Protein 8F60 (pdb70)

Structure (mmCIF, N/CA/C/O backbone):
data_8F60
#
_entry.id   8F60
#
_cell.length_a   156.464
_cell.length_b   79.661
_cell.length_c   74.692
_cell.angle_alpha   90.00
_cell.angle_beta   102.85
_cell.angle_gamma   90.00
#
_symmetry.space_group_name_H-M   'C 1 2 1'
#
loop_
_entity.id
_entity.type
_entity.pdbx_description
1 polymer 'r23C8 Fab heavy chain'
2 polymer 'r23C8 Fab light chain'
3 polymer 'B- and T-lymphocyte attenuator'
4 branched alpha-D-mannopyranose-(1-6)-beta-D-mannopyranose-(1-4)-2-acetamido-2-deoxy-beta-D-glucopyranose-(1-4)-2-acetamido-2-deoxy-beta-D-glucopyranose
5 non-polymer 'ACETATE ION'
6 water water
#
loop_
_atom_site.group_PDB
_atom_site.id
_atom_site.type_symbol
_atom_site.label_atom_id
_atom_site.label_alt_id
_atom_site.label_comp_id
_atom_site.label_asym_id
_atom_site.label_entity_id
_atom_site.label_seq_id
_atom_site.pdbx_PDB_ins_code
_atom_site.Cartn_x
_atom_site.Cartn_y
_atom_site.Cartn_z
_atom_site.occupancy
_atom_site.B_iso_or_equiv
_atom_site.auth_seq_id
_atom_site.auth_comp_id
_atom_site.auth_asym_id
_atom_site.auth_atom_id
_atom_site.pdbx_PDB_model_num
ATOM 9 N N . SER A 1 2 ? -37.435 33.164 -6.575 1.00 23.46 2 SER A N 1
ATOM 10 C CA . SER A 1 2 ? -37.104 31.760 -6.381 1.00 23.81 2 SER A CA 1
ATOM 11 C C . SER A 1 2 ? -38.364 30.909 -6.368 1.00 20.56 2 SER A C 1
ATOM 12 O O . SER A 1 2 ? -39.479 31.424 -6.210 1.00 21.01 2 SER A O 1
ATOM 15 N N . VAL A 1 3 ? -38.172 29.606 -6.549 1.00 18.56 3 VAL A N 1
ATOM 16 C CA . VAL A 1 3 ? -39.248 28.623 -6.492 1.00 19.42 3 VAL A CA 1
ATOM 17 C C . VAL A 1 3 ? -38.993 27.637 -5.349 1.00 20.46 3 VAL A C 1
ATOM 18 O O . VAL A 1 3 ? -37.866 27.151 -5.173 1.00 19.73 3 VAL A O 1
ATOM 22 N N . GLU A 1 4 ? -40.043 27.369 -4.577 1.00 20.13 4 GLU A N 1
ATOM 23 C CA . GLU A 1 4 ? -39.989 26.453 -3.423 1.00 25.50 4 GLU A CA 1
ATOM 24 C C . GLU A 1 4 ? -40.929 25.279 -3.651 1.00 22.01 4 GLU A C 1
ATOM 25 O O . GLU A 1 4 ? -41.917 25.397 -4.360 1.00 21.89 4 GLU A O 1
ATOM 31 N N . GLU A 1 5 ? -40.625 24.144 -3.037 1.00 27.56 5 GLU A N 1
ATOM 32 C CA . GLU A 1 5 ? -41.482 22.978 -3.163 1.00 25.62 5 GLU A CA 1
ATOM 33 C C . GLU A 1 5 ? -41.670 22.320 -1.832 1.00 28.50 5 GLU A C 1
ATOM 34 O O . GLU A 1 5 ? -40.827 22.434 -0.939 1.00 30.72 5 GLU A O 1
ATOM 40 N N . SER A 1 6 ? -42.783 21.616 -1.715 1.00 24.11 6 SER A N 1
ATOM 41 C CA . SER A 1 6 ? -43.041 20.849 -0.519 1.00 21.63 6 SER A CA 1
ATOM 42 C C . SER A 1 6 ? -43.906 19.646 -0.844 1.00 22.31 6 SER A C 1
ATOM 43 O O . SER A 1 6 ? -44.483 19.534 -1.945 1.00 21.51 6 SER A O 1
ATOM 46 N N . GLY A 1 7 ? -43.989 18.727 0.114 1.00 21.01 7 GLY A N 1
ATOM 47 C CA . GLY A 1 7 ? -44.928 17.626 0.000 1.00 22.74 7 GLY A CA 1
ATOM 48 C C . GLY A 1 7 ? -44.307 16.254 -0.130 1.00 20.80 7 GLY A C 1
ATOM 49 O O . GLY A 1 7 ? -45.000 15.249 0.028 1.00 22.19 7 GLY A O 1
ATOM 50 N N . GLY A 1 8 ? -43.010 16.200 -0.444 1.00 20.59 8 GLY A N 1
ATOM 51 C CA . GLY A 1 8 ? -42.305 14.929 -0.563 1.00 22.50 8 GLY A CA 1
ATOM 52 C C . GLY A 1 8 ? -42.293 14.212 0.774 1.00 20.26 8 GLY A C 1
ATOM 53 O O . GLY A 1 8 ? -41.996 14.813 1.803 1.00 22.18 8 GLY A O 1
ATOM 54 N N . ARG A 1 9 ? -42.633 12.933 0.747 1.00 20.56 9 ARG A N 1
ATOM 55 C CA . ARG A 1 9 ? -42.752 12.116 1.973 1.00 22.29 9 ARG A CA 1
ATOM 56 C C . ARG A 1 9 ? -42.861 10.644 1.608 1.00 24.20 9 ARG A C 1
ATOM 57 O O . ARG A 1 9 ? -42.979 10.291 0.433 1.00 22.89 9 ARG A O 1
ATOM 65 N N . LEU A 1 10 ? -42.808 9.781 2.623 1.00 22.95 10 LEU A N 1
ATOM 66 C CA . LEU A 1 10 ? -42.991 8.345 2.426 1.00 23.56 10 LEU A CA 1
ATOM 67 C C . LEU A 1 10 ? -44.485 8.022 2.370 1.00 21.40 10 LEU A C 1
ATOM 68 O O . LEU A 1 10 ? -45.235 8.405 3.275 1.00 24.00 10 LEU A O 1
ATOM 73 N N . VAL A 1 11 ? -44.918 7.338 1.311 1.00 22.92 11 VAL A N 1
ATOM 74 C CA . VAL A 1 11 ? -46.299 6.821 1.240 1.00 27.80 11 VAL A CA 1
ATOM 75 C C . VAL A 1 11 ? -46.312 5.370 0.772 1.00 23.69 11 VAL A C 1
ATOM 76 O O . VAL A 1 11 ? -45.414 4.941 0.040 1.00 24.50 11 VAL A O 1
ATOM 80 N N . THR A 1 12 ? -47.326 4.612 1.194 1.00 27.52 12 THR A N 1
ATOM 81 C CA . THR A 1 12 ? -47.523 3.260 0.655 1.00 25.44 12 THR A CA 1
ATOM 82 C C . THR A 1 12 ? -48.069 3.321 -0.775 1.00 27.18 12 THR A C 1
ATOM 83 O O . THR A 1 12 ? -48.785 4.271 -1.124 1.00 25.93 12 THR A O 1
ATOM 87 N N . PRO A 1 13 ? -47.739 2.314 -1.608 1.00 28.12 13 PRO A N 1
ATOM 88 C CA . PRO A 1 13 ? -48.304 2.275 -2.954 1.00 30.26 13 PRO A CA 1
ATOM 89 C C . PRO A 1 13 ? -49.819 2.478 -2.952 1.00 31.57 13 PRO A C 1
ATOM 90 O O . PRO A 1 13 ? -50.525 1.962 -2.070 1.00 28.98 13 PRO A O 1
ATOM 94 N N . GLY A 1 14 ? -50.309 3.250 -3.921 1.00 30.69 14 GLY A N 1
ATOM 95 C CA . GLY A 1 14 ? -51.740 3.507 -4.052 1.00 27.30 14 GLY A CA 1
ATOM 96 C C . GLY A 1 14 ? -52.304 4.641 -3.214 1.00 29.38 14 GLY A C 1
ATOM 97 O O . GLY A 1 14 ? -53.469 4.998 -3.376 1.00 33.77 14 GLY A O 1
ATOM 98 N N . THR A 1 15 ? -51.500 5.216 -2.319 1.00 25.29 15 THR A N 1
ATOM 99 C CA . THR A 1 15 ? -51.944 6.347 -1.489 1.00 25.74 15 THR A CA 1
ATOM 100 C C . THR A 1 15 ? -51.782 7.666 -2.254 1.00 27.36 15 THR A C 1
ATOM 101 O O . THR A 1 15 ? -50.662 8.013 -2.605 1.00 31.07 15 THR A O 1
ATOM 105 N N . PRO A 1 16 ? -52.878 8.424 -2.462 1.00 29.62 16 PRO A N 1
ATOM 106 C CA . PRO A 1 16 ? -52.742 9.671 -3.243 1.00 28.84 16 PRO A CA 1
ATOM 107 C C . PRO A 1 16 ? -51.804 10.674 -2.571 1.00 27.59 16 PRO A C 1
ATOM 108 O O . PRO A 1 16 ? -51.775 10.774 -1.342 1.00 28.51 16 PRO A O 1
ATOM 112 N N . LEU A 1 17 ? -51.047 11.418 -3.376 1.00 25.04 17 LEU A N 1
ATOM 113 C CA . LEU A 1 17 ? -50.048 12.329 -2.845 1.00 23.74 17 LEU A CA 1
ATOM 114 C C . LEU A 1 17 ? -50.078 13.620 -3.649 1.00 22.22 17 LEU A C 1
ATOM 115 O O . LEU A 1 17 ? -50.161 13.577 -4.873 1.00 27.43 17 LEU A O 1
ATOM 120 N N . THR A 1 18 ? -50.009 14.750 -2.956 1.00 22.67 18 THR A N 1
ATOM 121 C CA . THR A 1 18 ? -49.941 16.059 -3.612 1.00 22.37 18 THR A CA 1
ATOM 122 C C . THR A 1 18 ? -48.641 16.777 -3.282 1.00 21.93 18 THR A C 1
ATOM 123 O O . THR A 1 18 ? -48.271 16.902 -2.113 1.00 22.18 18 THR A O 1
ATOM 127 N N . LEU A 1 19 ? -47.951 17.256 -4.321 1.00 18.95 19 LEU A N 1
ATOM 128 C CA . LEU A 1 19 ? -46.768 18.095 -4.142 1.00 18.71 19 LEU A CA 1
ATOM 129 C C . LEU A 1 19 ? -47.128 19.524 -4.518 1.00 18.23 19 LEU A C 1
ATOM 130 O O . LEU A 1 19 ? -47.998 19.738 -5.361 1.00 20.69 19 LEU A O 1
ATOM 135 N N . THR A 1 20 ? -46.479 20.492 -3.884 1.00 20.33 20 THR A N 1
ATOM 136 C CA . THR A 1 20 ? -46.816 21.903 -4.084 1.00 20.91 20 THR A CA 1
ATOM 137 C C . THR A 1 20 ? -45.588 22.705 -4.493 1.00 22.57 20 THR A C 1
ATOM 138 O O . THR A 1 20 ? -44.503 22.490 -3.968 1.00 24.80 20 THR A O 1
ATOM 142 N N . CYS A 1 21 ? -45.782 23.620 -5.443 1.00 19.46 21 CYS A N 1
ATOM 143 C CA . CYS A 1 21 ? -44.746 24.510 -5.950 1.00 20.22 21 CYS A CA 1
ATOM 144 C C . CYS A 1 21 ? -45.221 25.921 -5.636 1.00 20.80 21 CYS A C 1
ATOM 145 O O . CYS A 1 21 ? -46.353 26.283 -5.973 1.00 20.86 21 CYS A O 1
ATOM 148 N N . THR A 1 22 ? -44.385 26.702 -4.953 1.00 20.43 22 THR A N 1
ATOM 149 C CA . THR A 1 22 ? -44.721 28.105 -4.653 1.00 20.48 22 THR A CA 1
ATOM 150 C C . THR A 1 22 ? -43.566 29.000 -5.053 1.00 23.34 22 THR A C 1
ATOM 151 O O . THR A 1 22 ? -42.468 28.521 -5.347 1.00 22.72 22 THR A O 1
ATOM 155 N N . ALA A 1 23 ? -43.805 30.304 -5.079 1.00 19.71 23 ALA A N 1
ATOM 156 C CA . ALA A 1 23 ? -42.784 31.230 -5.532 1.00 20.79 23 ALA A CA 1
ATOM 157 C C . ALA A 1 23 ? -42.593 32.367 -4.548 1.00 19.29 23 ALA A C 1
ATOM 158 O O . ALA A 1 23 ? -43.546 32.807 -3.887 1.00 21.42 23 ALA A O 1
ATOM 160 N N . SER A 1 24 ? -41.358 32.845 -4.491 1.00 19.67 24 SER A N 1
ATOM 161 C CA . SER A 1 24 ? -41.017 34.095 -3.828 1.00 19.31 24 SER A CA 1
ATOM 162 C C . SER A 1 24 ? -40.572 35.117 -4.877 1.00 18.44 24 SER A C 1
ATOM 163 O O . SER A 1 24 ? -39.683 34.838 -5.682 1.00 21.09 24 SER A O 1
ATOM 166 N N . GLY A 1 25 ? -41.201 36.288 -4.898 1.00 19.63 25 GLY A N 1
ATOM 167 C CA . GLY A 1 25 ? -40.719 37.375 -5.758 1.00 20.27 25 GLY A CA 1
ATOM 168 C C . GLY A 1 25 ? -41.262 37.408 -7.173 1.00 19.96 25 GLY A C 1
ATOM 169 O O . GLY A 1 25 ? -40.841 38.243 -7.994 1.00 19.56 25 GLY A O 1
ATOM 170 N N . PHE A 1 26 ? -42.176 36.489 -7.465 1.00 19.06 26 PHE A N 1
ATOM 171 C CA . PHE A 1 26 ? -42.951 36.516 -8.711 1.00 19.92 26 PHE A CA 1
ATOM 172 C C . PHE A 1 26 ? -44.280 35.813 -8.477 1.00 18.39 26 PHE A C 1
ATOM 173 O O . PHE A 1 26 ? -44.444 35.071 -7.483 1.00 19.90 26 PHE A O 1
ATOM 181 N N . ASP A 1 27 ? -45.221 36.050 -9.389 1.00 18.42 27 ASP A N 1
ATOM 182 C CA . ASP A 1 27 ? -46.551 35.465 -9.325 1.00 18.65 27 ASP A CA 1
ATOM 183 C C . ASP A 1 27 ? -46.545 34.150 -10.101 1.00 17.94 27 ASP A C 1
ATOM 184 O O . ASP A 1 27 ? -46.574 34.138 -11.341 1.00 20.47 27 ASP A O 1
ATOM 189 N N . ILE A 1 28 ? -46.527 33.046 -9.373 1.00 18.57 28 ILE A N 1
ATOM 190 C CA . ILE A 1 28 ? -46.396 31.728 -10.016 1.00 16.62 28 ILE A CA 1
ATOM 191 C C . ILE A 1 28 ? -47.578 31.399 -10.931 1.00 17.40 28 ILE A C 1
ATOM 192 O O . ILE A 1 28 ? -47.454 30.583 -11.855 1.00 20.41 28 ILE A O 1
ATOM 197 N N . SER A 1 29 ? -48.730 32.018 -10.682 1.00 19.35 29 SER A N 1
ATOM 198 C CA . SER A 1 29 ? -49.939 31.660 -11.417 1.00 21.53 29 SER A CA 1
ATOM 199 C C . SER A 1 29 ? -49.959 32.187 -12.855 1.00 22.53 29 SER A C 1
ATOM 200 O O . SER A 1 29 ? -50.762 31.727 -13.664 1.00 23.69 29 SER A O 1
ATOM 203 N N . LYS A 1 30 ? -49.073 33.119 -13.188 1.00 19.22 30 LYS A N 1
ATOM 204 C CA . LYS A 1 30 ? -49.176 33.735 -14.509 1.00 21.89 30 LYS A CA 1
ATOM 205 C C . LYS A 1 30 ? -48.051 33.376 -15.490 1.00 18.81 30 LYS A C 1
ATOM 206 O O . LYS A 1 30 ? -47.918 34.023 -16.528 1.00 18.13 30 LYS A O 1
ATOM 212 N N . TYR A 1 31 ? -47.260 32.356 -15.158 1.00 16.63 31 TYR A N 1
ATOM 213 C CA . TYR A 1 31 ? -46.227 31.820 -16.078 1.00 16.75 31 TYR A CA 1
ATOM 214 C C . TYR A 1 31 ? -46.518 30.375 -16.451 1.00 16.18 31 TYR A C 1
ATOM 215 O O . TYR A 1 31 ? -47.250 29.671 -15.750 1.00 16.08 31 TYR A O 1
ATOM 224 N N . ASN A 1 32 ? -45.918 29.903 -17.545 1.00 15.19 32 ASN A N 1
ATOM 225 C CA . ASN A 1 32 ? -45.851 28.462 -17.784 1.00 15.51 32 ASN A CA 1
ATOM 226 C C . ASN A 1 32 ? -44.983 27.857 -16.696 1.00 15.26 32 ASN A C 1
ATOM 227 O O . ASN A 1 32 ? -43.939 28.431 -16.359 1.00 16.63 32 ASN A O 1
ATOM 232 N N . ILE A 1 33 ? -45.430 26.722 -16.139 1.00 14.85 33 ILE A N 1
ATOM 233 C CA . ILE A 1 33 ? -44.701 26.010 -15.076 1.00 15.11 33 ILE A CA 1
ATOM 234 C C . ILE A 1 33 ? -44.597 24.525 -15.437 1.00 16.80 33 ILE A C 1
ATOM 235 O O . ILE A 1 33 ? -45.616 23.882 -15.710 1.00 16.23 33 ILE A O 1
ATOM 240 N N . GLN A 1 34 ? -43.382 23.975 -15.417 1.00 15.74 34 GLN A N 1
ATOM 241 C CA . GLN A 1 34 ? -43.200 22.542 -15.746 1.00 14.76 34 GLN A CA 1
ATOM 242 C C . GLN A 1 34 ? -42.791 21.697 -14.533 1.00 16.29 34 GLN A C 1
ATOM 243 O O . GLN A 1 34 ? -42.217 22.224 -13.575 1.00 17.00 34 GLN A O 1
ATOM 249 N N . TRP A 1 35 ? -43.118 20.401 -14.586 1.00 16.92 35 TRP A N 1
ATOM 250 C CA . TRP A 1 35 ? -42.721 19.422 -13.572 1.00 15.68 35 TRP A CA 1
ATOM 251 C C . TRP A 1 35 ? -41.850 18.345 -14.221 1.00 16.85 35 TRP A C 1
ATOM 252 O O . TRP A 1 35 ? -42.173 17.832 -15.305 1.00 17.89 35 TRP A O 1
ATOM 263 N N . VAL A 1 36 ? -40.756 18.006 -13.536 1.00 16.47 36 VAL A N 1
ATOM 264 C CA . VAL A 1 36 ? -39.735 17.083 -14.030 1.00 15.46 36 VAL A CA 1
ATOM 265 C C . VAL A 1 36 ? -39.339 16.234 -12.827 1.00 17.52 36 VAL A C 1
ATOM 266 O O . VAL A 1 36 ? -39.195 16.764 -11.716 1.00 20.63 36 VAL A O 1
ATOM 270 N N . ARG A 1 37 ? -39.160 14.931 -13.028 1.00 18.22 37 ARG A N 1
ATOM 271 C CA . ARG A 1 37 ? -38.712 14.102 -11.911 1.00 17.63 37 ARG A CA 1
ATOM 272 C C . ARG A 1 37 ? -37.414 13.363 -12.215 1.00 19.05 37 ARG A C 1
ATOM 273 O O . ARG A 1 37 ? -36.957 13.313 -13.362 1.00 18.84 37 ARG A O 1
ATOM 281 N N . GLN A 1 38 ? -36.815 12.792 -11.178 1.00 16.61 38 GLN A N 1
ATOM 282 C CA . GLN A 1 38 ? -35.536 12.111 -11.336 1.00 16.50 38 GLN A CA 1
ATOM 283 C C . GLN A 1 38 ? -35.465 10.984 -10.305 1.00 18.49 38 GLN A C 1
ATOM 284 O O . GLN A 1 38 ? -35.396 11.254 -9.106 1.00 20.36 38 GLN A O 1
ATOM 290 N N . SER A 1 39 ? -35.485 9.746 -10.789 1.00 18.89 39 SER A N 1
ATOM 291 C CA . SER A 1 39 ? -35.276 8.574 -9.918 1.00 21.90 39 SER A CA 1
ATOM 292 C C . SER A 1 39 ? -33.833 8.582 -9.425 1.00 22.16 39 SER A C 1
ATOM 293 O O . SER A 1 39 ? -32.943 9.051 -10.125 1.00 21.06 39 SER A O 1
ATOM 296 N N . PRO A 1 40 ? -33.583 8.054 -8.211 1.00 25.74 40 PRO A N 1
ATOM 297 C CA . PRO A 1 40 ? -32.210 8.123 -7.708 1.00 24.99 40 PRO A CA 1
ATOM 298 C C . PRO A 1 40 ? -31.194 7.508 -8.685 1.00 25.03 40 PRO A C 1
ATOM 299 O O . PRO A 1 40 ? -31.397 6.390 -9.165 1.00 25.31 40 PRO A O 1
ATOM 303 N N . GLY A 1 41 ? -30.148 8.268 -9.006 1.00 28.10 41 GLY A N 1
ATOM 304 C CA . GLY A 1 41 ? -29.090 7.834 -9.922 1.00 29.71 41 GLY A CA 1
ATOM 305 C C . GLY A 1 41 ? -29.447 7.771 -11.401 1.00 29.34 41 GLY A C 1
ATOM 306 O O . GLY A 1 41 ? -28.646 7.298 -12.211 1.00 30.92 41 GLY A O 1
ATOM 307 N N . LYS A 1 42 ? -30.639 8.245 -11.765 1.00 23.86 42 LYS A N 1
ATOM 308 C CA . LYS A 1 42 ? -31.106 8.178 -13.154 1.00 20.82 42 LYS A CA 1
ATOM 309 C C . LYS A 1 42 ? -31.240 9.586 -13.740 1.00 20.12 42 LYS A C 1
ATOM 310 O O . LYS A 1 42 ? -30.915 10.558 -13.076 1.00 21.31 42 LYS A O 1
ATOM 316 N N . GLY A 1 43 ? -31.716 9.673 -14.982 1.00 21.41 43 GLY A N 1
ATOM 317 C CA . GLY A 1 43 ? -31.810 10.967 -15.679 1.00 20.20 43 GLY A CA 1
ATOM 318 C C . GLY A 1 43 ? -33.074 11.755 -15.342 1.00 19.65 43 GLY A C 1
ATOM 319 O O . GLY A 1 43 ? -33.950 11.296 -14.615 1.00 20.36 43 GLY A O 1
ATOM 320 N N . LEU A 1 44 ? -33.163 12.965 -15.880 1.00 18.84 44 LEU A N 1
ATOM 321 C CA . LEU A 1 44 ? -34.385 13.775 -15.752 1.00 17.31 44 LEU A CA 1
ATOM 322 C C . LEU A 1 44 ? -35.493 13.253 -16.652 1.00 17.16 44 LEU A C 1
ATOM 323 O O . LEU A 1 44 ? -35.246 12.867 -17.792 1.00 20.65 44 LEU A O 1
ATOM 328 N N . GLU A 1 45 ? -36.718 13.239 -16.145 1.00 18.12 45 GLU A N 1
ATOM 329 C CA . GLU A 1 45 ? -37.863 12.801 -16.917 1.00 17.84 45 GLU A CA 1
ATOM 330 C C . GLU A 1 45 ? -38.958 13.864 -16.837 1.00 17.14 45 GLU A C 1
ATOM 331 O O . GLU A 1 45 ? -39.460 14.163 -15.758 1.00 18.48 45 GLU A O 1
ATOM 337 N N . TYR A 1 46 ? -39.307 14.440 -17.983 1.00 17.62 46 TYR A N 1
ATOM 338 C CA . TYR A 1 46 ? -40.402 15.401 -18.058 1.00 19.19 46 TYR A CA 1
ATOM 339 C C . TYR A 1 46 ? -41.749 14.751 -17.768 1.00 19.35 46 TYR A C 1
ATOM 340 O O . TYR A 1 46 ? -42.066 13.694 -18.325 1.00 19.59 46 TYR A O 1
ATOM 349 N N . ILE A 1 47 ? -42.553 15.392 -16.915 1.00 16.81 47 ILE A N 1
ATOM 350 C CA . ILE A 1 47 ? -43.892 14.895 -16.582 1.00 18.60 47 ILE A CA 1
ATOM 351 C C . ILE A 1 47 ? -44.981 15.661 -17.343 1.00 17.64 47 ILE A C 1
ATOM 352 O O . ILE A 1 47 ? -45.849 15.065 -17.999 1.00 17.78 47 ILE A O 1
ATOM 357 N N . GLY A 1 48 ? -44.947 16.987 -17.249 1.00 17.64 48 GLY A N 1
ATOM 358 C CA . GLY A 1 48 ? -45.982 17.796 -17.873 1.00 15.45 48 GLY A CA 1
ATOM 359 C C . GLY A 1 48 ? -45.784 19.264 -17.514 1.00 16.76 48 GLY A C 1
ATOM 360 O O . GLY A 1 48 ? -44.837 19.621 -16.808 1.00 15.96 48 GLY A O 1
ATOM 361 N N . PHE A 1 49 ? -46.671 20.118 -18.020 1.00 15.58 49 PHE A N 1
ATOM 362 C CA . PHE A 1 49 ? -46.631 21.538 -17.666 1.00 15.52 49 PHE A CA 1
ATOM 363 C C . PHE A 1 49 ? -48.027 22.100 -17.617 1.00 17.78 49 PHE A C 1
ATOM 364 O O . PHE A 1 49 ? -48.958 21.517 -18.179 1.00 17.43 49 PHE A O 1
ATOM 372 N N . ILE A 1 50 ? -48.171 23.214 -16.908 1.00 16.98 50 ILE A N 1
ATOM 373 C CA . ILE A 1 50 ? -49.411 23.962 -16.927 1.00 16.36 50 ILE A CA 1
ATOM 374 C C . ILE A 1 50 ? -49.108 25.334 -17.551 1.00 18.07 50 ILE A C 1
ATOM 375 O O . ILE A 1 50 ? -48.130 25.994 -17.172 1.00 17.25 50 ILE A O 1
ATOM 380 N N . ASN A 1 51 ? -49.907 25.731 -18.543 1.00 16.12 51 ASN A N 1
ATOM 381 C CA . ASN A 1 51 ? -49.645 26.981 -19.234 1.00 15.38 51 ASN A CA 1
ATOM 382 C C . ASN A 1 51 ? -50.059 28.201 -18.427 1.00 16.86 51 ASN A C 1
ATOM 383 O O . ASN A 1 51 ? -50.626 28.079 -17.321 1.00 18.31 51 ASN A O 1
ATOM 388 N N . TYR A 1 52 ? -49.741 29.374 -18.952 1.00 15.74 52 TYR A N 1
ATOM 389 C CA . TYR A 1 52 ? -49.938 30.613 -18.183 1.00 15.96 52 TYR A CA 1
ATOM 390 C C . TYR A 1 52 ? -51.406 30.943 -17.908 1.00 18.43 52 TYR A C 1
ATOM 391 O O . TYR A 1 52 ? -51.694 31.713 -17.001 1.00 22.40 52 TYR A O 1
ATOM 400 N N . GLY A 1 53 ? -52.310 30.337 -18.669 1.00 18.65 53 GLY A N 1
ATOM 401 C CA . GLY A 1 53 ? -53.744 30.504 -18.464 1.00 18.60 53 GLY A CA 1
ATOM 402 C C . GLY A 1 53 ? -54.390 29.422 -17.625 1.00 22.71 53 GLY A C 1
ATOM 403 O O . GLY A 1 53 ? -55.590 29.485 -17.348 1.00 21.20 53 GLY A O 1
ATOM 404 N N . GLY A 1 54 ? -53.613 28.412 -17.247 1.00 18.32 54 GLY A N 1
ATOM 405 C CA . GLY A 1 54 ? -54.116 27.341 -16.380 1.00 22.11 54 GLY A CA 1
ATOM 406 C C . GLY A 1 54 ? -54.586 26.043 -17.017 1.00 19.47 54 GLY A C 1
ATOM 407 O O . GLY A 1 54 ? -55.297 25.263 -16.354 1.00 22.24 54 GLY A O 1
ATOM 408 N N . SER A 1 55 ? -54.190 25.789 -18.268 1.00 19.05 55 SER A N 1
ATOM 409 C CA . SER A 1 55 ? -54.435 24.489 -18.917 1.00 18.29 55 SER A CA 1
ATOM 410 C C . SER A 1 55 ? -53.182 23.619 -18.900 1.00 18.20 55 SER A C 1
ATOM 411 O O . SER A 1 55 ? -52.110 24.094 -19.274 1.00 18.13 55 SER A O 1
ATOM 414 N N . ALA A 1 56 ? -53.340 22.358 -18.477 1.00 19.92 56 ALA A N 1
ATOM 415 C CA . ALA A 1 56 ? -52.228 21.402 -18.297 1.00 20.29 56 ALA A CA 1
ATOM 416 C C . ALA A 1 56 ? -52.102 20.377 -19.426 1.00 20.31 56 ALA A C 1
ATOM 417 O O . ALA A 1 56 ? -53.111 19.965 -20.023 1.00 20.42 56 ALA A O 1
ATOM 419 N N . TYR A 1 57 ? -50.856 19.982 -19.709 1.00 18.43 57 TYR A N 1
ATOM 420 C CA . TYR A 1 57 ? -50.510 19.034 -20.774 1.00 18.17 57 TYR A CA 1
ATOM 421 C C . TYR A 1 57 ? -49.449 18.077 -20.235 1.00 21.71 57 TYR A C 1
ATOM 422 O O . TYR A 1 57 ? -48.660 18.460 -19.380 1.00 20.99 57 TYR A O 1
ATOM 431 N N . TYR A 1 58 ? -49.426 16.847 -20.750 1.00 21.36 58 TYR A N 1
ATOM 432 C CA . TYR A 1 58 ? -48.653 15.765 -20.145 1.00 22.31 58 TYR A CA 1
ATOM 433 C C . TYR A 1 58 ? -47.927 14.930 -21.185 1.00 24.59 58 TYR A C 1
ATOM 434 O O . TYR A 1 58 ? -48.429 14.738 -22.296 1.00 25.88 58 TYR A O 1
ATOM 443 N N . ALA A 1 59 ? -46.763 14.410 -20.815 1.00 21.85 59 ALA A N 1
ATOM 444 C CA . ALA A 1 59 ? -46.158 13.296 -21.555 1.00 22.39 59 ALA A CA 1
ATOM 445 C C . ALA A 1 59 ? -47.154 12.116 -21.553 1.00 22.51 59 ALA A C 1
ATOM 446 O O . ALA A 1 59 ? -47.846 11.908 -20.567 1.00 24.60 59 ALA A O 1
ATOM 448 N N . SER A 1 60 ? -47.226 11.343 -22.640 1.00 27.39 60 SER A N 1
ATOM 449 C CA . SER A 1 60 ? -48.220 10.252 -22.714 1.00 30.31 60 SER A CA 1
ATOM 450 C C . SER A 1 60 ? -48.164 9.269 -21.526 1.00 32.96 60 SER A C 1
ATOM 451 O O . SER A 1 60 ? -49.206 8.856 -21.007 1.00 36.10 60 SER A O 1
ATOM 454 N N . ARG A 1 61 ? -46.956 8.932 -21.075 1.00 36.14 61 ARG A N 1
ATOM 455 C CA . ARG A 1 61 ? -46.784 8.023 -19.927 1.00 34.58 61 ARG A CA 1
ATOM 456 C C . ARG A 1 61 ? -47.299 8.607 -18.595 1.00 36.98 61 ARG A C 1
ATOM 457 O O . ARG A 1 61 ? -47.589 7.863 -17.647 1.00 35.94 61 ARG A O 1
ATOM 459 N N . ALA A 1 62 ? -47.404 9.934 -18.527 1.00 30.39 62 ALA A N 1
ATOM 460 C CA . ALA A 1 62 ? -47.876 10.628 -17.322 1.00 27.03 62 ALA A CA 1
ATOM 461 C C . ALA A 1 62 ? -49.385 10.875 -17.327 1.00 28.86 62 ALA A C 1
ATOM 462 O O . ALA A 1 62 ? -50.015 11.010 -16.265 1.00 27.93 62 ALA A O 1
ATOM 464 N N . LYS A 1 63 ? -49.975 10.938 -18.519 1.00 31.18 63 LYS A N 1
ATOM 465 C CA . LYS A 1 63 ? -51.396 11.255 -18.637 1.00 33.44 63 LYS A CA 1
ATOM 466 C C . LYS A 1 63 ? -52.254 10.197 -17.929 1.00 31.51 63 LYS A C 1
ATOM 467 O O . LYS A 1 63 ? -52.055 8.992 -18.107 1.00 40.56 63 LYS A O 1
ATOM 473 N N . GLY A 1 64 ? -53.179 10.665 -17.100 1.00 31.89 64 GLY A N 1
ATOM 474 C CA . GLY A 1 64 ? -53.988 9.781 -16.272 1.00 32.85 64 GLY A CA 1
ATOM 475 C C . GLY A 1 64 ? -53.378 9.445 -14.923 1.00 35.91 64 GLY A C 1
ATOM 476 O O . GLY A 1 64 ? -54.106 9.146 -13.976 1.00 48.55 64 GLY A O 1
ATOM 477 N N . ARG A 1 65 ? -52.047 9.478 -14.834 1.00 28.65 65 ARG A N 1
ATOM 478 C CA . ARG A 1 65 ? -51.340 9.162 -13.586 1.00 26.89 65 ARG A CA 1
ATOM 479 C C . ARG A 1 65 ? -51.048 10.391 -12.729 1.00 29.52 65 ARG A C 1
ATOM 480 O O . ARG A 1 65 ? -50.967 10.290 -11.498 1.00 28.90 65 ARG A O 1
ATOM 488 N N . PHE A 1 66 ? -50.878 11.543 -13.389 1.00 22.29 66 PHE A N 1
ATOM 489 C CA . PHE A 1 66 ? -50.557 12.807 -12.719 1.00 23.23 66 PHE A CA 1
ATOM 490 C C . PHE A 1 66 ? -51.548 13.885 -13.135 1.00 25.51 66 PHE A C 1
ATOM 491 O O . PHE A 1 66 ? -51.994 13.913 -14.283 1.00 27.05 66 PHE A O 1
ATOM 499 N N . THR A 1 67 ? -51.858 14.788 -12.210 1.00 22.74 67 THR A N 1
ATOM 500 C CA . THR A 1 67 ? -52.644 15.980 -12.519 1.00 24.45 67 THR A CA 1
ATOM 501 C C . THR A 1 67 ? -51.886 17.215 -12.051 1.00 22.15 67 THR A C 1
ATOM 502 O O . THR A 1 67 ? -51.420 17.257 -10.921 1.00 22.47 67 THR A O 1
ATOM 506 N N . ILE A 1 68 ? -51.725 18.193 -12.946 1.00 18.89 68 ILE A N 1
ATOM 507 C CA . ILE A 1 68 ? -51.142 19.481 -12.581 1.00 20.34 68 ILE A CA 1
ATOM 508 C C . ILE A 1 68 ? -52.246 20.526 -12.540 1.00 20.21 68 ILE A C 1
ATOM 509 O O . ILE A 1 68 ? -53.038 20.635 -13.482 1.00 22.22 68 ILE A O 1
ATOM 514 N N . SER A 1 69 ? -52.297 21.295 -11.461 1.00 19.43 69 SER A N 1
ATOM 515 C CA . SER A 1 69 ? -53.346 22.295 -11.297 1.00 21.74 69 SER A CA 1
ATOM 516 C C . SER A 1 69 ? -52.754 23.532 -10.659 1.00 23.47 69 SER A C 1
ATOM 517 O O . SER A 1 69 ? -51.648 23.483 -10.100 1.00 22.75 69 SER A O 1
ATOM 520 N N . LYS A 1 70 ? -53.447 24.665 -10.760 1.00 21.09 70 LYS A N 1
ATOM 521 C CA A LYS A 1 70 ? -52.979 25.837 -10.040 0.50 22.62 70 LYS A CA 1
ATOM 522 C CA B LYS A 1 70 ? -52.973 25.876 -10.093 0.50 22.23 70 LYS A CA 1
ATOM 523 C C . LYS A 1 70 ? -54.070 26.662 -9.372 1.00 22.86 70 LYS A C 1
ATOM 524 O O . LYS A 1 70 ? -55.253 26.542 -9.693 1.00 25.82 70 LYS A O 1
ATOM 535 N N . THR A 1 71 ? -53.642 27.432 -8.384 1.00 21.61 71 THR A N 1
ATOM 536 C CA . THR A 1 71 ? -54.480 28.416 -7.717 1.00 24.45 71 THR A CA 1
ATOM 537 C C . THR A 1 71 ? -53.799 29.761 -7.983 1.00 24.90 71 THR A C 1
ATOM 538 O O . THR A 1 71 ? -52.869 29.838 -8.804 1.00 25.76 71 THR A O 1
ATOM 542 N N . SER A 1 72 ? -54.207 30.809 -7.273 1.00 23.13 72 SER A N 1
ATOM 543 C CA . SER A 1 72 ? -53.553 32.109 -7.430 1.00 22.48 72 SER A CA 1
ATOM 544 C C . SER A 1 72 ? -52.149 32.132 -6.790 1.00 23.30 72 SER A C 1
ATOM 545 O O . SER A 1 72 ? -51.355 33.035 -7.064 1.00 25.38 72 SER A O 1
ATOM 548 N N . THR A 1 73 ? -51.833 31.145 -5.949 1.00 22.61 73 THR A N 1
ATOM 549 C CA . THR A 1 73 ? -50.534 31.143 -5.247 1.00 20.72 73 THR A CA 1
ATOM 550 C C . THR A 1 73 ? -49.706 29.854 -5.342 1.00 19.99 73 THR A C 1
ATOM 551 O O . THR A 1 73 ? -48.583 29.815 -4.844 1.00 23.19 73 THR A O 1
ATOM 555 N N . THR A 1 74 ? -50.253 28.798 -5.936 1.00 21.14 74 THR A N 1
ATOM 556 C CA . THR A 1 74 ? -49.560 27.500 -5.940 1.00 20.85 74 THR A CA 1
ATOM 557 C C . THR A 1 74 ? -49.744 26.800 -7.268 1.00 22.23 74 THR A C 1
ATOM 558 O O . THR A 1 74 ? -50.703 27.061 -7.994 1.00 24.41 74 THR A O 1
ATOM 562 N N . VAL A 1 75 ? -48.807 25.918 -7.590 1.00 17.48 75 VAL A N 1
ATOM 563 C CA . VAL A 1 75 ? -49.007 24.953 -8.654 1.00 18.52 75 VAL A CA 1
ATOM 564 C C . VAL A 1 75 ? -48.832 23.597 -7.987 1.00 21.11 75 VAL A C 1
ATOM 565 O O . VAL A 1 75 ? -47.843 23.385 -7.290 1.00 21.86 75 VAL A O 1
ATOM 569 N N . ASP A 1 76 ? -49.789 22.696 -8.199 1.00 21.09 76 ASP A N 1
ATOM 570 C CA . ASP A 1 76 ? -49.802 21.409 -7.506 1.00 23.91 76 ASP A CA 1
ATOM 571 C C . ASP A 1 76 ? -49.578 20.275 -8.488 1.00 22.96 76 ASP A C 1
ATOM 572 O O . ASP A 1 76 ? -50.034 20.338 -9.626 1.00 26.13 76 ASP A O 1
ATOM 577 N N . LEU A 1 77 ? -48.905 19.224 -8.033 1.00 19.37 77 LEU A N 1
ATOM 578 C CA . LEU A 1 77 ? -48.809 17.979 -8.789 1.00 16.39 77 LEU A CA 1
ATOM 579 C C . LEU A 1 77 ? -49.403 16.884 -7.940 1.00 20.84 77 LEU A C 1
ATOM 580 O O . LEU A 1 77 ? -48.916 16.620 -6.840 1.00 21.16 77 LEU A O 1
ATOM 585 N N . LYS A 1 78 ? -50.454 16.254 -8.454 1.00 22.20 78 LYS A N 1
ATOM 586 C CA A LYS A 1 78 ? -51.105 15.166 -7.726 0.50 21.34 78 LYS A CA 1
ATOM 587 C CA B LYS A 1 78 ? -51.113 15.172 -7.729 0.50 22.74 78 LYS A CA 1
ATOM 588 C C . LYS A 1 78 ? -50.824 13.826 -8.380 1.00 24.55 78 LYS A C 1
ATOM 589 O O . LYS A 1 78 ? -51.000 13.657 -9.595 1.00 23.73 78 LYS A O 1
ATOM 600 N N . ILE A 1 79 ? -50.370 12.875 -7.567 1.00 23.94 79 ILE A N 1
ATOM 601 C CA . ILE A 1 79 ? -50.102 11.520 -8.041 1.00 26.54 79 ILE A CA 1
ATOM 602 C C . ILE A 1 79 ? -51.249 10.670 -7.522 1.00 27.09 79 ILE A C 1
ATOM 603 O O . ILE A 1 79 ? -51.384 10.466 -6.314 1.00 25.22 79 ILE A O 1
ATOM 608 N N . ALA A 1 80 ? -52.083 10.214 -8.454 1.00 32.69 80 ALA A N 1
ATOM 609 C CA . ALA A 1 80 ? -53.350 9.552 -8.143 1.00 32.90 80 ALA A CA 1
ATOM 610 C C . ALA A 1 80 ? -53.174 8.226 -7.400 1.00 27.70 80 ALA A C 1
ATOM 611 O O . ALA A 1 80 ? -53.823 7.990 -6.381 1.00 30.93 80 ALA A O 1
ATOM 613 N N . SER A 1 81 ? -52.290 7.379 -7.916 1.00 29.27 81 SER A N 1
ATOM 614 C CA . SER A 1 81 ? -52.086 6.042 -7.366 1.00 28.98 81 SER A CA 1
ATOM 615 C C . SER A 1 81 ? -50.622 5.654 -7.510 1.00 24.69 81 SER A C 1
ATOM 616 O O . SER A 1 81 ? -50.247 4.932 -8.437 1.00 28.43 81 SER A O 1
ATOM 619 N N . PRO A 1 82 ? -49.772 6.151 -6.591 1.00 23.89 82 PRO A N 1
ATOM 620 C CA . PRO A 1 82 ? -48.328 5.971 -6.710 1.00 27.18 82 PRO A CA 1
ATOM 621 C C . PRO A 1 82 ? -47.906 4.509 -6.688 1.00 27.76 82 PRO A C 1
ATOM 622 O O . PRO A 1 82 ? -48.498 3.691 -5.974 1.00 28.44 82 PRO A O 1
ATOM 626 N N . THR A 1 83 ? -46.881 4.197 -7.466 1.00 29.08 83 THR A N 1
ATOM 627 C CA . THR A 1 83 ? -46.262 2.879 -7.440 1.00 32.19 83 THR A CA 1
ATOM 628 C C . THR A 1 83 ? -44.831 3.059 -6.947 1.00 33.04 83 THR A C 1
ATOM 629 O O . THR A 1 83 ? -44.336 4.189 -6.872 1.00 27.13 83 THR A O 1
ATOM 633 N N . THR A 1 84 ? -44.154 1.962 -6.617 1.00 26.17 84 THR A N 1
ATOM 634 C CA . THR A 1 84 ? -42.764 2.056 -6.155 1.00 27.86 84 THR A CA 1
ATOM 635 C C . THR A 1 84 ? -41.875 2.760 -7.191 1.00 28.10 84 THR A C 1
ATOM 636 O O . THR A 1 84 ? -40.942 3.468 -6.820 1.00 28.71 84 THR A O 1
ATOM 640 N N . GLY A 1 85 ? -42.195 2.592 -8.474 1.00 26.84 85 GLY A N 1
ATOM 641 C CA . GLY A 1 85 ? -41.480 3.275 -9.565 1.00 29.08 85 GLY A CA 1
ATOM 642 C C . GLY A 1 85 ? -41.557 4.800 -9.564 1.00 31.08 85 GLY A C 1
ATOM 643 O O . GLY A 1 85 ? -40.768 5.461 -10.247 1.00 30.75 85 GLY A O 1
ATOM 644 N N . ASP A 1 86 ? -42.502 5.360 -8.805 1.00 27.02 86 ASP A N 1
ATOM 645 C CA . ASP A 1 86 ? -42.660 6.815 -8.689 1.00 26.31 86 ASP A CA 1
ATOM 646 C C . ASP A 1 86 ? -41.748 7.422 -7.624 1.00 26.08 86 ASP A C 1
ATOM 647 O O . ASP A 1 86 ? -41.766 8.642 -7.403 1.00 24.87 86 ASP A O 1
ATOM 652 N N . THR A 1 87 ? -40.974 6.574 -6.944 1.00 22.02 87 THR A N 1
ATOM 653 C CA . THR A 1 87 ? -39.941 7.043 -6.018 1.00 22.02 87 THR A CA 1
ATOM 654 C C . THR A 1 87 ? -38.929 7.884 -6.788 1.00 20.28 87 THR A C 1
ATOM 655 O O . THR A 1 87 ? -38.262 7.394 -7.708 1.00 22.51 87 THR A O 1
ATOM 659 N N . ALA A 1 88 ? -38.835 9.155 -6.412 1.00 20.75 88 ALA A N 1
ATOM 660 C CA . ALA A 1 88 ? -38.035 10.125 -7.174 1.00 18.58 88 ALA A CA 1
ATOM 661 C C . ALA A 1 88 ? -38.004 11.476 -6.488 1.00 20.85 88 ALA A C 1
ATOM 662 O O . ALA A 1 88 ? -38.815 11.757 -5.606 1.00 19.81 88 ALA A O 1
ATOM 664 N N . THR A 1 89 ? -37.070 12.322 -6.921 1.00 18.74 89 THR A N 1
ATOM 665 C CA . THR A 1 89 ? -37.113 13.740 -6.560 1.00 16.95 89 THR A CA 1
ATOM 666 C C . THR A 1 89 ? -37.903 14.452 -7.659 1.00 17.14 89 THR A C 1
ATOM 667 O O . THR A 1 89 ? -37.674 14.210 -8.848 1.00 19.16 89 THR A O 1
ATOM 671 N N . TYR A 1 90 ? -38.841 15.287 -7.241 1.00 16.79 90 TYR A N 1
ATOM 672 C CA . TYR A 1 90 ? -39.717 16.018 -8.167 1.00 17.95 90 TYR A CA 1
ATOM 673 C C . TYR A 1 90 ? -39.353 17.485 -8.151 1.00 16.78 90 TYR A C 1
ATOM 674 O O . TYR A 1 90 ? -39.306 18.113 -7.082 1.00 17.30 90 TYR A O 1
ATOM 683 N N . PHE A 1 91 ? -39.109 18.037 -9.343 1.00 18.02 91 PHE A N 1
ATOM 684 C CA . PHE A 1 91 ? -38.744 19.438 -9.515 1.00 16.93 91 PHE A CA 1
ATOM 685 C C . PHE A 1 91 ? -39.856 20.195 -10.236 1.00 16.87 91 PHE A C 1
ATOM 686 O O . PHE A 1 91 ? -40.493 19.656 -11.144 1.00 18.85 91 PHE A O 1
ATOM 694 N N . CYS A 1 92 ? -40.054 21.447 -9.824 1.00 16.33 92 CYS A N 1
ATOM 695 C CA A CYS A 1 92 ? -40.882 22.368 -10.613 0.50 16.19 92 CYS A CA 1
ATOM 696 C CA B CYS A 1 92 ? -40.905 22.400 -10.508 0.50 18.97 92 CYS A CA 1
ATOM 697 C C . CYS A 1 92 ? -40.024 23.534 -11.064 1.00 17.96 92 CYS A C 1
ATOM 698 O O . CYS A 1 92 ? -38.995 23.860 -10.458 1.00 19.12 92 CYS A O 1
ATOM 703 N N . ALA A 1 93 ? -40.417 24.139 -12.184 1.00 15.07 93 ALA A N 1
ATOM 704 C CA . ALA A 1 93 ? -39.604 25.207 -12.781 1.00 15.64 93 ALA A CA 1
ATOM 705 C C . ALA A 1 93 ? -40.467 26.250 -13.461 1.00 16.08 93 ALA A C 1
ATOM 706 O O . ALA A 1 93 ? -41.503 25.911 -14.061 1.00 15.72 93 ALA A O 1
ATOM 708 N N . ARG A 1 94 ? -40.030 27.506 -13.378 1.00 15.61 94 ARG A N 1
ATOM 709 C CA . ARG A 1 94 ? -40.666 28.593 -14.109 1.00 13.95 94 ARG A CA 1
ATOM 710 C C . ARG A 1 94 ? -40.206 28.601 -15.562 1.00 15.98 94 ARG A C 1
ATOM 711 O O . ARG A 1 94 ? -39.007 28.625 -15.835 1.00 16.55 94 ARG A O 1
ATOM 719 N N . GLY A 1 95 ? -41.178 28.633 -16.471 1.00 14.86 95 GLY A N 1
ATOM 720 C CA . GLY A 1 95 ? -40.910 28.701 -17.910 1.00 16.10 95 GLY A CA 1
ATOM 721 C C . GLY A 1 95 ? -40.754 27.313 -18.515 1.00 17.34 95 GLY A C 1
ATOM 722 O O . GLY A 1 95 ? -40.396 26.337 -17.815 1.00 15.86 95 GLY A O 1
ATOM 723 N N . LEU A 1 96 ? -41.044 27.214 -19.814 1.00 16.34 96 LEU A N 1
ATOM 724 C CA . LEU A 1 96 ? -40.844 25.959 -20.556 1.00 14.84 96 LEU A CA 1
ATOM 725 C C . LEU A 1 96 ? -39.751 26.103 -21.642 1.00 17.45 96 LEU A C 1
ATOM 726 O O . LEU A 1 96 ? -38.753 25.391 -21.606 1.00 19.27 96 LEU A O 1
ATOM 731 N N . SER A 1 97 ? -39.951 27.008 -22.603 1.00 17.51 97 SER A N 1
ATOM 732 C CA . SER A 1 97 ? -38.917 27.259 -23.639 1.00 18.23 97 SER A CA 1
ATOM 733 C C . SER A 1 97 ? -37.710 28.029 -23.082 1.00 21.35 97 SER A C 1
ATOM 734 O O . SER A 1 97 ? -36.605 27.954 -23.636 1.00 19.15 97 SER A O 1
ATOM 737 N N . ASN A 1 98 ? -37.935 28.778 -22.004 1.00 17.78 98 ASN A N 1
ATOM 738 C CA . ASN A 1 98 ? -36.892 29.445 -21.245 1.00 16.55 98 ASN A CA 1
ATOM 739 C C . ASN A 1 98 ? -37.173 29.108 -19.777 1.00 17.18 98 ASN A C 1
ATOM 740 O O . ASN A 1 98 ? -37.814 29.894 -19.069 1.00 16.31 98 ASN A O 1
ATOM 745 N N . SER A 1 99 ? -36.731 27.922 -19.355 1.00 16.85 99 SER A N 1
ATOM 746 C CA . SER A 1 99 ? -37.051 27.400 -18.010 1.00 15.27 99 SER A CA 1
ATOM 747 C C . SER A 1 99 ? -35.940 27.784 -17.036 1.00 16.32 99 SER A C 1
ATOM 748 O O . SER A 1 99 ? -34.973 27.025 -16.831 1.00 17.15 99 SER A O 1
ATOM 751 N N . ASP A 1 100 ? -36.080 28.972 -16.444 1.00 16.39 100 ASP A N 1
ATOM 752 C CA . ASP A 1 100 ? -34.924 29.637 -15.811 1.00 17.00 100 ASP A CA 1
ATOM 753 C C . ASP A 1 100 ? -34.771 29.433 -14.299 1.00 18.82 100 ASP A C 1
ATOM 754 O O . ASP A 1 100 ? -33.646 29.427 -13.784 1.00 20.11 100 ASP A O 1
ATOM 759 N N . LEU A 1 101 ? -35.891 29.303 -13.596 1.00 17.82 101 LEU A N 1
ATOM 760 C CA . LEU A 1 101 ? -35.873 29.180 -12.133 1.00 16.66 101 LEU A CA 1
ATOM 761 C C . LEU A 1 101 ? -36.409 27.822 -11.725 1.00 17.93 101 LEU A C 1
ATOM 762 O O . LEU A 1 101 ? -37.530 27.469 -12.074 1.00 19.94 101 LEU A O 1
ATOM 767 N N . TRP A 1 102 ? -35.603 27.092 -10.962 1.00 15.69 102 TRP A N 1
ATOM 768 C CA . TRP A 1 102 ? -35.928 25.723 -10.563 1.00 17.16 102 TRP A CA 1
ATOM 769 C C . TRP A 1 102 ? -36.034 25.622 -9.051 1.00 19.41 102 TRP A C 1
ATOM 770 O O . TRP A 1 102 ? -35.237 26.229 -8.333 1.00 19.31 102 TRP A O 1
ATOM 781 N N . GLY A 1 103 ? -37.007 24.844 -8.586 1.00 18.97 103 GLY A N 1
ATOM 782 C CA . GLY A 1 103 ? -37.064 24.466 -7.168 1.00 20.61 103 GLY A CA 1
ATOM 783 C C . GLY A 1 103 ? -35.930 23.537 -6.778 1.00 21.31 103 GLY A C 1
ATOM 784 O O . GLY A 1 103 ? -35.261 22.952 -7.636 1.00 21.21 103 GLY A O 1
ATOM 785 N N . PRO A 1 104 ? -35.698 23.370 -5.464 1.00 20.58 104 PRO A N 1
ATOM 786 C CA . PRO A 1 104 ? -34.633 22.497 -4.967 1.00 21.71 104 PRO A CA 1
ATOM 787 C C . PRO A 1 104 ? -34.951 21.002 -5.094 1.00 21.12 104 PRO A C 1
ATOM 788 O O . PRO A 1 104 ? -34.056 20.163 -4.924 1.00 21.50 104 PRO A O 1
ATOM 792 N N . GLY A 1 105 ? -36.203 20.684 -5.413 1.00 20.37 105 GLY A N 1
ATOM 793 C CA . GLY A 1 105 ? -36.666 19.302 -5.503 1.00 19.60 105 GLY A CA 1
ATOM 794 C C . GLY A 1 105 ? -37.257 18.862 -4.174 1.00 19.94 105 GLY A C 1
ATOM 795 O O . GLY A 1 105 ? -36.820 19.313 -3.102 1.00 21.01 105 GLY A O 1
ATOM 796 N N . THR A 1 106 ? -38.281 18.028 -4.263 1.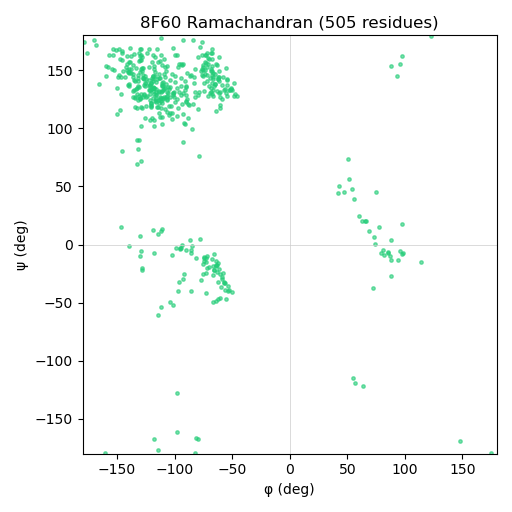00 17.93 106 THR A N 1
ATOM 797 C CA . THR A 1 106 ? -38.869 17.386 -3.075 1.00 19.06 106 THR A CA 1
ATOM 798 C C . THR A 1 106 ? -38.896 15.881 -3.298 1.00 19.32 106 THR A C 1
ATOM 799 O O . THR A 1 106 ? -39.226 15.401 -4.387 1.00 18.91 106 THR A O 1
ATOM 803 N N . LEU A 1 107 ? -38.527 15.132 -2.259 1.00 19.35 107 LEU A N 1
ATOM 804 C CA . LEU A 1 107 ? -38.233 13.709 -2.408 1.00 21.74 107 LEU A CA 1
ATOM 805 C C . LEU A 1 107 ? -39.440 12.858 -2.028 1.00 22.08 107 LEU A C 1
ATOM 806 O O . LEU A 1 107 ? -39.884 12.885 -0.878 1.00 21.94 107 LEU A O 1
ATOM 811 N N . VAL A 1 108 ? -39.948 12.109 -3.000 1.00 21.64 108 VAL A N 1
ATOM 812 C CA . VAL A 1 108 ? -41.063 11.194 -2.785 1.00 22.22 108 VAL A CA 1
ATOM 813 C C . VAL A 1 108 ? -40.536 9.756 -2.660 1.00 20.20 108 VAL A C 1
ATOM 814 O O . VAL A 1 108 ? -39.767 9.298 -3.508 1.00 20.03 108 VAL A O 1
ATOM 818 N N . THR A 1 109 ? -40.965 9.041 -1.616 1.00 19.64 109 THR A N 1
ATOM 819 C CA . THR A 1 109 ? -40.613 7.639 -1.452 1.00 20.85 109 THR A CA 1
ATOM 820 C C . THR A 1 109 ? -41.901 6.824 -1.409 1.00 23.21 109 THR A C 1
ATOM 821 O O . THR A 1 109 ? -42.778 7.091 -0.582 1.00 23.29 109 THR A O 1
ATOM 825 N N . VAL A 1 110 ? -42.031 5.874 -2.334 1.00 21.79 110 VAL A N 1
ATOM 826 C CA . VAL A 1 110 ? -43.205 5.012 -2.372 1.00 25.21 110 VAL A CA 1
ATOM 827 C C . VAL A 1 110 ? -42.745 3.598 -2.029 1.00 24.27 110 VAL A C 1
ATOM 828 O O . VAL A 1 110 ? -42.027 2.946 -2.797 1.00 27.92 110 VAL A O 1
ATOM 832 N N . SER A 1 111 ? -43.144 3.144 -0.850 1.00 24.75 111 SER A N 1
ATOM 833 C CA . SER A 1 111 ? -42.644 1.884 -0.317 1.00 27.46 111 SER A CA 1
ATOM 834 C C . SER A 1 111 ? -43.617 1.350 0.715 1.00 24.97 111 SER A C 1
ATOM 835 O O . SER A 1 111 ? -44.335 2.107 1.353 1.00 23.25 111 SER A O 1
ATOM 838 N N . LEU A 1 112 ? -43.631 0.033 0.886 1.00 27.90 112 LEU A N 1
ATOM 839 C CA . LEU A 1 112 ? -44.320 -0.533 2.036 1.00 27.39 112 LEU A CA 1
ATOM 840 C C . LEU A 1 112 ? -43.410 -0.294 3.239 1.00 26.22 112 LEU A C 1
ATOM 841 O O . LEU A 1 112 ? -42.223 0.014 3.082 1.00 30.35 112 LEU A O 1
ATOM 846 N N . GLY A 1 113 ? -43.968 -0.403 4.431 1.00 26.81 113 GLY A N 1
ATOM 847 C CA . GLY A 1 113 ? -43.154 -0.373 5.636 1.00 26.39 113 GLY A CA 1
ATOM 848 C C . GLY A 1 113 ? -43.093 0.986 6.298 1.00 27.84 113 GLY A C 1
ATOM 849 O O . GLY A 1 113 ? -43.405 2.014 5.686 1.00 29.23 113 GLY A O 1
ATOM 850 N N . GLN A 1 114 ? -42.682 0.984 7.560 1.00 26.42 114 GLN A N 1
ATOM 851 C CA . GLN A 1 114 ? -42.653 2.193 8.352 1.00 25.06 114 GLN A CA 1
ATOM 852 C C . GLN A 1 114 ? -41.260 2.803 8.329 1.00 24.97 114 GLN A C 1
ATOM 853 O O . GLN A 1 114 ? -40.271 2.089 8.120 1.00 26.34 114 GLN A O 1
ATOM 859 N N . PRO A 1 115 ? -41.171 4.125 8.559 1.00 22.69 115 PRO A N 1
ATOM 860 C CA . PRO A 1 115 ? -39.850 4.765 8.626 1.00 22.92 115 PRO A CA 1
ATOM 861 C C . PRO A 1 115 ? -38.972 4.212 9.756 1.00 24.84 115 PRO A C 1
ATOM 862 O O . PRO A 1 115 ? -39.481 3.558 10.676 1.00 21.65 115 PRO A O 1
ATOM 866 N N . LYS A 1 116 ? -37.657 4.440 9.648 1.00 22.22 116 LYS A N 1
ATOM 867 C CA . LYS A 1 116 ? -36.666 4.013 10.648 1.00 21.87 116 LYS A CA 1
ATOM 868 C C . LYS A 1 116 ? -35.715 5.182 10.916 1.00 21.54 116 LYS A C 1
ATOM 869 O O . LYS A 1 116 ? -35.157 5.770 9.981 1.00 19.65 116 LYS A O 1
ATOM 875 N N . ALA A 1 117 ? -35.547 5.540 12.190 1.00 20.71 117 ALA A N 1
ATOM 876 C CA . ALA A 1 117 ? -34.663 6.642 12.556 1.00 20.18 117 ALA A CA 1
ATOM 877 C C . ALA A 1 117 ? -33.203 6.207 12.449 1.00 17.63 117 ALA A C 1
ATOM 878 O O . ALA A 1 117 ? -32.887 5.029 12.633 1.00 19.27 117 ALA A O 1
ATOM 880 N N . PRO A 1 118 ? -32.299 7.160 12.148 1.00 19.97 118 PRO A N 1
ATOM 881 C CA . PRO A 1 118 ? -30.890 6.785 12.070 1.00 19.47 118 PRO A CA 1
ATOM 882 C C . PRO A 1 118 ? -30.257 6.539 13.430 1.00 19.76 118 PRO A C 1
ATOM 883 O O . PRO A 1 118 ? -30.750 7.038 14.452 1.00 21.74 118 PRO A O 1
ATOM 887 N N . SER A 1 119 ? -29.181 5.760 13.428 1.00 19.42 119 SER A N 1
ATOM 888 C CA . SER A 1 119 ? -28.292 5.653 14.577 1.00 18.79 119 SER A CA 1
ATOM 889 C C . SER A 1 119 ? -27.040 6.430 14.209 1.00 21.90 119 SER A C 1
ATOM 890 O O . SER A 1 119 ? -26.466 6.210 13.149 1.00 21.81 119 SER A O 1
ATOM 893 N N . VAL A 1 120 ? -26.605 7.305 15.104 1.00 18.50 120 VAL A N 1
ATOM 894 C CA . VAL A 1 120 ? -25.481 8.206 14.818 1.00 20.14 120 VAL A CA 1
ATOM 895 C C . VAL A 1 120 ? -24.295 7.863 15.715 1.00 22.52 120 VAL A C 1
ATOM 896 O O . VAL A 1 120 ? -24.448 7.706 16.932 1.00 23.66 120 VAL A O 1
ATOM 900 N N . PHE A 1 121 ? -23.111 7.743 15.113 1.00 20.62 121 PHE A N 1
ATOM 901 C CA . PHE A 1 121 ? -21.903 7.341 15.840 1.00 23.95 121 PHE A CA 1
ATOM 902 C C . PHE A 1 121 ? -20.740 8.280 15.509 1.00 25.48 121 PHE A C 1
ATOM 903 O O . PHE A 1 121 ? -20.590 8.699 14.364 1.00 23.92 121 PHE A O 1
ATOM 911 N N . PRO A 1 122 ? -19.919 8.633 16.516 1.00 24.53 122 PRO A N 1
ATOM 912 C CA . PRO A 1 122 ? -18.747 9.471 16.242 1.00 25.09 122 PRO A CA 1
ATOM 913 C C . PRO A 1 122 ? -17.640 8.692 15.528 1.00 21.80 122 PRO A C 1
ATOM 914 O O . PRO A 1 122 ? -17.453 7.487 15.768 1.00 26.74 122 PRO A O 1
ATOM 918 N N . LEU A 1 123 ? -16.923 9.396 14.665 1.00 24.03 123 LEU A N 1
ATOM 919 C CA . LEU A 1 123 ? -15.779 8.839 13.962 1.00 22.40 123 LEU A CA 1
ATOM 920 C C . LEU A 1 123 ? -14.520 9.568 14.424 1.00 22.67 123 LEU A C 1
ATOM 921 O O . LEU A 1 123 ? -14.392 10.777 14.237 1.00 25.49 123 LEU A O 1
ATOM 926 N N . ALA A 1 124 ? -13.596 8.817 15.016 1.00 28.08 124 ALA A N 1
ATOM 927 C CA . ALA A 1 124 ? -12.309 9.375 15.434 1.00 30.37 124 ALA A CA 1
ATOM 928 C C . ALA A 1 124 ? -11.173 8.407 15.136 1.00 26.84 124 ALA A C 1
ATOM 929 O O . ALA A 1 124 ? -11.359 7.190 15.208 1.00 27.52 124 ALA A O 1
ATOM 931 N N . PRO A 1 125 ? -9.976 8.944 14.830 1.00 29.98 125 PRO A N 1
ATOM 932 C CA . PRO A 1 125 ? -8.850 8.051 14.551 1.00 31.84 125 PRO A CA 1
ATOM 933 C C . PRO A 1 125 ? -8.474 7.209 15.765 1.00 32.77 125 PRO A C 1
ATOM 934 O O . PRO A 1 125 ? -8.743 7.607 16.903 1.00 30.80 125 PRO A O 1
ATOM 938 N N . CYS A 1 126 ? -7.872 6.052 15.512 1.00 31.91 126 CYS A N 1
ATOM 939 C CA . CYS A 1 126 ? -7.440 5.144 16.571 1.00 41.17 126 CYS A CA 1
ATOM 940 C C . CYS A 1 126 ? -6.680 5.893 17.669 1.00 48.58 126 CYS A C 1
ATOM 941 O O . CYS A 1 126 ? -5.756 6.668 17.380 1.00 36.77 126 CYS A O 1
ATOM 944 N N . CYS A 1 127 ? -7.086 5.665 18.920 1.00 48.18 127 CYS A N 1
ATOM 945 C CA . CYS A 1 127 ? -6.505 6.356 20.079 1.00 63.01 127 CYS A CA 1
ATOM 946 C C . CYS A 1 127 ? -4.995 6.135 20.227 1.00 63.81 127 CYS A C 1
ATOM 947 O O . CYS A 1 127 ? -4.287 7.005 20.732 1.00 67.00 127 CYS A O 1
ATOM 950 N N . GLY A 1 128 ? -4.513 4.979 19.768 1.00 72.49 128 GLY A N 1
ATOM 951 C CA . GLY A 1 128 ? -3.090 4.641 19.817 1.00 63.03 128 GLY A CA 1
ATOM 952 C C . GLY A 1 128 ? -2.225 5.301 18.752 1.00 68.49 128 GLY A C 1
ATOM 953 O O . GLY A 1 128 ? -1.032 5.005 18.654 1.00 73.06 128 GLY A O 1
ATOM 954 N N . ASP A 1 129 ? -2.819 6.191 17.956 1.00 57.31 129 ASP A N 1
ATOM 955 C CA . ASP A 1 129 ? -2.095 6.914 16.905 1.00 62.44 129 ASP A CA 1
ATOM 956 C C . ASP A 1 129 ? -1.430 8.180 17.429 1.00 67.98 129 ASP A C 1
ATOM 957 O O . ASP A 1 129 ? -1.981 8.857 18.300 1.00 61.60 129 ASP A O 1
ATOM 962 N N . THR A 1 130 ? -0.253 8.491 16.881 1.00 60.52 130 THR A N 1
ATOM 963 C CA . THR A 1 130 ? 0.467 9.731 17.185 1.00 71.94 130 THR A CA 1
ATOM 964 C C . THR A 1 130 ? -0.391 10.951 16.826 1.00 78.16 130 THR A C 1
ATOM 965 O O . THR A 1 130 ? -0.869 11.059 15.691 1.00 72.19 130 THR A O 1
ATOM 969 N N . PRO A 1 131 ? -0.601 11.862 17.798 1.00 87.65 131 PRO A N 1
ATOM 970 C CA . PRO A 1 131 ? -1.337 13.096 17.524 1.00 86.29 131 PRO A CA 1
ATOM 971 C C . PRO A 1 131 ? -0.597 14.030 16.563 1.00 81.44 131 PRO A C 1
ATOM 972 O O . PRO A 1 131 ? 0.637 14.112 16.581 1.00 70.24 131 PRO A O 1
ATOM 976 N N . SER A 1 132 ? -1.373 14.707 15.723 1.00 62.50 132 SER A N 1
ATOM 977 C CA . SER A 1 132 ? -0.877 15.708 14.793 1.00 47.59 132 SER A CA 1
ATOM 978 C C . SER A 1 132 ? -1.394 17.079 15.250 1.00 46.87 132 SER A C 1
ATOM 979 O O . SER A 1 132 ? -2.142 17.165 16.228 1.00 45.07 132 SER A O 1
ATOM 982 N N . SER A 1 133 ? -1.009 18.143 14.549 1.00 37.02 133 SER A N 1
ATOM 983 C CA . SER A 1 133 ? -1.564 19.476 14.812 1.00 41.74 133 SER A CA 1
ATOM 984 C C . SER A 1 133 ? -2.993 19.609 14.267 1.00 44.83 133 SER A C 1
ATOM 985 O O . SER A 1 133 ? -3.722 20.535 14.629 1.00 39.66 133 SER A O 1
ATOM 988 N N . THR A 1 134 ? -3.371 18.692 13.381 1.00 38.85 134 THR A N 1
ATOM 989 C CA . THR A 1 134 ? -4.704 18.679 12.787 1.00 43.05 134 THR A CA 1
ATOM 990 C C . THR A 1 134 ? -5.311 17.277 12.923 1.00 38.50 134 THR A C 1
ATOM 991 O O . THR A 1 134 ? -4.585 16.298 13.110 1.00 36.18 134 THR A O 1
ATOM 995 N N . VAL A 1 135 ? -6.639 17.183 12.846 1.00 32.20 135 VAL A N 1
ATOM 996 C CA . VAL A 1 135 ? -7.308 15.894 12.993 1.00 32.47 135 VAL A CA 1
ATOM 997 C C . VAL A 1 135 ? -8.584 15.880 12.144 1.00 31.82 135 VAL A C 1
ATOM 998 O O . VAL A 1 135 ? -9.219 16.920 11.956 1.00 28.99 135 VAL A O 1
ATOM 1002 N N . THR A 1 136 ? -8.926 14.713 11.600 1.00 27.11 136 THR A N 1
ATOM 1003 C CA . THR A 1 136 ? -10.193 14.548 10.885 1.00 25.64 136 THR A CA 1
ATOM 1004 C C . THR A 1 136 ? -11.143 13.731 11.754 1.00 24.01 136 THR A C 1
ATOM 1005 O O . THR A 1 136 ? -10.808 12.631 12.213 1.00 26.13 136 THR A O 1
ATOM 1009 N N . LEU A 1 137 ? -12.324 14.298 11.989 1.00 25.45 137 LEU A N 1
ATOM 1010 C CA . LEU A 1 137 ? -13.341 13.661 12.818 1.00 25.09 137 LEU A CA 1
ATOM 1011 C C . LEU A 1 137 ? -14.619 13.549 11.991 1.00 23.95 137 LEU A C 1
ATOM 1012 O O . LEU A 1 137 ? -14.760 14.211 10.973 1.00 26.28 137 LEU A O 1
ATOM 1017 N N . GLY A 1 138 ? -15.559 12.728 12.436 1.00 24.94 138 GLY A N 1
ATOM 1018 C CA . GLY A 1 138 ? -16.767 12.554 11.643 1.00 26.60 138 GLY A CA 1
ATOM 1019 C C . GLY A 1 138 ? -17.941 11.992 12.403 1.00 21.85 138 GLY A C 1
ATOM 1020 O O . GLY A 1 138 ? -17.847 11.714 13.599 1.00 24.75 138 GLY A O 1
ATOM 1021 N N . CYS A 1 139 ? -19.044 11.816 11.677 1.00 24.52 139 CYS A N 1
ATOM 1022 C CA . CYS A 1 139 ? -20.222 11.149 12.205 1.00 23.50 139 CYS A CA 1
ATOM 1023 C C . CYS A 1 139 ? -20.743 10.174 11.157 1.00 20.75 139 CYS A C 1
ATOM 1024 O O . CYS A 1 139 ? -20.851 10.523 9.984 1.00 22.00 139 CYS A O 1
ATOM 1027 N N . LEU A 1 140 ? -21.034 8.956 11.602 1.00 20.04 140 LEU A N 1
ATOM 1028 C CA . LEU A 1 140 ? -21.686 7.944 10.774 1.00 18.46 140 LEU A CA 1
ATOM 1029 C C . LEU A 1 140 ? -23.187 7.985 11.070 1.00 19.59 140 LEU A C 1
ATOM 1030 O O . LEU A 1 140 ? -23.580 7.975 12.232 1.00 21.26 140 LEU A O 1
ATOM 1035 N N . VAL A 1 141 ? -24.004 8.035 10.022 1.00 18.11 141 VAL A N 1
ATOM 1036 C CA . VAL A 1 141 ? -25.465 8.151 10.160 1.00 18.65 141 VAL A CA 1
ATOM 1037 C C . VAL A 1 141 ? -26.033 6.885 9.521 1.00 20.73 141 VAL A C 1
ATOM 1038 O O . VAL A 1 141 ? -26.095 6.778 8.296 1.00 20.72 141 VAL A O 1
ATOM 1042 N N . LYS A 1 142 ? -26.429 5.919 10.359 1.00 17.23 142 LYS A N 1
ATOM 1043 C CA . LYS A 1 142 ? -26.620 4.542 9.885 1.00 20.35 142 LYS A CA 1
ATOM 1044 C C . LYS A 1 142 ? -28.069 4.046 9.989 1.00 20.65 142 LYS A C 1
ATOM 1045 O O . LYS A 1 142 ? -28.730 4.245 11.011 1.00 20.62 142 LYS A O 1
ATOM 1051 N N . GLY A 1 143 ? -28.560 3.425 8.917 1.00 20.22 143 GLY A N 1
ATOM 1052 C CA . GLY A 1 143 ? -29.768 2.596 8.989 1.00 22.93 143 GLY A CA 1
ATOM 1053 C C . GLY A 1 143 ? -31.099 3.315 9.095 1.00 24.39 143 GLY A C 1
ATOM 1054 O O . GLY A 1 143 ? -31.958 2.919 9.891 1.00 26.31 143 GLY A O 1
ATOM 1055 N N . TYR A 1 144 ? -31.290 4.347 8.273 1.00 20.58 144 TYR A N 1
ATOM 1056 C CA . TYR A 1 144 ? -32.525 5.134 8.284 1.00 19.62 144 TYR A CA 1
ATOM 1057 C C . TYR A 1 144 ? -33.331 4.944 7.000 1.00 21.63 144 TYR A C 1
ATOM 1058 O O . TYR A 1 144 ? -32.799 4.529 5.971 1.00 23.22 144 TYR A O 1
ATOM 1067 N N . LEU A 1 145 ? -34.627 5.226 7.084 1.00 21.40 145 LEU A N 1
ATOM 1068 C CA . LEU A 1 145 ? -35.477 5.329 5.899 1.00 24.55 145 LEU A CA 1
ATOM 1069 C C . LEU A 1 145 ? -36.712 6.136 6.244 1.00 25.54 145 LEU A C 1
ATOM 1070 O O . LEU A 1 145 ? -37.172 6.091 7.383 1.00 22.87 145 LEU A O 1
ATOM 1075 N N . PRO A 1 146 ? -37.223 6.935 5.290 1.00 24.98 146 PRO A N 1
ATOM 1076 C CA . PRO A 1 146 ? -36.692 7.184 3.947 1.00 24.71 146 PRO A CA 1
ATOM 1077 C C . PRO A 1 146 ? -35.591 8.245 3.987 1.00 23.12 146 PRO A C 1
ATOM 1078 O O . PRO A 1 146 ? -35.256 8.762 5.059 1.00 25.18 146 PRO A O 1
ATOM 1082 N N . GLU A 1 147 ? -35.036 8.577 2.823 1.00 23.35 147 GLU A N 1
ATOM 1083 C CA . GLU A 1 147 ? -34.274 9.809 2.679 1.00 23.60 147 GLU A CA 1
ATOM 1084 C C . GLU A 1 147 ? -35.224 11.001 2.814 1.00 23.43 147 GLU A C 1
ATOM 1085 O O . GLU A 1 147 ? -36.424 10.834 2.606 1.00 27.76 147 GLU A O 1
ATOM 1091 N N . PRO A 1 148 ? -34.703 12.206 3.132 1.00 26.62 148 PRO A N 1
ATOM 1092 C CA . PRO A 1 148 ? -33.317 12.578 3.430 1.00 29.54 148 PRO A CA 1
ATOM 1093 C C . PRO A 1 148 ? -33.041 12.742 4.923 1.00 28.56 148 PRO A C 1
ATOM 1094 O O . PRO A 1 148 ? -33.967 12.753 5.743 1.00 27.06 148 PRO A O 1
ATOM 1098 N N . VAL A 1 149 ? -31.763 12.854 5.261 1.00 26.15 149 VAL A N 1
ATOM 1099 C CA . VAL A 1 149 ? -31.349 13.398 6.550 1.00 22.06 149 VAL A CA 1
ATOM 1100 C C . VAL A 1 149 ? -30.673 14.735 6.279 1.00 24.50 149 VAL A C 1
ATOM 1101 O O . VAL A 1 149 ? -30.294 15.021 5.137 1.00 28.78 149 VAL A O 1
ATOM 1105 N N . THR A 1 150 ? -30.531 15.550 7.315 1.00 24.46 150 THR A N 1
ATOM 1106 C CA . THR A 1 150 ? -29.667 16.724 7.233 1.00 29.61 150 THR A CA 1
ATOM 1107 C C . THR A 1 150 ? -28.516 16.566 8.214 1.00 28.08 150 THR A C 1
ATOM 1108 O O . THR A 1 150 ? -28.693 16.061 9.326 1.00 27.20 150 THR A O 1
ATOM 1112 N N . VAL A 1 151 ? -27.326 16.971 7.783 1.00 28.22 151 VAL A N 1
ATOM 1113 C CA . VAL A 1 151 ? -26.154 16.955 8.638 1.00 27.53 151 VAL A CA 1
ATOM 1114 C C . VAL A 1 151 ? -25.480 18.325 8.563 1.00 27.45 151 VAL A C 1
ATOM 1115 O O . VAL A 1 151 ? -25.175 18.818 7.475 1.00 30.30 151 VAL A O 1
ATOM 1119 N N . THR A 1 152 ? -25.281 18.941 9.720 1.00 30.05 152 THR A N 1
ATOM 1120 C CA . THR A 1 152 ? -24.484 20.161 9.817 1.00 33.15 152 THR A CA 1
ATOM 1121 C C . THR A 1 152 ? -23.442 19.973 10.916 1.00 32.86 152 THR A C 1
ATOM 1122 O O . THR A 1 152 ? -23.496 19.000 11.682 1.00 31.82 152 THR A O 1
ATOM 1126 N N . TRP A 1 153 ? -22.477 20.893 10.974 1.00 32.91 153 TRP A N 1
ATOM 1127 C CA . TRP A 1 153 ? -21.483 20.901 12.037 1.00 27.45 153 TRP A CA 1
ATOM 1128 C C . TRP A 1 153 ? -21.546 22.237 12.768 1.00 31.49 153 TRP A C 1
ATOM 1129 O O . TRP A 1 153 ? -21.681 23.292 12.135 1.00 35.76 153 TRP A O 1
ATOM 1140 N N . ASN A 1 154 ? -21.464 22.172 14.092 1.00 32.15 154 ASN A N 1
ATOM 1141 C CA . ASN A 1 154 ? -21.581 23.356 14.951 1.00 45.51 154 ASN A CA 1
ATOM 1142 C C . ASN A 1 154 ? -22.715 24.302 14.520 1.00 49.86 154 ASN A C 1
ATOM 1143 O O . ASN A 1 154 ? -22.505 25.507 14.335 1.00 48.10 154 ASN A O 1
ATOM 1148 N N . SER A 1 155 ? -23.905 23.723 14.330 1.00 42.36 155 SER A N 1
ATOM 1149 C CA . SER A 1 155 ? -25.132 24.455 13.977 1.00 42.69 155 SER A CA 1
ATOM 1150 C C . SER A 1 155 ? -25.051 25.226 12.660 1.00 46.35 155 SER A C 1
ATOM 1151 O O . SER A 1 155 ? -25.783 26.198 12.455 1.00 54.96 155 SER A O 1
ATOM 1154 N N . GLY A 1 156 ? -24.166 24.789 11.770 1.00 41.66 156 GLY A N 1
ATOM 1155 C CA . GLY A 1 156 ? -23.988 25.442 10.479 1.00 39.70 156 GLY A CA 1
ATOM 1156 C C . GLY A 1 156 ? -22.853 26.449 10.425 1.00 41.28 156 GLY A C 1
ATOM 1157 O O . GLY A 1 156 ? -22.553 26.977 9.350 1.00 44.94 156 GLY A O 1
ATOM 1158 N N . THR A 1 157 ? -22.218 26.710 11.570 1.00 42.19 157 THR A N 1
ATOM 1159 C CA . THR A 1 157 ? -21.095 27.664 11.637 1.00 51.09 157 THR A CA 1
ATOM 1160 C C . THR A 1 157 ? -19.781 27.084 11.095 1.00 57.65 157 THR A C 1
ATOM 1161 O O . THR A 1 157 ? -18.941 27.820 10.568 1.00 59.46 157 THR A O 1
ATOM 1165 N N . LEU A 1 158 ? -19.605 25.773 11.239 1.00 55.42 158 LEU A N 1
ATOM 1166 C CA . LEU A 1 158 ? -18.424 25.087 10.718 1.00 44.07 158 LEU A CA 1
ATOM 1167 C C . LEU A 1 158 ? -18.742 24.442 9.376 1.00 46.73 158 LEU A C 1
ATOM 1168 O O . LEU A 1 158 ? -19.508 23.476 9.308 1.00 47.34 158 LEU A O 1
ATOM 1173 N N . THR A 1 159 ? -18.157 24.988 8.312 1.00 41.13 159 THR A N 1
ATOM 1174 C CA . THR A 1 159 ? -18.436 24.536 6.947 1.00 41.07 159 THR A CA 1
ATOM 1175 C C . THR A 1 159 ? -17.174 24.208 6.142 1.00 42.66 159 THR A C 1
ATOM 1176 O O . THR A 1 159 ? -17.245 23.486 5.142 1.00 42.43 159 THR A O 1
ATOM 1180 N N . ASN A 1 160 ? -16.031 24.746 6.572 1.00 44.64 160 ASN A N 1
ATOM 1181 C CA . ASN A 1 160 ? -14.771 24.610 5.830 1.00 46.06 160 ASN A CA 1
ATOM 1182 C C . ASN A 1 160 ? -14.254 23.174 5.706 1.00 36.63 160 ASN A C 1
ATOM 1183 O O . ASN A 1 160 ? -13.907 22.536 6.698 1.00 39.66 160 ASN A O 1
ATOM 1188 N N . GLY A 1 161 ? -14.216 22.685 4.471 1.00 40.13 161 GLY A N 1
ATOM 1189 C CA . GLY A 1 161 ? -13.670 21.364 4.172 1.00 48.58 161 GLY A CA 1
ATOM 1190 C C . GLY A 1 161 ? -14.588 20.185 4.451 1.00 48.85 161 GLY A C 1
ATOM 1191 O O . GLY A 1 161 ? -14.244 19.051 4.105 1.00 43.13 161 GLY A O 1
ATOM 1192 N N . VAL A 1 162 ? -15.745 20.445 5.071 1.00 42.66 162 VAL A N 1
ATOM 1193 C CA . VAL A 1 162 ? -16.743 19.398 5.367 1.00 34.37 162 VAL A CA 1
ATOM 1194 C C . VAL A 1 162 ? -17.021 18.547 4.126 1.00 34.31 162 VAL A C 1
ATOM 1195 O O . VAL A 1 162 ? -17.306 19.075 3.048 1.00 37.83 162 VAL A O 1
ATOM 1199 N N . ARG A 1 163 ? -16.905 17.230 4.281 1.00 28.49 163 ARG A N 1
ATOM 1200 C CA . ARG A 1 163 ? -17.271 16.291 3.230 1.00 27.57 163 ARG A CA 1
ATOM 1201 C C . ARG A 1 163 ? -18.401 15.422 3.763 1.00 24.61 163 ARG A C 1
ATOM 1202 O O . ARG A 1 163 ? -18.186 14.586 4.648 1.00 27.14 163 ARG A O 1
ATOM 1210 N N . THR A 1 164 ? -19.605 15.655 3.255 1.00 24.14 164 THR A N 1
ATOM 1211 C CA . THR A 1 164 ? -20.748 14.804 3.594 1.00 22.55 164 THR A CA 1
ATOM 1212 C C . THR A 1 164 ? -21.013 13.970 2.359 1.00 22.97 164 THR A C 1
ATOM 1213 O O . THR A 1 164 ? -21.369 14.501 1.308 1.00 25.32 164 THR A O 1
ATOM 1217 N N . PHE A 1 165 ? -20.799 12.663 2.479 1.00 19.18 165 PHE A N 1
ATOM 1218 C CA . PHE A 1 165 ? -20.878 11.758 1.341 1.00 18.39 165 PHE A CA 1
ATOM 1219 C C . PHE A 1 165 ? -22.318 11.482 0.933 1.00 21.25 165 PHE A C 1
ATOM 1220 O O . PHE A 1 165 ? -23.215 11.578 1.778 1.00 21.60 165 PHE A O 1
ATOM 1228 N N . PRO A 1 166 ? -22.544 11.121 -0.350 1.00 20.18 166 PRO A N 1
ATOM 1229 C CA . PRO A 1 166 ? -23.886 10.718 -0.777 1.00 21.49 166 PRO A CA 1
ATOM 1230 C C . PRO A 1 166 ? -24.332 9.482 0.004 1.00 18.66 166 PRO A C 1
ATOM 1231 O O . PRO A 1 166 ? -23.499 8.668 0.403 1.00 20.85 166 PRO A O 1
ATOM 1235 N N . SER A 1 167 ? -25.633 9.353 0.236 1.00 19.42 167 SER A N 1
ATOM 1236 C CA . SER A 1 167 ? -26.139 8.158 0.908 1.00 17.88 167 SER A CA 1
ATOM 1237 C C . SER A 1 167 ? -25.901 6.899 0.082 1.00 19.77 167 SER A C 1
ATOM 1238 O O . SER A 1 167 ? -25.762 6.950 -1.144 1.00 23.19 167 SER A O 1
ATOM 1241 N N . VAL A 1 168 ? -25.842 5.764 0.767 1.00 19.84 168 VAL A N 1
ATOM 1242 C CA . VAL A 1 168 ? -25.824 4.464 0.105 1.00 21.08 168 VAL A CA 1
ATOM 1243 C C . VAL A 1 168 ? -27.071 3.716 0.569 1.00 24.68 168 VAL A C 1
ATOM 1244 O O . VAL A 1 168 ? -27.487 3.880 1.707 1.00 22.41 168 VAL A O 1
ATOM 1248 N N . ARG A 1 169 ? -27.660 2.928 -0.324 1.00 26.55 169 ARG A N 1
ATOM 1249 C CA . ARG A 1 169 ? -28.877 2.174 -0.021 1.00 25.70 169 ARG A CA 1
ATOM 1250 C C . ARG A 1 169 ? -28.598 0.682 0.024 1.00 26.91 169 ARG A C 1
ATOM 1251 O O . ARG A 1 169 ? -28.109 0.092 -0.952 1.00 25.47 169 ARG A O 1
ATOM 1259 N N . GLN A 1 170 ? -28.928 0.056 1.151 1.00 24.49 170 GLN A N 1
ATOM 1260 C CA . GLN A 1 170 ? -28.849 -1.398 1.253 1.00 24.30 170 GLN A CA 1
ATOM 1261 C C . GLN A 1 170 ? -30.078 -2.044 0.594 1.00 20.46 170 GLN A C 1
ATOM 1262 O O . GLN A 1 170 ? -31.100 -1.379 0.391 1.00 22.95 170 GLN A O 1
ATOM 1268 N N . SER A 1 171 ? -29.967 -3.336 0.263 1.00 26.94 171 SER A N 1
ATOM 1269 C CA . SER A 1 171 ? -31.065 -4.087 -0.362 1.00 29.32 171 SER A CA 1
ATOM 1270 C C . SER A 1 171 ? -32.342 -4.114 0.486 1.00 29.46 171 SER A C 1
ATOM 1271 O O . SER A 1 171 ? -33.450 -4.195 -0.042 1.00 26.69 171 SER A O 1
ATOM 1274 N N . SER A 1 172 ? -32.172 -4.011 1.799 1.00 28.27 172 SER A N 1
ATOM 1275 C CA . SER A 1 172 ? -33.290 -3.848 2.735 1.00 24.11 172 SER A CA 1
ATOM 1276 C C . SER A 1 172 ? -34.086 -2.559 2.538 1.00 24.50 172 SER A C 1
ATOM 1277 O O . SER A 1 172 ? -35.207 -2.426 3.044 1.00 25.28 172 SER A O 1
ATOM 1280 N N . GLY A 1 173 ? -33.507 -1.586 1.831 1.00 20.80 173 GLY A N 1
ATOM 1281 C CA . GLY A 1 173 ? -34.117 -0.285 1.709 1.00 20.66 173 GLY A CA 1
ATOM 1282 C C . GLY A 1 173 ? -33.553 0.753 2.675 1.00 20.58 173 GLY A C 1
ATOM 1283 O O . GLY A 1 173 ? -33.900 1.931 2.581 1.00 24.57 173 GLY A O 1
ATOM 1284 N N . LEU A 1 174 ? -32.697 0.331 3.608 1.00 22.29 174 LEU A N 1
ATOM 1285 C CA . LEU A 1 174 ? -32.154 1.278 4.598 1.00 20.98 174 LEU A CA 1
ATOM 1286 C C . LEU A 1 174 ? -30.950 2.053 4.041 1.00 21.47 174 LEU A C 1
ATOM 1287 O O . LEU A 1 174 ? -30.134 1.502 3.290 1.00 25.21 174 LEU A O 1
ATOM 1292 N N . TYR A 1 175 ? -30.846 3.317 4.441 1.00 20.56 175 TYR A N 1
ATOM 1293 C CA . TYR A 1 175 ? -29.772 4.208 3.968 1.00 20.95 175 TYR A CA 1
ATOM 1294 C C . TYR A 1 175 ? -28.737 4.450 5.042 1.00 18.43 175 TYR A C 1
ATOM 1295 O O . TYR A 1 175 ? -29.033 4.371 6.237 1.00 18.43 175 TYR A O 1
ATOM 1304 N N . SER A 1 176 ? -27.513 4.758 4.608 1.00 19.38 176 SER A N 1
ATOM 1305 C CA . SER A 1 176 ? -26.469 5.229 5.509 1.00 18.37 176 SER A CA 1
ATOM 1306 C C . SER A 1 176 ? -25.638 6.304 4.819 1.00 18.88 176 SER A C 1
ATOM 1307 O O . SER A 1 176 ? -25.521 6.304 3.595 1.00 20.07 176 SER A O 1
ATOM 1310 N N . LEU A 1 177 ? -25.054 7.203 5.604 1.00 19.04 177 LEU A N 1
ATOM 1311 C CA . LEU A 1 177 ? -24.027 8.106 5.065 1.00 20.35 177 LEU A CA 1
ATOM 1312 C C . LEU A 1 177 ? -23.083 8.544 6.168 1.00 21.18 177 LEU A C 1
ATOM 1313 O O . LEU A 1 177 ? -23.348 8.301 7.343 1.00 21.41 177 LEU A O 1
ATOM 1318 N N . SER A 1 178 ? -21.967 9.160 5.779 1.00 21.16 178 SER A N 1
ATOM 1319 C CA A SER A 1 178 ? -21.019 9.726 6.744 0.50 22.46 178 SER A CA 1
ATOM 1320 C CA B SER A 1 178 ? -21.025 9.728 6.744 0.50 22.19 178 SER A CA 1
ATOM 1321 C C . SER A 1 178 ? -20.683 11.167 6.385 1.00 20.70 178 SER A C 1
ATOM 1322 O O . SER A 1 178 ? -20.806 11.572 5.234 1.00 20.34 178 SER A O 1
ATOM 1327 N N . SER A 1 179 ? -20.264 11.926 7.388 1.00 22.37 179 SER A N 1
ATOM 1328 C CA . SER A 1 179 ? -19.775 13.288 7.188 1.00 24.38 179 SER A CA 1
ATOM 1329 C C . SER A 1 179 ? -18.478 13.414 7.975 1.00 23.65 179 SER A C 1
ATOM 1330 O O . SER A 1 179 ? -18.408 12.959 9.110 1.00 22.28 179 SER A O 1
ATOM 1333 N N . VAL A 1 180 ? -17.448 14.003 7.360 1.00 22.98 180 VAL A N 1
ATOM 1334 C CA . VAL A 1 180 ? -16.174 14.226 8.049 1.00 22.80 180 VAL A CA 1
ATOM 1335 C C . VAL A 1 180 ? -15.744 15.687 7.926 1.00 22.68 180 VAL A C 1
ATOM 1336 O O . VAL A 1 180 ? -16.097 16.373 6.959 1.00 26.55 180 VAL A O 1
ATOM 1340 N N . VAL A 1 181 ? -14.987 16.146 8.921 1.00 25.65 181 VAL A N 1
ATOM 1341 C CA . VAL A 1 181 ? -14.484 17.523 8.950 1.00 29.46 181 VAL A CA 1
ATOM 1342 C C . VAL A 1 181 ? -13.073 17.533 9.534 1.00 27.95 181 VAL A C 1
ATOM 1343 O O . VAL A 1 181 ? -12.761 16.745 10.428 1.00 27.33 181 VAL A O 1
ATOM 1347 N N . SER A 1 182 ? -12.225 18.412 9.001 1.00 29.80 182 SER A N 1
ATOM 1348 C CA . SER A 1 182 ? -10.849 18.530 9.467 1.00 32.89 182 SER A CA 1
ATOM 1349 C C . SER A 1 182 ? -10.681 19.813 10.274 1.00 31.24 182 SER A C 1
ATOM 1350 O O . SER A 1 182 ? -10.993 20.898 9.790 1.00 35.83 182 SER A O 1
ATOM 1353 N N . VAL A 1 183 ? -10.208 19.669 11.505 1.00 32.29 183 VAL A N 1
ATOM 1354 C CA . VAL A 1 183 ? -9.979 20.814 12.397 1.00 39.46 183 VAL A CA 1
ATOM 1355 C C . VAL A 1 183 ? -8.591 20.760 13.025 1.00 44.02 183 VAL A C 1
ATOM 1356 O O . VAL A 1 183 ? -7.936 19.713 13.015 1.00 37.53 183 VAL A O 1
ATOM 1360 N N . THR A 1 184 ? -8.152 21.885 13.587 1.00 39.71 184 THR A N 1
ATOM 1361 C CA . THR A 1 184 ? -6.923 21.897 14.375 1.00 42.52 184 THR A CA 1
ATOM 1362 C C . THR A 1 184 ? -7.133 21.086 15.656 1.00 46.74 184 THR A C 1
ATOM 1363 O O . THR A 1 184 ? -8.236 21.065 16.213 1.00 49.35 184 THR A O 1
ATOM 1367 N N . SER A 1 185 ? -6.075 20.419 16.109 1.00 41.30 185 SER A N 1
ATOM 1368 C CA . SER A 1 185 ? -6.122 19.562 17.297 1.00 46.23 185 SER A CA 1
ATOM 1369 C C . SER A 1 185 ? -6.345 20.312 18.616 1.00 56.04 185 SER A C 1
ATOM 1370 O O . SER A 1 185 ? -6.621 19.688 19.645 1.00 53.71 185 SER A O 1
ATOM 1373 N N . SER A 1 186 ? -6.220 21.639 18.584 1.00 59.25 186 SER A N 1
ATOM 1374 C CA . SER A 1 186 ? -6.397 22.461 19.787 1.00 70.34 186 SER A CA 1
ATOM 1375 C C . SER A 1 186 ? -7.859 22.846 20.048 1.00 75.51 186 SER A C 1
ATOM 1376 O O . SER A 1 186 ? -8.305 22.836 21.198 1.00 82.10 186 SER A O 1
ATOM 1379 N N . SER A 1 187 ? -8.595 23.177 18.987 1.00 71.43 187 SER A N 1
ATOM 1380 C CA . SER A 1 187 ? -9.997 23.585 19.110 1.00 74.99 187 SER A CA 1
ATOM 1381 C C . SER A 1 187 ? -10.916 22.386 19.327 1.00 74.44 187 SER A C 1
ATOM 1382 O O . SER A 1 187 ? -11.095 21.928 20.454 1.00 75.06 187 SER A O 1
ATOM 1385 N N . PRO A 1 189 ? -14.076 21.276 20.899 1.00 66.96 189 PRO A N 1
ATOM 1386 C CA . PRO A 1 189 ? -14.691 20.092 20.300 1.00 75.50 189 PRO A CA 1
ATOM 1387 C C . PRO A 1 189 ? -15.730 20.451 19.237 1.00 67.15 189 PRO A C 1
ATOM 1388 O O . PRO A 1 189 ? -16.314 21.538 19.277 1.00 58.75 189 PRO A O 1
ATOM 1392 N N . VAL A 1 190 ? -15.947 19.535 18.295 1.00 59.28 190 VAL A N 1
ATOM 1393 C CA . VAL A 1 190 ? -16.906 19.742 17.209 1.00 48.37 190 VAL A CA 1
ATOM 1394 C C . VAL A 1 190 ? -18.146 18.865 17.382 1.00 38.25 190 VAL A C 1
ATOM 1395 O O . VAL A 1 190 ? -18.083 17.790 17.992 1.00 38.96 190 VAL A O 1
ATOM 1399 N N . THR A 1 191 ? -19.269 19.337 16.847 1.00 39.94 191 THR A N 1
ATOM 1400 C CA . THR A 1 191 ? -20.556 18.669 17.033 1.00 36.66 191 THR A CA 1
ATOM 1401 C C . THR A 1 191 ? -21.279 18.507 15.709 1.00 28.80 191 THR A C 1
ATOM 1402 O O . THR A 1 191 ? -21.495 19.481 14.985 1.00 35.00 191 THR A O 1
ATOM 1406 N N . CYS A 1 192 ? -21.645 17.270 15.382 1.00 31.59 192 CYS A N 1
ATOM 1407 C CA . CYS A 1 192 ? -22.485 17.048 14.217 1.00 26.58 192 CYS A CA 1
ATOM 1408 C C . CYS A 1 192 ? -23.955 17.110 14.643 1.00 25.12 192 CYS A C 1
ATOM 1409 O O . CYS A 1 192 ? -24.335 16.565 15.677 1.00 31.23 192 CYS A O 1
ATOM 1412 N N . ASN A 1 193 ? -24.746 17.801 13.835 1.00 31.56 193 ASN A N 1
ATOM 1413 C CA . ASN A 1 193 ? -26.178 17.933 14.049 1.00 29.47 193 ASN A CA 1
ATOM 1414 C C . ASN A 1 193 ? -26.886 17.151 12.952 1.00 23.90 193 ASN A C 1
ATOM 1415 O O . ASN A 1 193 ? -26.857 17.544 11.783 1.00 28.77 193 ASN A O 1
ATOM 1420 N N . VAL A 1 194 ? -27.509 16.041 13.340 1.00 24.53 194 VAL A N 1
ATOM 1421 C CA . VAL A 1 194 ? -28.217 15.171 12.405 1.00 21.66 194 VAL A CA 1
ATOM 1422 C C . VAL A 1 194 ? -29.715 15.280 12.670 1.00 21.43 194 VAL A C 1
ATOM 1423 O O . VAL A 1 194 ? -30.143 15.276 13.819 1.00 29.60 194 VAL A O 1
ATOM 1427 N N . ALA A 1 195 ? -30.494 15.385 11.607 1.00 22.84 195 ALA A N 1
ATOM 1428 C CA . ALA A 1 195 ? -31.950 15.390 11.745 1.00 24.02 195 ALA A CA 1
ATOM 1429 C C . ALA A 1 195 ? -32.581 14.505 10.693 1.00 23.74 195 ALA A C 1
ATOM 1430 O O . ALA A 1 195 ? -32.104 14.434 9.556 1.00 25.22 195 ALA A O 1
ATOM 1432 N N . HIS A 1 196 ? -33.660 13.826 11.080 1.00 22.08 196 HIS A N 1
ATOM 1433 C CA . HIS A 1 196 ? -34.392 12.970 10.175 1.00 20.96 196 HIS A CA 1
ATOM 1434 C C . HIS A 1 196 ? -35.858 13.341 10.310 1.00 27.29 196 HIS A C 1
ATOM 1435 O O . HIS A 1 196 ? -36.554 12.782 11.155 1.00 25.08 196 HIS A O 1
ATOM 1442 N N . PRO A 1 197 ? -36.324 14.312 9.497 1.00 27.12 197 PRO A N 1
ATOM 1443 C CA . PRO A 1 197 ? -37.715 14.783 9.606 1.00 29.28 197 PRO A CA 1
ATOM 1444 C C . PRO A 1 197 ? -38.781 13.683 9.537 1.00 32.59 197 PRO A C 1
ATOM 1445 O O . PRO A 1 197 ? -39.793 13.773 10.242 1.00 30.81 197 PRO A O 1
ATOM 1449 N N . ALA A 1 198 ? -38.549 12.649 8.732 1.00 27.68 198 ALA A N 1
ATOM 1450 C CA . ALA A 1 198 ? -39.511 11.558 8.570 1.00 29.97 198 ALA A CA 1
ATOM 1451 C C . ALA A 1 198 ? -39.835 10.797 9.867 1.00 32.38 198 ALA A C 1
ATOM 1452 O O . ALA A 1 198 ? -40.905 10.211 9.984 1.00 33.28 198 ALA A O 1
ATOM 1454 N N . THR A 1 199 ? -38.919 10.801 10.833 1.00 25.68 199 THR A N 1
ATOM 1455 C CA . THR A 1 199 ? -39.163 10.131 12.126 1.00 26.42 199 THR A CA 1
ATOM 1456 C C . THR A 1 199 ? -39.215 11.136 13.277 1.00 27.40 199 THR A C 1
ATOM 1457 O O . THR A 1 199 ? -39.233 10.740 14.455 1.00 28.83 199 THR A O 1
ATOM 1461 N N . ASN A 1 200 ? -39.234 12.421 12.918 1.00 28.00 200 ASN A N 1
ATOM 1462 C CA A ASN A 1 200 ? -39.217 13.519 13.883 0.50 32.67 200 ASN A CA 1
ATOM 1463 C CA B ASN A 1 200 ? -39.212 13.518 13.882 0.50 32.64 200 ASN A CA 1
ATOM 1464 C C . ASN A 1 200 ? -38.079 13.368 14.902 1.00 31.33 200 ASN A C 1
ATOM 1465 O O . ASN A 1 200 ? -38.266 13.569 16.104 1.00 28.18 200 ASN A O 1
ATOM 1474 N N . THR A 1 201 ? -36.890 13.012 14.412 1.00 26.11 201 THR A N 1
ATOM 1475 C CA . THR A 1 201 ? -35.732 12.824 15.285 1.00 24.74 201 THR A CA 1
ATOM 1476 C C . THR A 1 201 ? -34.592 13.785 14.966 1.00 23.39 201 THR A C 1
ATOM 1477 O O . THR A 1 201 ? -34.435 14.246 13.828 1.00 23.29 201 THR A O 1
ATOM 1481 N N . LYS A 1 202 ? -33.817 14.100 15.995 1.00 23.25 202 LYS A N 1
ATOM 1482 C CA . LYS A 1 202 ? -32.558 14.809 15.803 1.00 26.43 202 LYS A CA 1
ATOM 1483 C C . LYS A 1 202 ? -31.540 14.317 16.815 1.00 29.47 202 LYS A C 1
ATOM 1484 O O . LYS A 1 202 ? -31.898 13.883 17.909 1.00 29.70 202 LYS A O 1
ATOM 1488 N N . VAL A 1 203 ? -30.270 14.353 16.420 1.00 26.29 203 VAL A N 1
ATOM 1489 C CA . VAL A 1 203 ? -29.164 13.914 17.267 1.00 31.78 203 VAL A CA 1
ATOM 1490 C C . VAL A 1 203 ? -28.064 14.952 17.138 1.00 33.06 203 VAL A C 1
ATOM 1491 O O . VAL A 1 203 ? -27.725 15.367 16.024 1.00 29.77 203 VAL A O 1
ATOM 1495 N N . ASP A 1 204 ? -27.527 15.378 18.279 1.00 35.91 204 ASP A N 1
ATOM 1496 C CA . ASP A 1 204 ? -26.309 16.179 18.318 1.00 39.83 204 ASP A CA 1
ATOM 1497 C C . ASP A 1 204 ? -25.215 15.312 18.925 1.00 45.07 204 ASP A C 1
ATOM 1498 O O . ASP A 1 204 ? -25.364 14.800 20.035 1.00 44.24 204 ASP A O 1
ATOM 1503 N N . LYS A 1 205 ? -24.131 15.112 18.181 1.00 39.33 205 LYS A N 1
ATOM 1504 C CA . LYS A 1 205 ? -23.047 14.274 18.662 1.00 36.26 205 LYS A CA 1
ATOM 1505 C C . LYS A 1 205 ? -21.753 15.075 18.728 1.00 35.49 205 LYS A C 1
ATOM 1506 O O . LYS A 1 205 ? -21.297 15.617 17.721 1.00 34.37 205 LYS A O 1
ATOM 1512 N N . THR A 1 206 ? -21.194 15.174 19.930 1.00 40.67 206 THR A N 1
ATOM 1513 C CA . THR A 1 206 ? -19.925 15.860 20.129 1.00 42.76 206 THR A CA 1
ATOM 1514 C C . THR A 1 206 ? -18.802 14.854 19.954 1.00 39.22 206 THR A C 1
ATOM 1515 O O . THR A 1 206 ? -18.786 13.805 20.595 1.00 42.09 206 THR A O 1
ATOM 1519 N N . VAL A 1 207 ? -17.881 15.178 19.053 1.00 41.99 207 VAL A N 1
ATOM 1520 C CA . VAL A 1 207 ? -16.821 14.255 18.663 1.00 44.39 207 VAL A CA 1
ATOM 1521 C C . VAL A 1 207 ? -15.482 14.808 19.134 1.00 40.69 207 VAL A C 1
ATOM 1522 O O . VAL A 1 207 ? -15.121 15.938 18.806 1.00 45.16 207 VAL A O 1
ATOM 1526 N N . ALA A 1 208 ? -14.764 14.008 19.913 1.00 53.23 208 ALA A N 1
ATOM 1527 C CA . ALA A 1 208 ? -13.448 14.389 20.416 1.00 70.17 208 ALA A CA 1
ATOM 1528 C C . ALA A 1 208 ? -12.393 13.394 19.934 1.00 62.52 208 ALA A C 1
ATOM 1529 O O . ALA A 1 208 ? -12.678 12.196 19.844 1.00 58.55 208 ALA A O 1
ATOM 1531 N N . PRO A 1 209 ? -11.176 13.885 19.612 1.00 64.26 209 PRO A N 1
ATOM 1532 C CA . PRO A 1 209 ? -10.085 12.983 19.223 1.00 67.67 209 PRO A CA 1
ATOM 1533 C C . PRO A 1 209 ? -9.822 11.914 20.289 1.00 77.66 209 PRO A C 1
ATOM 1534 O O . PRO A 1 209 ? -9.718 12.234 21.478 1.00 73.70 209 PRO A O 1
ATOM 1538 N N . SER A 1 210 ? -9.747 10.656 19.859 1.00 75.32 210 SER A N 1
ATOM 1539 C CA . SER A 1 210 ? -9.527 9.539 20.772 1.00 80.66 210 SER A CA 1
ATOM 1540 C C . SER A 1 210 ? -8.042 9.381 21.081 1.00 76.07 210 SER A C 1
ATOM 1541 O O . SER A 1 210 ? -7.602 9.632 22.203 1.00 78.84 210 SER A O 1
ATOM 1543 N N . ILE B 2 2 ? -41.799 12.703 -30.092 1.00 32.99 2 ILE B N 1
ATOM 1544 C CA . ILE B 2 2 ? -40.388 12.976 -30.509 1.00 31.16 2 ILE B CA 1
ATOM 1545 C C . ILE B 2 2 ? -39.467 12.281 -29.523 1.00 31.80 2 ILE B C 1
ATOM 1546 O O . ILE B 2 2 ? -39.687 12.347 -28.313 1.00 33.78 2 ILE B O 1
ATOM 1551 N N . ASP B 2 3 ? -38.452 11.583 -30.028 1.00 27.02 3 ASP B N 1
ATOM 1552 C CA . ASP B 2 3 ? -37.428 11.064 -29.120 1.00 26.85 3 ASP B CA 1
ATOM 1553 C C . ASP B 2 3 ? -36.119 11.809 -29.287 1.00 24.12 3 ASP B C 1
ATOM 1554 O O . ASP B 2 3 ? -35.800 12.276 -30.383 1.00 22.95 3 ASP B O 1
ATOM 1559 N N . MET B 2 4 ? -35.393 11.951 -28.180 1.00 23.12 4 MET B N 1
ATOM 1560 C CA . MET B 2 4 ? -34.142 12.686 -28.159 1.00 21.07 4 MET B CA 1
ATOM 1561 C C . MET B 2 4 ? -32.997 11.710 -27.917 1.00 26.54 4 MET B C 1
ATOM 1562 O O . MET B 2 4 ? -33.018 10.953 -26.940 1.00 29.22 4 MET B O 1
ATOM 1567 N N . THR B 2 5 ? -32.001 11.738 -28.799 1.00 21.21 5 THR B N 1
ATOM 1568 C CA . THR B 2 5 ? -30.845 10.859 -28.693 1.00 23.21 5 THR B CA 1
ATOM 1569 C C . THR B 2 5 ? -29.600 11.658 -28.335 1.00 21.41 5 THR B C 1
ATOM 1570 O O . THR B 2 5 ? -29.028 12.359 -29.175 1.00 23.56 5 THR B O 1
ATOM 1574 N N . GLN B 2 6 ? -29.200 11.567 -27.068 1.00 19.35 6 GLN B N 1
ATOM 1575 C CA . GLN B 2 6 ? -28.073 12.328 -26.553 1.00 19.16 6 GLN B CA 1
ATOM 1576 C C . GLN B 2 6 ? -26.818 11.471 -26.475 1.00 22.51 6 GLN B C 1
ATOM 1577 O O . GLN B 2 6 ? -26.828 10.389 -25.872 1.00 23.57 6 GLN B O 1
ATOM 1583 N N . THR B 2 7 ? -25.746 11.973 -27.076 1.00 21.49 7 THR B N 1
ATOM 1584 C CA . THR B 2 7 ? -24.459 11.274 -27.102 1.00 21.94 7 THR B CA 1
ATOM 1585 C C . THR B 2 7 ? -23.304 12.267 -26.891 1.00 24.27 7 THR B C 1
ATOM 1586 O O . THR B 2 7 ? -23.428 13.448 -27.233 1.00 25.12 7 THR B O 1
ATOM 1590 N N . PRO B 2 8 ? -22.176 11.805 -26.311 1.00 23.37 8 PRO B N 1
ATOM 1591 C CA . PRO B 2 8 ? -22.002 10.478 -25.723 1.00 22.62 8 PRO B CA 1
ATOM 1592 C C . PRO B 2 8 ? -22.656 10.436 -24.349 1.00 25.25 8 PRO B C 1
ATOM 1593 O O . PRO B 2 8 ? -23.033 11.490 -23.814 1.00 24.95 8 PRO B O 1
ATOM 1597 N N . SER B 2 9 ? -22.774 9.248 -23.764 1.00 22.07 9 SER B N 1
ATOM 1598 C CA . SER B 2 9 ? -23.332 9.156 -22.404 1.00 22.28 9 SER B CA 1
ATOM 1599 C C . SER B 2 9 ? -22.321 9.617 -21.338 1.00 21.78 9 SER B C 1
ATOM 1600 O O . SER B 2 9 ? -22.704 10.080 -20.255 1.00 20.72 9 SER B O 1
ATOM 1603 N N . SER B 2 10 ? -21.030 9.515 -21.650 1.00 24.25 10 SER B N 1
ATOM 1604 C CA A SER B 2 10 ? -19.993 10.055 -20.776 0.70 23.46 10 SER B CA 1
ATOM 1605 C CA B SER B 2 10 ? -19.971 10.000 -20.766 0.30 24.03 10 SER B CA 1
ATOM 1606 C C . SER B 2 10 ? -18.767 10.478 -21.570 1.00 25.19 10 SER B C 1
ATOM 1607 O O . SER B 2 10 ? -18.482 9.940 -22.636 1.00 25.18 10 SER B O 1
ATOM 1612 N N . VAL B 2 11 ? -18.069 11.480 -21.050 1.00 24.86 11 VAL B N 1
ATOM 1613 C CA . VAL B 2 11 ? -16.869 12.005 -21.701 1.00 25.65 11 VAL B CA 1
ATOM 1614 C C . VAL B 2 11 ? -15.908 12.520 -20.638 1.00 30.15 11 VAL B C 1
ATOM 1615 O O . VAL B 2 11 ? -16.338 13.042 -19.602 1.00 28.29 11 VAL B O 1
ATOM 1619 N N . SER B 2 12 ? -14.612 12.334 -20.883 1.00 24.86 12 SER B N 1
ATOM 1620 C CA . SER B 2 12 ? -13.570 12.899 -20.041 1.00 24.38 12 SER B CA 1
ATOM 1621 C C . SER B 2 12 ? -12.690 13.788 -20.905 1.00 26.17 12 SER B C 1
ATOM 1622 O O . SER B 2 12 ? -12.304 13.395 -22.015 1.00 29.82 12 SER B O 1
ATOM 1625 N N . GLU B 2 13 ? -12.405 14.985 -20.409 1.00 25.45 13 GLU B N 1
ATOM 1626 C CA . GLU B 2 13 ? -11.540 15.945 -21.106 1.00 29.02 13 GLU B CA 1
ATOM 1627 C C . GLU B 2 13 ? -10.638 16.663 -20.107 1.00 28.93 13 GLU B C 1
ATOM 1628 O O . GLU B 2 13 ? -11.038 16.885 -18.961 1.00 24.44 13 GLU B O 1
ATOM 1634 N N . PRO B 2 14 ? -9.415 17.051 -20.533 1.00 26.26 14 PRO B N 1
ATOM 1635 C CA . PRO B 2 14 ? -8.536 17.783 -19.624 1.00 24.65 14 PRO B CA 1
ATOM 1636 C C . PRO B 2 14 ? -9.005 19.208 -19.340 1.00 26.59 14 PRO B C 1
ATOM 1637 O O . PRO B 2 14 ? -9.703 19.807 -20.165 1.00 26.66 14 PRO B O 1
ATOM 1641 N N . VAL B 2 15 ? -8.601 19.743 -18.189 1.00 25.08 15 VAL B N 1
ATOM 1642 C CA . VAL B 2 15 ? -8.760 21.157 -17.872 1.00 25.40 15 VAL B CA 1
ATOM 1643 C C . VAL B 2 15 ? -8.207 21.985 -19.037 1.00 32.22 15 VAL B C 1
ATOM 1644 O O . VAL B 2 15 ? -7.121 21.687 -19.562 1.00 29.07 15 VAL B O 1
ATOM 1648 N N . GLY B 2 16 ? -8.969 22.993 -19.450 1.00 29.14 16 GLY B N 1
ATOM 1649 C CA . GLY B 2 16 ? -8.592 23.857 -20.573 1.00 30.14 16 GLY B CA 1
ATOM 1650 C C . GLY B 2 16 ? -9.034 23.320 -21.918 1.00 28.33 16 GLY B C 1
ATOM 1651 O O . GLY B 2 16 ? -8.937 24.023 -22.937 1.00 31.03 16 GLY B O 1
ATOM 1652 N N . GLY B 2 17 ? -9.515 22.078 -21.930 1.00 23.75 17 GLY B N 1
ATOM 1653 C CA . GLY B 2 17 ? -9.947 21.409 -23.152 1.00 24.13 17 GLY B CA 1
ATOM 1654 C C . GLY B 2 17 ? -11.358 21.786 -23.583 1.00 25.02 17 GLY B C 1
ATOM 1655 O O . GLY B 2 17 ? -11.930 22.760 -23.087 1.00 27.20 17 GLY B O 1
ATOM 1656 N N . THR B 2 18 ? -11.903 21.004 -24.510 1.00 24.76 18 THR B N 1
ATOM 1657 C CA . THR B 2 18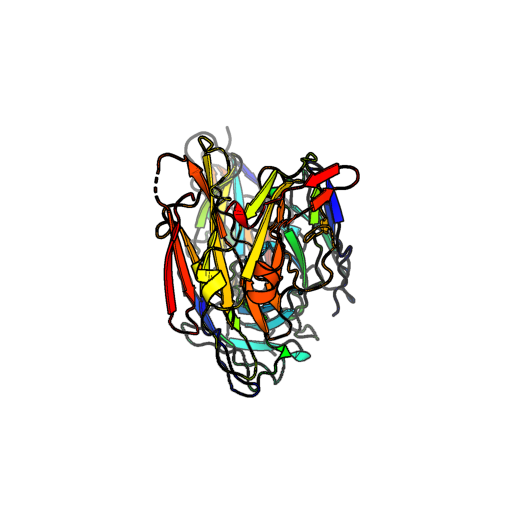 ? -13.221 21.256 -25.101 1.00 27.01 18 THR B CA 1
ATOM 1658 C C . THR B 2 18 ? -14.100 20.010 -25.055 1.00 28.55 18 THR B C 1
ATOM 1659 O O . THR B 2 18 ? -13.695 18.922 -25.475 1.00 27.10 18 THR B O 1
ATOM 1663 N N . VAL B 2 19 ? -15.319 20.186 -24.550 1.00 25.86 19 VAL B N 1
ATOM 1664 C CA . VAL B 2 19 ? -16.314 19.120 -24.537 1.00 26.78 19 VAL B CA 1
ATOM 1665 C C . VAL B 2 19 ? -17.355 19.401 -25.613 1.00 24.36 19 VAL B C 1
ATOM 1666 O O . VAL B 2 19 ? -17.834 20.534 -25.729 1.00 25.04 19 VAL B O 1
ATOM 1670 N N . THR B 2 20 ? -17.684 18.367 -26.390 1.00 22.55 20 THR B N 1
ATOM 1671 C CA . THR B 2 20 ? -18.737 18.424 -27.400 1.00 23.15 20 THR B CA 1
ATOM 1672 C C . THR B 2 20 ? -19.815 17.381 -27.106 1.00 25.52 20 THR B C 1
ATOM 1673 O O . THR B 2 20 ? -19.531 16.185 -27.026 1.00 24.46 20 THR B O 1
ATOM 1677 N N . ILE B 2 21 ? -21.052 17.852 -26.942 1.00 21.35 21 ILE B N 1
ATOM 1678 C CA . ILE B 2 21 ? -22.198 17.002 -26.652 1.00 21.00 21 ILE B CA 1
ATOM 1679 C C . ILE B 2 21 ? -23.242 17.193 -27.751 1.00 21.74 21 ILE B C 1
ATOM 1680 O O . ILE B 2 21 ? -23.490 18.323 -28.199 1.00 21.30 21 ILE B O 1
ATOM 1685 N N . LYS B 2 22 ? -23.832 16.087 -28.192 1.00 20.98 22 LYS B N 1
ATOM 1686 C CA . LYS B 2 22 ? -24.803 16.089 -29.285 1.00 21.31 22 LYS B CA 1
ATOM 1687 C C . LYS B 2 22 ? -26.161 15.590 -28.834 1.00 21.14 22 LYS B C 1
ATOM 1688 O O . LYS B 2 22 ? -26.269 14.694 -27.987 1.00 21.32 22 LYS B O 1
ATOM 1694 N N . CYS B 2 23 ? -27.200 16.185 -29.413 1.00 20.88 23 CYS B N 1
ATOM 1695 C CA A CYS B 2 23 ? -28.576 15.730 -29.202 0.50 21.77 23 CYS B CA 1
ATOM 1696 C CA B CYS B 2 23 ? -28.573 15.778 -29.170 0.50 21.96 23 CYS B CA 1
ATOM 1697 C C . CYS B 2 23 ? -29.271 15.709 -30.541 1.00 22.89 23 CYS B C 1
ATOM 1698 O O . CYS B 2 23 ? -29.255 16.693 -31.280 1.00 24.19 23 CYS B O 1
ATOM 1703 N N . GLN B 2 24 ? -29.824 14.549 -30.891 1.00 19.84 24 GLN B N 1
ATOM 1704 C CA . GLN B 2 24 ? -30.558 14.408 -32.147 1.00 21.13 24 GLN B CA 1
ATOM 1705 C C . GLN B 2 24 ? -32.036 14.183 -31.856 1.00 22.41 24 GLN B C 1
ATOM 1706 O O . GLN B 2 24 ? -32.401 13.291 -31.092 1.00 21.72 24 GLN B O 1
ATOM 1712 N N . ALA B 2 25 ? -32.879 15.009 -32.470 1.00 20.02 25 ALA B N 1
ATOM 1713 C CA . ALA B 2 25 ? -34.321 14.831 -32.405 1.00 20.11 25 ALA B CA 1
ATOM 1714 C C . ALA B 2 25 ? -34.783 13.927 -33.548 1.00 24.29 25 ALA B C 1
ATOM 1715 O O . ALA B 2 25 ? -34.197 13.954 -34.630 1.00 24.91 25 ALA B O 1
ATOM 1717 N N . SER B 2 26 ? -35.832 13.146 -33.306 1.00 21.85 26 SER B N 1
ATOM 1718 C CA . SER B 2 26 ? -36.339 12.192 -34.313 1.00 21.37 26 SER B CA 1
ATOM 1719 C C . SER B 2 26 ? -37.056 12.874 -35.486 1.00 28.49 26 SER B C 1
ATOM 1720 O O . SER B 2 26 ? -37.185 12.295 -36.566 1.00 27.54 26 SER B O 1
ATOM 1723 N N . GLN B 2 27 ? -37.502 14.111 -35.277 1.00 22.68 27 GLN B N 1
ATOM 1724 C CA . GLN B 2 27 ? -38.029 14.949 -36.359 1.00 25.78 27 GLN B CA 1
ATOM 1725 C C . GLN B 2 27 ? -37.647 16.402 -36.052 1.00 24.84 27 GLN B C 1
ATOM 1726 O O . GLN B 2 27 ? -37.236 16.695 -34.935 1.00 23.66 27 GLN B O 1
ATOM 1732 N N . SER B 2 28 ? -37.741 17.295 -37.040 1.00 22.71 28 SER B N 1
ATOM 1733 C CA . SER B 2 28 ? -37.324 18.682 -36.833 1.00 23.21 28 SER B CA 1
ATOM 1734 C C . SER B 2 28 ? -38.081 19.295 -35.658 1.00 19.82 28 SER B C 1
ATOM 1735 O O . SER B 2 28 ? -39.292 19.129 -35.547 1.00 21.66 28 SER B O 1
ATOM 1738 N N . ILE B 2 29 ? -37.356 19.976 -34.782 1.00 20.63 29 ILE B N 1
ATOM 1739 C CA . ILE B 2 29 ? -38.004 20.678 -33.663 1.00 19.60 29 ILE B CA 1
ATOM 1740 C C . ILE B 2 29 ? -37.742 22.179 -33.739 1.00 24.15 29 ILE B C 1
ATOM 1741 O O . ILE B 2 29 ? -38.002 22.922 -32.787 1.00 19.63 29 ILE B O 1
ATOM 1746 N N . SER B 2 30 ? -37.226 22.625 -34.887 1.00 22.43 30 SER B N 1
ATOM 1747 C CA . SER B 2 30 ? -37.113 24.058 -35.198 1.00 20.76 30 SER B CA 1
ATOM 1748 C C . SER B 2 30 ? -36.519 24.901 -34.065 1.00 19.30 30 SER B C 1
ATOM 1749 O O . SER B 2 30 ? -37.061 25.971 -33.746 1.00 19.65 30 SER B O 1
ATOM 1752 N N . SER B 2 31 ? -35.429 24.399 -33.470 1.00 18.13 31 SER B N 1
ATOM 1753 C CA . SER B 2 31 ? -34.634 25.090 -32.433 1.00 18.56 31 SER B CA 1
ATOM 1754 C C . SER B 2 31 ? -35.313 25.269 -31.075 1.00 16.84 31 SER B C 1
ATOM 1755 O O . SER B 2 31 ? -34.796 26.018 -30.235 1.00 17.76 31 SER B O 1
ATOM 1758 N N . TRP B 2 32 ? -36.443 24.597 -30.874 1.00 18.41 32 TRP B N 1
ATOM 1759 C CA . TRP B 2 32 ? -37.093 24.514 -29.553 1.00 16.72 32 TRP B CA 1
ATOM 1760 C C . TRP B 2 32 ? -36.356 23.465 -28.707 1.00 15.48 32 TRP B C 1
ATOM 1761 O O . TRP B 2 32 ? -36.804 22.341 -28.537 1.00 17.72 32 TRP B O 1
ATOM 1772 N N . LEU B 2 33 ? -35.194 23.868 -28.207 1.00 17.51 33 LEU B N 1
ATOM 1773 C CA . LEU B 2 33 ? -34.314 22.971 -27.466 1.00 16.13 33 LEU B CA 1
ATOM 1774 C C . LEU B 2 33 ? -33.511 23.761 -26.446 1.00 16.01 33 LEU B C 1
ATOM 1775 O O . LEU B 2 33 ? -32.930 24.802 -26.770 1.00 18.11 33 LEU B O 1
ATOM 1780 N N . SER B 2 34 ? -33.442 23.221 -25.220 1.00 15.69 34 SER B N 1
ATOM 1781 C CA . SER B 2 34 ? -32.644 23.810 -24.164 1.00 16.93 34 SER B CA 1
ATOM 1782 C C . SER B 2 34 ? -31.560 22.848 -23.672 1.00 15.60 34 SER B C 1
ATOM 1783 O O . SER B 2 34 ? -31.686 21.629 -23.839 1.00 17.22 34 SER B O 1
ATOM 1786 N N . TRP B 2 35 ? -30.507 23.407 -23.081 1.00 17.54 35 TRP B N 1
ATOM 1787 C CA . TRP B 2 35 ? -29.442 22.621 -22.445 1.00 16.37 35 TRP B CA 1
ATOM 1788 C C . TRP B 2 35 ? -29.348 22.986 -20.976 1.00 15.98 35 TRP B C 1
ATOM 1789 O O . TRP B 2 35 ? -29.418 24.189 -20.620 1.00 16.14 35 TRP B O 1
ATOM 1800 N N . TYR B 2 36 ? -29.150 21.967 -20.137 1.00 16.02 36 TYR B N 1
ATOM 1801 C CA . TYR B 2 36 ? -28.997 22.156 -18.693 1.00 17.02 36 TYR B CA 1
ATOM 1802 C C . TYR B 2 36 ? -27.737 21.501 -18.142 1.00 16.88 36 TYR B C 1
ATOM 1803 O O . TYR B 2 36 ? -27.281 20.477 -18.656 1.00 17.28 36 TYR B O 1
ATOM 1812 N N . GLN B 2 37 ? -27.233 22.087 -17.061 1.00 16.51 37 GLN B N 1
ATOM 1813 C CA . GLN B 2 37 ? -26.144 21.523 -16.266 1.00 17.86 37 GLN B CA 1
ATOM 1814 C C . GLN B 2 37 ? -26.746 21.047 -14.949 1.00 19.61 37 GLN B C 1
ATOM 1815 O O . GLN B 2 37 ? -27.516 21.786 -14.341 1.00 20.93 37 GLN B O 1
ATOM 1821 N N . GLN B 2 38 ? -26.393 19.843 -14.496 1.00 16.55 38 GLN B N 1
ATOM 1822 C CA . GLN B 2 38 ? -26.866 19.377 -13.182 1.00 16.36 38 GLN B CA 1
ATOM 1823 C C . GLN B 2 38 ? -25.724 18.760 -12.376 1.00 17.49 38 GLN B C 1
ATOM 1824 O O . GLN B 2 38 ? -25.136 17.761 -12.779 1.00 20.18 38 GLN B O 1
ATOM 1830 N N . LYS B 2 39 ? -25.437 19.369 -11.231 1.00 18.95 39 LYS B N 1
ATOM 1831 C CA . LYS B 2 39 ? -24.449 18.819 -10.290 1.00 23.07 39 LYS B CA 1
ATOM 1832 C C . LYS B 2 39 ? -25.175 17.972 -9.244 1.00 24.60 39 LYS B C 1
ATOM 1833 O O . LYS B 2 39 ? -26.366 18.180 -9.002 1.00 23.87 39 LYS B O 1
ATOM 1839 N N . PRO B 2 40 ? -24.470 16.998 -8.632 1.00 25.63 40 PRO B N 1
ATOM 1840 C CA . PRO B 2 40 ? -25.147 16.104 -7.697 1.00 27.84 40 PRO B CA 1
ATOM 1841 C C . PRO B 2 40 ? -25.827 16.854 -6.561 1.00 28.11 40 PRO B C 1
ATOM 1842 O O . PRO B 2 40 ? -25.236 17.769 -5.972 1.00 29.64 40 PRO B O 1
ATOM 1846 N N . GLY B 2 41 ? -27.080 16.495 -6.283 1.00 32.26 41 GLY B N 1
ATOM 1847 C CA . GLY B 2 41 ? -27.841 17.104 -5.200 1.00 33.80 41 GLY B CA 1
ATOM 1848 C C . GLY B 2 41 ? -28.472 18.453 -5.509 1.00 33.90 41 GLY B C 1
ATOM 1849 O O . GLY B 2 41 ? -29.215 18.997 -4.693 1.00 31.70 41 GLY B O 1
ATOM 1850 N N . GLN B 2 42 ? -28.191 18.989 -6.693 1.00 27.13 42 GLN B N 1
ATOM 1851 C CA . GLN B 2 42 ? -28.681 20.309 -7.075 1.00 28.00 42 GLN B CA 1
ATOM 1852 C C . GLN B 2 42 ? -29.763 20.214 -8.156 1.00 24.17 42 GLN B C 1
ATOM 1853 O O . GLN B 2 42 ? -29.852 19.201 -8.848 1.00 22.14 42 GLN B O 1
ATOM 1859 N N . PRO B 2 43 ? -30.590 21.270 -8.311 1.00 23.30 43 PRO B N 1
ATOM 1860 C CA . PRO B 2 43 ? -31.522 21.236 -9.430 1.00 21.33 43 PRO B CA 1
ATOM 1861 C C . PRO B 2 43 ? -30.786 21.469 -10.761 1.00 18.75 43 PRO B C 1
ATOM 1862 O O . PRO B 2 43 ? -29.663 21.959 -10.755 1.00 20.97 43 PRO B O 1
ATOM 1866 N N . PRO B 2 44 ? -31.433 21.122 -11.880 1.00 20.90 44 PRO B N 1
ATOM 1867 C CA . PRO B 2 44 ? -30.941 21.508 -13.200 1.00 21.33 44 PRO B CA 1
ATOM 1868 C C . PRO B 2 44 ? -30.736 23.018 -13.265 1.00 19.57 44 PRO B C 1
ATOM 1869 O O . PRO B 2 44 ? -31.518 23.785 -12.662 1.00 20.67 44 PRO B O 1
ATOM 1873 N N . L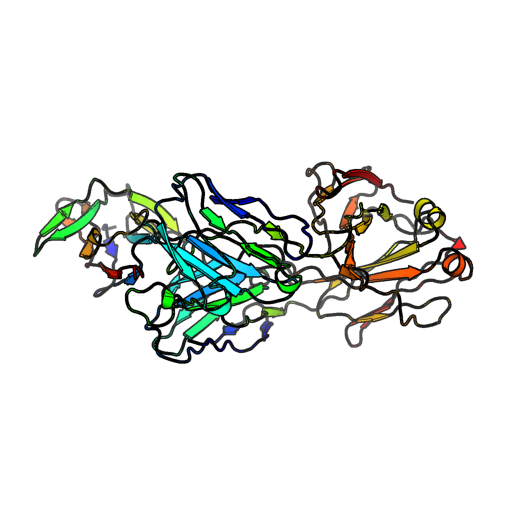YS B 2 45 ? -29.674 23.441 -13.956 1.00 17.09 45 LYS B N 1
ATOM 1874 C CA . LYS B 2 45 ? -29.393 24.853 -14.197 1.00 16.95 45 LYS B CA 1
ATOM 1875 C C . LYS B 2 45 ? -29.446 25.101 -15.697 1.00 17.33 45 LYS B C 1
ATOM 1876 O O . LYS B 2 45 ? -28.718 24.452 -16.460 1.00 17.73 45 LYS B O 1
ATOM 1882 N N . LEU B 2 46 ? -30.296 26.044 -16.115 1.00 17.03 46 LEU B N 1
ATOM 1883 C CA . LEU B 2 46 ? -30.393 26.393 -17.544 1.00 15.89 46 LEU B CA 1
ATOM 1884 C C . LEU B 2 46 ? -29.111 27.055 -18.056 1.00 15.81 46 LEU B C 1
ATOM 1885 O O . LEU B 2 46 ? -28.625 28.017 -17.465 1.00 17.55 46 LEU B O 1
ATOM 1890 N N . LEU B 2 47 ? -28.577 26.523 -19.156 1.00 16.01 47 LEU B N 1
ATOM 1891 C CA . LEU B 2 47 ? -27.388 27.076 -19.813 1.00 15.08 47 LEU B CA 1
ATOM 1892 C C . LEU B 2 47 ? -27.771 27.830 -21.080 1.00 17.42 47 LEU B C 1
ATOM 1893 O O . LEU B 2 47 ? -27.328 28.964 -21.308 1.00 17.50 47 LEU B O 1
ATOM 1898 N N . ILE B 2 48 ? -28.571 27.162 -21.904 1.00 16.53 48 ILE B N 1
ATOM 1899 C CA . ILE B 2 48 ? -28.912 27.613 -23.254 1.00 17.01 48 ILE B CA 1
ATOM 1900 C C . ILE B 2 48 ? -30.387 27.310 -23.494 1.00 17.24 48 ILE B C 1
ATOM 1901 O O . ILE B 2 48 ? -30.877 26.228 -23.143 1.00 16.63 48 ILE B O 1
ATOM 1906 N N . TYR B 2 49 ? -31.106 28.252 -24.098 1.00 16.73 49 TYR B N 1
ATOM 1907 C CA . TYR B 2 49 ? -32.473 27.963 -24.553 1.00 16.98 49 TYR B CA 1
ATOM 1908 C C . TYR B 2 49 ? -32.622 28.357 -26.019 1.00 18.39 49 TYR B C 1
ATOM 1909 O O . TYR B 2 49 ? -31.812 29.139 -26.525 1.00 16.86 49 TYR B O 1
ATOM 1918 N N . ARG B 2 50 ? -33.642 27.822 -26.690 1.00 17.64 50 ARG B N 1
ATOM 1919 C CA . ARG B 2 50 ? -33.882 28.143 -28.113 1.00 17.55 50 ARG B CA 1
ATOM 1920 C C . ARG B 2 50 ? -32.624 27.837 -28.936 1.00 18.70 50 ARG B C 1
ATOM 1921 O O . ARG B 2 50 ? -32.230 28.597 -29.837 1.00 19.13 50 ARG B O 1
ATOM 1929 N N . ALA B 2 51 ? -31.982 26.726 -28.573 1.00 18.99 51 ALA B N 1
ATOM 1930 C CA . ALA B 2 51 ? -30.789 26.169 -29.250 1.00 18.82 51 ALA B CA 1
ATOM 1931 C C . ALA B 2 51 ? -29.472 26.909 -29.074 1.00 18.12 51 ALA B C 1
ATOM 1932 O O . ALA B 2 51 ? -28.417 26.258 -28.962 1.00 17.98 51 ALA B O 1
ATOM 1934 N N . SER B 2 52 ? -29.505 28.246 -29.040 1.00 17.84 52 SER B N 1
ATOM 1935 C CA . SER B 2 52 ? -28.268 29.025 -29.028 1.00 17.98 52 SER B CA 1
ATOM 1936 C C . SER B 2 52 ? -28.256 30.238 -28.101 1.00 18.22 52 SER B C 1
ATOM 1937 O O . SER B 2 52 ? -27.238 30.920 -27.998 1.00 20.99 52 SER B O 1
ATOM 1940 N N . THR B 2 53 ? -29.362 30.501 -27.405 1.00 17.44 53 THR B N 1
ATOM 1941 C CA . THR B 2 53 ? -29.439 31.694 -26.573 1.00 20.05 53 THR B CA 1
ATOM 1942 C C . THR B 2 53 ? -28.909 31.417 -25.181 1.00 20.88 53 THR B C 1
ATOM 1943 O O . THR B 2 53 ? -29.429 30.555 -24.480 1.00 20.15 53 THR B O 1
ATOM 1947 N N . LEU B 2 54 ? -27.881 32.162 -24.786 1.00 21.65 54 LEU B N 1
ATOM 1948 C CA . LEU B 2 54 ? -27.225 31.962 -23.499 1.00 22.25 54 LEU B CA 1
ATOM 1949 C C . LEU B 2 54 ? -28.100 32.502 -22.362 1.00 26.68 54 LEU B C 1
ATOM 1950 O O . LEU B 2 54 ? -28.620 33.612 -22.454 1.00 24.03 54 LEU B O 1
ATOM 1955 N N . ALA B 2 55 ? -28.275 31.708 -21.306 1.00 19.43 55 ALA B N 1
ATOM 1956 C CA . ALA B 2 55 ? -29.032 32.157 -20.142 1.00 20.39 55 ALA B CA 1
ATOM 1957 C C . ALA B 2 55 ? -28.214 33.200 -19.372 1.00 21.71 55 ALA B C 1
ATOM 1958 O O . ALA B 2 55 ? -26.988 33.200 -19.436 1.00 24.37 55 ALA B O 1
ATOM 1960 N N . SER B 2 56 ? -28.885 34.095 -18.653 1.00 28.97 56 SER B N 1
ATOM 1961 C CA . SER B 2 56 ? -28.161 35.147 -17.937 1.00 32.00 56 SER B CA 1
ATOM 1962 C C . SER B 2 56 ? -27.282 34.563 -16.831 1.00 25.01 56 SER B C 1
ATOM 1963 O O . SER B 2 56 ? -27.671 33.619 -16.139 1.00 29.07 56 SER B O 1
ATOM 1966 N N . GLY B 2 57 ? -26.075 35.101 -16.709 1.00 29.74 57 GLY B N 1
ATOM 1967 C CA . GLY B 2 57 ? -25.115 34.625 -15.717 1.00 34.44 57 GLY B CA 1
ATOM 1968 C C . GLY B 2 57 ? -24.276 33.436 -16.158 1.00 35.11 57 GLY B C 1
ATOM 1969 O O . GLY B 2 57 ? -23.367 33.022 -15.437 1.00 36.05 57 GLY B O 1
ATOM 1970 N N . ILE B 2 58 ? -24.582 32.878 -17.331 1.00 24.86 58 ILE B N 1
ATOM 1971 C CA . ILE B 2 58 ? -23.837 31.730 -17.864 1.00 24.16 58 ILE B CA 1
ATOM 1972 C C . ILE B 2 58 ? -22.666 32.209 -18.719 1.00 24.76 58 ILE B C 1
ATOM 1973 O O . ILE B 2 58 ? -22.862 33.022 -19.620 1.00 26.01 58 ILE B O 1
ATOM 1978 N N . PRO B 2 59 ? -21.444 31.704 -18.451 1.00 25.91 59 PRO B N 1
ATOM 1979 C CA . PRO B 2 59 ? -20.295 32.190 -19.237 1.00 30.33 59 PRO B CA 1
ATOM 1980 C C . PRO B 2 59 ? -20.351 31.792 -20.713 1.00 32.92 59 PRO B C 1
ATOM 1981 O O . PRO B 2 59 ? -20.872 30.718 -21.059 1.00 27.33 59 PRO B O 1
ATOM 1985 N N . SER B 2 60 ? -19.817 32.662 -21.570 1.00 33.67 60 SER B N 1
ATOM 1986 C CA . SER B 2 60 ? -19.845 32.464 -23.020 1.00 32.01 60 SER B CA 1
ATOM 1987 C C . SER B 2 60 ? -19.016 31.264 -23.510 1.00 29.45 60 SER B C 1
ATOM 1988 O O . SER B 2 60 ? -19.098 30.900 -24.683 1.00 30.90 60 SER B O 1
ATOM 1991 N N . ARG B 2 61 ? -18.246 30.653 -22.605 1.00 28.99 61 ARG B N 1
ATOM 1992 C CA . ARG B 2 61 ? -17.573 29.359 -22.847 1.00 29.35 61 ARG B CA 1
ATOM 1993 C C . ARG B 2 61 ? -18.553 28.245 -23.208 1.00 24.76 61 ARG B C 1
ATOM 1994 O O . ARG B 2 61 ? -18.172 27.231 -23.803 1.00 23.55 61 ARG B O 1
ATOM 2002 N N . PHE B 2 62 ? -19.804 28.407 -22.782 1.00 24.35 62 PHE B N 1
ATOM 2003 C CA . PHE B 2 62 ? -20.876 27.494 -23.144 1.00 23.68 62 PHE B CA 1
ATOM 2004 C C . PHE B 2 62 ? -21.528 28.006 -24.420 1.00 23.24 62 PHE B C 1
ATOM 2005 O O . PHE B 2 62 ? -21.996 29.142 -24.457 1.00 25.83 62 PHE B O 1
ATOM 2013 N N . LYS B 2 63 ? -21.540 27.174 -25.456 1.00 20.84 63 LYS B N 1
ATOM 2014 C CA . LYS B 2 63 ? -22.122 27.555 -26.744 1.00 23.79 63 LYS B CA 1
ATOM 2015 C C . LYS B 2 63 ? -23.085 26.490 -27.243 1.00 21.90 63 LYS B C 1
ATOM 2016 O O . LYS B 2 63 ? -22.727 25.319 -27.361 1.00 23.40 63 LYS B O 1
ATOM 2022 N N . GLY B 2 64 ? -24.308 26.906 -27.557 1.00 20.63 64 GLY B N 1
ATOM 2023 C CA . GLY B 2 64 ? -25.267 26.019 -28.192 1.00 19.47 64 GLY B CA 1
ATOM 2024 C C . GLY B 2 64 ? -25.399 26.339 -29.670 1.00 21.71 64 GLY B C 1
ATOM 2025 O O . GLY B 2 64 ? -25.369 27.507 -30.075 1.00 21.66 64 GLY B O 1
ATOM 2026 N N . SER B 2 65 ? -25.530 25.297 -30.477 1.00 19.86 65 SER B N 1
ATOM 2027 C CA . SER B 2 65 ? -25.725 25.474 -31.909 1.00 21.36 65 SER B CA 1
ATOM 2028 C C . SER B 2 65 ? -26.626 24.396 -32.497 1.00 23.17 65 SER B C 1
ATOM 2029 O O . SER B 2 65 ? -26.920 23.373 -31.855 1.00 21.32 65 SER B O 1
ATOM 2032 N N . GLY B 2 66 ? -27.076 24.631 -33.724 1.00 24.70 66 GLY B N 1
ATOM 2033 C CA . GLY B 2 66 ? -27.912 23.667 -34.421 1.00 23.74 66 GLY B CA 1
ATOM 2034 C C . GLY B 2 66 ? -29.259 24.197 -34.863 1.00 24.02 66 GLY B C 1
ATOM 2035 O O . GLY B 2 66 ? -29.596 25.367 -34.631 1.00 24.59 66 GLY B O 1
ATOM 2036 N N . SER B 2 67 ? -30.024 23.314 -35.505 1.00 21.60 67 SER B N 1
ATOM 2037 C CA . SER B 2 67 ? -31.335 23.596 -36.060 1.00 21.07 67 SER B CA 1
ATOM 2038 C C . SER B 2 67 ? -31.943 22.253 -36.463 1.00 21.34 67 SER B C 1
ATOM 2039 O O . SER B 2 67 ? -31.279 21.218 -36.338 1.00 23.55 67 SER B O 1
ATOM 2042 N N . GLY B 2 68 ? -33.191 22.256 -36.928 1.00 19.25 68 GLY B N 1
ATOM 2043 C CA . GLY B 2 68 ? -33.824 21.028 -37.437 1.00 21.23 68 GLY B CA 1
ATOM 2044 C C . GLY B 2 68 ? -33.786 19.904 -36.427 1.00 22.57 68 GLY B C 1
ATOM 2045 O O . GLY B 2 68 ? -34.403 20.000 -35.367 1.00 21.41 68 GLY B O 1
ATOM 2046 N N . THR B 2 69 ? -33.049 18.845 -36.754 1.00 20.08 69 THR B N 1
ATOM 2047 C CA . THR B 2 69 ? -32.948 17.675 -35.874 1.00 18.69 69 THR B CA 1
ATOM 2048 C C . THR B 2 69 ? -31.633 17.653 -35.095 1.00 19.09 69 THR B C 1
ATOM 2049 O O . THR B 2 69 ? -31.470 16.808 -34.208 1.00 23.04 69 THR B O 1
ATOM 2053 N N . GLU B 2 70 ? -30.689 18.541 -35.417 1.00 18.53 70 GLU B N 1
ATOM 2054 C CA . GLU B 2 70 ? -29.307 18.413 -34.911 1.00 22.18 70 GLU B CA 1
ATOM 2055 C C . GLU B 2 70 ? -28.840 19.529 -33.986 1.00 20.61 70 GLU B C 1
ATOM 2056 O O . GLU B 2 70 ? -28.734 20.681 -34.413 1.00 20.74 70 GLU B O 1
ATOM 2062 N N . TYR B 2 71 ? -28.512 19.175 -32.736 1.00 19.35 71 TYR B N 1
ATOM 2063 C CA . TYR B 2 71 ? -28.117 20.172 -31.732 1.00 19.87 71 TYR B CA 1
ATOM 2064 C C . TYR B 2 71 ? -26.791 19.838 -31.067 1.00 19.21 71 TYR B C 1
ATOM 2065 O O . TYR B 2 71 ? -26.479 18.666 -30.829 1.00 20.43 71 TYR B O 1
ATOM 2074 N N . THR B 2 72 ? -26.010 20.873 -30.784 1.00 18.73 72 THR B N 1
ATOM 2075 C CA . THR B 2 72 ? -24.680 20.698 -30.196 1.00 21.37 72 THR B CA 1
ATOM 2076 C C . THR B 2 72 ? -24.479 21.661 -29.045 1.00 22.13 72 THR B C 1
ATOM 2077 O O . THR B 2 72 ? -24.802 22.839 -29.152 1.00 20.57 72 THR B O 1
ATOM 2081 N N . LEU B 2 73 ? -23.961 21.139 -27.940 1.00 20.86 73 LEU B N 1
ATOM 2082 C CA . LEU B 2 73 ? -23.461 21.966 -26.851 1.00 19.23 73 LEU B CA 1
ATOM 2083 C C . LEU B 2 73 ? -21.948 21.806 -26.842 1.00 22.40 73 LEU B C 1
ATOM 2084 O O . LEU B 2 73 ? -21.438 20.681 -26.782 1.00 22.74 73 LEU B O 1
ATOM 2089 N N . THR B 2 74 ? -21.242 22.929 -26.912 1.00 21.30 74 THR B N 1
ATOM 2090 C CA . THR B 2 74 ? -19.780 22.942 -26.818 1.00 22.01 74 THR B CA 1
ATOM 2091 C C . THR B 2 74 ? -19.368 23.709 -25.570 1.00 24.48 74 THR B C 1
ATOM 2092 O O . THR B 2 74 ? -19.832 24.832 -25.349 1.00 26.82 74 THR B O 1
ATOM 2096 N N . ILE B 2 75 ? -18.515 23.100 -24.743 1.00 21.74 75 ILE B N 1
ATOM 2097 C CA . ILE B 2 75 ? -17.959 23.783 -23.580 1.00 21.30 75 ILE B CA 1
ATOM 2098 C C . ILE B 2 75 ? -16.460 23.967 -23.789 1.00 22.85 75 ILE B C 1
ATOM 2099 O O . ILE B 2 75 ? -15.711 22.991 -23.799 1.00 24.91 75 ILE B O 1
ATOM 2104 N N . SER B 2 76 ? -16.037 25.219 -23.933 1.00 26.10 76 SER B N 1
ATOM 2105 C CA . SER B 2 76 ? -14.633 25.538 -24.214 1.00 28.53 76 SER B CA 1
ATOM 2106 C C . SER B 2 76 ? -13.914 25.953 -22.933 1.00 27.63 76 SER B C 1
ATOM 2107 O O . SER B 2 76 ? -14.564 26.287 -21.942 1.00 27.76 76 SER B O 1
ATOM 2110 N N . ASP B 2 77 ? -12.572 25.929 -22.963 1.00 26.31 77 ASP B N 1
ATOM 2111 C CA A ASP B 2 77 ? -11.743 26.291 -21.808 0.70 27.88 77 ASP B CA 1
ATOM 2112 C CA B ASP B 2 77 ? -11.753 26.303 -21.808 0.30 25.73 77 ASP B CA 1
ATOM 2113 C C . ASP B 2 77 ? -12.267 25.610 -20.536 1.00 23.01 77 ASP B C 1
ATOM 2114 O O . ASP B 2 77 ? -12.527 26.258 -19.517 1.00 26.81 77 ASP B O 1
ATOM 2123 N N . LEU B 2 78 ? -12.409 24.295 -20.619 1.00 23.12 78 LEU B N 1
ATOM 2124 C CA . LEU B 2 78 ? -13.018 23.480 -19.556 1.00 22.14 78 LEU B CA 1
ATOM 2125 C C . LEU B 2 78 ? -12.402 23.708 -18.173 1.00 27.49 78 LEU B C 1
ATOM 2126 O O . LEU B 2 78 ? -11.174 23.752 -18.019 1.00 25.82 78 LEU B O 1
ATOM 2131 N N . GLU B 2 79 ? -13.266 23.881 -17.172 1.00 24.32 79 GLU B N 1
ATOM 2132 C CA . GLU B 2 79 ? -12.832 24.113 -15.798 1.00 23.92 79 GLU B CA 1
ATOM 2133 C C . GLU B 2 79 ? -13.253 22.924 -14.938 1.00 25.01 79 GLU B C 1
ATOM 2134 O O . GLU B 2 79 ? -14.194 22.216 -15.291 1.00 23.81 79 GLU B O 1
ATOM 2140 N N . CYS B 2 80 ? -12.570 22.722 -13.813 1.00 22.37 80 CYS B N 1
ATOM 2141 C CA . CYS B 2 80 ? -13.006 21.721 -12.832 1.00 21.40 80 CYS B CA 1
ATOM 2142 C C . CYS B 2 80 ? -14.446 21.989 -12.376 1.00 24.49 80 CYS B C 1
ATOM 2143 O O . CYS B 2 80 ? -15.204 21.044 -12.102 1.00 24.13 80 CYS B O 1
ATOM 2146 N N . ALA B 2 81 ? -14.814 23.272 -12.323 1.00 23.08 81 ALA B N 1
ATOM 2147 C CA . ALA B 2 81 ? -16.179 23.680 -11.963 1.00 23.51 81 ALA B CA 1
ATOM 2148 C C . ALA B 2 81 ? -17.249 23.219 -12.970 1.00 22.40 81 ALA B C 1
ATOM 2149 O O . ALA B 2 81 ? -18.445 23.253 -12.656 1.00 24.00 81 ALA B O 1
ATOM 2151 N N . ASP B 2 82 ? -16.828 22.782 -14.159 1.00 22.51 82 ASP B N 1
ATOM 2152 C CA . ASP B 2 82 ? -17.758 22.278 -15.181 1.00 20.88 82 ASP B CA 1
ATOM 2153 C C . ASP B 2 82 ? -18.107 20.786 -15.030 1.00 20.94 82 ASP B C 1
ATOM 2154 O O . ASP B 2 82 ? -18.926 20.269 -15.789 1.00 20.25 82 ASP B O 1
ATOM 2159 N N . ALA B 2 83 ? -17.475 20.087 -14.082 1.00 21.02 83 ALA B N 1
ATOM 2160 C CA . ALA B 2 83 ? -17.813 18.683 -13.816 1.00 20.76 83 ALA B CA 1
ATOM 2161 C C . ALA B 2 83 ? -19.288 18.583 -13.379 1.00 19.01 83 ALA B C 1
ATOM 2162 O O . ALA B 2 83 ? -19.680 19.195 -12.389 1.00 21.88 83 ALA B O 1
ATOM 2164 N N . ALA B 2 84 ? -20.080 17.830 -14.137 1.00 18.63 84 ALA B N 1
ATOM 2165 C CA . ALA B 2 84 ? -21.538 17.784 -13.969 1.00 19.22 84 ALA B CA 1
ATOM 2166 C C . ALA B 2 84 ? -22.126 16.811 -14.964 1.00 18.44 84 ALA B C 1
ATOM 2167 O O . ALA B 2 84 ? -21.407 16.302 -15.826 1.00 20.15 84 ALA B O 1
ATOM 2169 N N . THR B 2 85 ? -23.436 16.567 -14.871 1.00 17.14 85 THR B N 1
ATOM 2170 C CA . THR B 2 85 ? -24.172 15.873 -15.932 1.00 16.46 85 THR B CA 1
ATOM 2171 C C . THR B 2 85 ? -24.986 16.912 -16.723 1.00 19.33 85 THR B C 1
ATOM 2172 O O . THR B 2 85 ? -25.606 17.798 -16.138 1.00 20.73 85 THR B O 1
ATOM 2176 N N . TYR B 2 86 ? -24.951 16.808 -18.051 1.00 18.40 86 TYR B N 1
ATOM 2177 C CA . TYR B 2 86 ? -25.601 17.779 -18.936 1.00 17.38 86 TYR B CA 1
ATOM 2178 C C . TYR B 2 86 ? -26.742 17.086 -19.668 1.00 16.80 86 TYR B C 1
ATOM 2179 O O . TYR B 2 86 ? -26.617 15.910 -20.033 1.00 17.77 86 TYR B O 1
ATOM 2188 N N . TYR B 2 87 ? -27.847 17.806 -19.882 1.00 15.98 87 TYR B N 1
ATOM 2189 C CA . TYR B 2 87 ? -29.050 17.267 -20.536 1.00 16.37 87 TYR B CA 1
ATOM 2190 C C . TYR B 2 87 ? -29.584 18.251 -21.569 1.00 18.81 87 TYR B C 1
ATOM 2191 O O . TYR B 2 87 ? -29.583 19.469 -21.312 1.00 19.07 87 TYR B O 1
ATOM 2200 N N . CYS B 2 88 ? -30.069 17.735 -22.705 1.00 17.73 88 CYS B N 1
ATOM 2201 C CA . CYS B 2 88 ? -30.914 18.541 -23.601 1.00 18.17 88 CYS B CA 1
ATOM 2202 C C . CYS B 2 88 ? -32.370 18.312 -23.229 1.00 19.93 88 CYS B C 1
ATOM 2203 O O . CYS B 2 88 ? -32.709 17.273 -22.656 1.00 18.48 88 CYS B O 1
ATOM 2206 N N . GLN B 2 89 ? -33.225 19.279 -23.548 1.00 16.14 89 GLN B N 1
ATOM 2207 C CA . GLN B 2 89 ? -34.672 19.094 -23.452 1.00 15.24 89 GLN B CA 1
ATOM 2208 C C . GLN B 2 89 ? -35.331 19.676 -24.693 1.00 16.58 89 GLN B C 1
ATOM 2209 O O . GLN B 2 89 ? -35.133 20.848 -25.029 1.00 17.26 89 GLN B O 1
ATOM 2215 N N . CYS B 2 90 ? -36.143 18.855 -25.350 1.00 16.05 90 CYS B N 1
ATOM 2216 C CA . CYS B 2 90 ? -37.020 19.337 -26.402 1.00 16.38 90 CYS B CA 1
ATOM 2217 C C . CYS B 2 90 ? -38.126 20.161 -25.751 1.00 17.16 90 CYS B C 1
ATOM 2218 O O . CYS B 2 90 ? -38.784 19.700 -24.806 1.00 18.53 90 CYS B O 1
ATOM 2221 N N . THR B 2 91 ? -38.326 21.377 -26.241 1.00 15.91 91 THR B N 1
ATOM 2222 C CA . THR B 2 91 ? -39.407 22.247 -25.720 1.00 16.33 91 THR B CA 1
ATOM 2223 C C . THR B 2 91 ? -40.528 22.476 -26.752 1.00 18.32 91 THR B C 1
ATOM 2224 O O . THR B 2 91 ? -41.407 23.309 -26.566 1.00 19.07 91 THR B O 1
ATOM 2228 N N . TYR B 2 92 ? -40.503 21.690 -27.832 1.00 17.46 92 TYR B N 1
ATOM 2229 C CA . TYR B 2 92 ? -41.480 21.813 -28.912 1.00 19.74 92 TYR B CA 1
ATOM 2230 C C . TYR B 2 92 ? -42.914 21.441 -28.514 1.00 19.56 92 TYR B C 1
ATOM 2231 O O . TYR B 2 92 ? -43.868 21.918 -29.124 1.00 20.76 92 TYR B O 1
ATOM 2240 N N . GLY B 2 93 ? -43.068 20.579 -27.503 1.00 18.84 93 GLY B N 1
ATOM 2241 C CA . GLY B 2 93 ? -44.391 20.168 -27.031 1.00 20.91 93 GLY B CA 1
ATOM 2242 C C . GLY B 2 93 ? -45.245 21.310 -26.497 1.00 21.65 93 GLY B C 1
ATOM 2243 O O . GLY B 2 93 ? -46.473 21.200 -26.426 1.00 23.41 93 GLY B O 1
ATOM 2244 N N . GLY B 2 94 ? -44.593 22.404 -26.118 1.00 21.20 94 GLY B N 1
ATOM 2245 C CA . GLY B 2 94 ? -45.301 23.593 -25.631 1.00 20.85 94 GLY B CA 1
ATOM 2246 C C . GLY B 2 94 ? -45.766 24.551 -26.725 1.00 21.16 94 GLY B C 1
ATOM 2247 O O . GLY B 2 94 ? -46.484 25.510 -26.443 1.00 22.40 94 GLY B O 1
ATOM 2248 N N . VAL B 2 95 ? -45.350 24.290 -27.963 1.00 19.08 95 VAL B N 1
ATOM 2249 C CA . VAL B 2 95 ? -45.659 25.151 -29.116 1.00 20.42 95 VAL B CA 1
ATOM 2250 C C . VAL B 2 95 ? -47.064 24.797 -29.619 1.00 23.56 95 VAL B C 1
ATOM 2251 O O . VAL B 2 95 ? -47.383 23.613 -29.797 1.00 24.24 95 VAL B O 1
ATOM 2255 N N . VAL B 2 96 ? -47.898 25.818 -29.831 1.00 20.69 96 VAL B N 1
ATOM 2256 C CA . VAL B 2 96 ? -49.274 25.621 -30.294 1.00 23.12 96 VAL B CA 1
ATOM 2257 C C . VAL B 2 96 ? -49.285 24.710 -31.523 1.00 25.79 96 VAL B C 1
ATOM 2258 O O . VAL B 2 96 ? -48.477 24.875 -32.443 1.00 26.11 96 VAL B O 1
ATOM 2262 N N . GLY B 2 97 ? -50.173 23.721 -31.495 1.00 35.08 97 GLY B N 1
ATOM 2263 C CA . GLY B 2 97 ? -50.354 22.829 -32.632 1.00 35.57 97 GLY B CA 1
ATOM 2264 C C . GLY B 2 97 ? -49.385 21.670 -32.803 1.00 41.83 97 GLY B C 1
ATOM 2265 O O . GLY B 2 97 ? -49.618 20.814 -33.657 1.00 37.61 97 GLY B O 1
ATOM 2266 N N . SER B 2 98 ? -48.299 21.618 -32.025 1.00 32.16 98 SER B N 1
ATOM 2267 C CA . SER B 2 98 ? -47.391 20.462 -32.110 1.00 28.27 98 SER B CA 1
ATOM 2268 C C . SER B 2 98 ? -48.161 19.207 -31.701 1.00 25.76 98 SER B C 1
ATOM 2269 O O . SER B 2 98 ? -49.023 19.262 -30.826 1.00 27.98 98 SER B O 1
ATOM 2272 N N . THR B 2 99 ? -47.882 18.084 -32.368 1.00 30.13 99 THR B N 1
ATOM 2273 C CA . THR B 2 99 ? -48.711 16.883 -32.211 1.00 29.26 99 THR B CA 1
ATOM 2274 C C . THR B 2 99 ? -48.506 16.208 -30.858 1.00 27.42 99 THR B C 1
ATOM 2275 O O . THR B 2 99 ? -49.470 15.790 -30.224 1.00 32.22 99 THR B O 1
ATOM 2279 N N . SER B 2 100 ? -47.252 16.133 -30.412 1.00 25.30 100 SER B N 1
ATOM 2280 C CA . SER B 2 100 ? -46.922 15.532 -29.122 1.00 24.40 100 SER B CA 1
ATOM 2281 C C . SER B 2 100 ? -46.930 16.597 -28.018 1.00 23.25 100 SER B C 1
ATOM 2282 O O . SER B 2 100 ? -46.468 17.714 -28.230 1.00 25.81 100 SER B O 1
ATOM 2285 N N . ASP B 2 101 ? -47.440 16.218 -26.849 1.00 23.35 101 ASP B N 1
ATOM 2286 C CA . ASP B 2 101 ? -47.441 17.096 -25.669 1.00 24.01 101 ASP B CA 1
ATOM 2287 C C . ASP B 2 101 ? -46.213 16.868 -24.775 1.00 29.23 101 ASP B C 1
ATOM 2288 O O . ASP B 2 101 ? -46.049 17.528 -23.743 1.00 29.59 101 ASP B O 1
ATOM 2293 N N . ASP B 2 102 ? -45.350 15.938 -25.171 1.00 25.14 102 ASP B N 1
ATOM 2294 C CA . ASP B 2 102 ? -44.136 15.650 -24.393 1.00 25.57 102 ASP B CA 1
ATOM 2295 C C . ASP B 2 102 ? -43.116 16.766 -24.654 1.00 22.80 102 ASP B C 1
ATOM 2296 O O . ASP B 2 102 ? -43.120 17.401 -25.715 1.00 21.58 102 ASP B O 1
ATOM 2301 N N . ASN B 2 103 ? -42.263 17.012 -23.666 1.00 19.92 103 ASN B N 1
ATOM 2302 C CA . ASN B 2 103 ? -41.119 17.892 -23.819 1.00 17.28 103 ASN B CA 1
ATOM 2303 C C . ASN B 2 103 ? -39.896 17.118 -23.318 1.00 17.67 103 ASN B C 1
ATOM 2304 O O . ASN B 2 103 ? -39.350 17.384 -22.248 1.00 17.21 103 ASN B O 1
ATOM 2309 N N . PRO B 2 104 ? -39.467 16.118 -24.101 1.00 18.27 104 PRO B N 1
ATOM 2310 C CA . PRO B 2 104 ? -38.577 15.097 -23.543 1.00 17.43 104 PRO B CA 1
ATOM 2311 C C . PRO B 2 104 ? -37.131 15.515 -23.346 1.00 18.62 104 PRO B C 1
ATOM 2312 O O . PRO B 2 104 ? -36.595 16.296 -24.130 1.00 18.28 104 PRO B O 1
ATOM 2316 N N . PHE B 2 105 ? -36.522 14.982 -22.287 1.00 18.03 105 PHE B N 1
ATOM 2317 C CA . PHE B 2 105 ? -35.094 15.115 -22.055 1.00 18.19 105 PHE B CA 1
ATOM 2318 C C . PHE B 2 105 ? -34.291 14.043 -22.784 1.00 19.14 105 PHE B C 1
ATOM 2319 O O . PHE B 2 105 ? -34.729 12.885 -22.900 1.00 19.45 105 PHE B O 1
ATOM 2327 N N . GLY B 2 106 ? -33.097 14.417 -23.225 1.00 18.66 106 GLY B N 1
ATOM 2328 C CA . GLY B 2 106 ? -32.085 13.418 -23.645 1.00 18.14 106 GLY B CA 1
ATOM 2329 C C . GLY B 2 106 ? -31.613 12.630 -22.434 1.00 18.50 106 GLY B C 1
ATOM 2330 O O . GLY B 2 106 ? -31.888 13.012 -21.290 1.00 18.67 106 GLY B O 1
ATOM 2331 N N . GLY B 2 107 ? -30.890 11.536 -22.676 1.00 20.22 107 GLY B N 1
ATOM 2332 C CA . GLY B 2 107 ? -30.455 10.641 -21.590 1.00 19.39 107 GLY B CA 1
ATOM 2333 C C . GLY B 2 107 ? -29.362 11.170 -20.680 1.00 20.92 107 GLY B C 1
ATOM 2334 O O . GLY B 2 107 ? -29.071 10.553 -19.659 1.00 22.01 107 GLY B O 1
ATOM 2335 N N . GLY B 2 108 ? -28.741 12.287 -21.046 1.00 18.66 108 GLY B N 1
ATOM 2336 C CA . GLY B 2 108 ? -27.679 12.889 -20.241 1.00 19.22 108 GLY B CA 1
ATOM 2337 C C . GLY B 2 108 ? -26.264 12.512 -20.652 1.00 20.62 108 GLY B C 1
ATOM 2338 O O . GLY B 2 108 ? -26.030 11.455 -21.263 1.00 21.10 108 GLY B O 1
ATOM 2339 N N . THR B 2 109 ? -25.325 13.391 -20.317 1.00 17.67 109 THR B N 1
ATOM 2340 C CA . THR B 2 109 ? -23.897 13.167 -20.553 1.00 19.82 109 THR B CA 1
ATOM 2341 C C . THR B 2 109 ? -23.146 13.512 -19.281 1.00 18.89 109 THR B C 1
ATOM 2342 O O . THR B 2 109 ? -23.183 14.667 -18.834 1.00 19.26 109 THR B O 1
ATOM 2346 N N . GLU B 2 110 ? -22.471 12.518 -18.691 1.00 19.54 110 GLU B N 1
ATOM 2347 C CA A GLU B 2 110 ? -21.608 12.759 -17.540 0.50 20.39 110 GLU B CA 1
ATOM 2348 C CA B GLU B 2 110 ? -21.610 12.773 -17.543 0.50 20.40 110 GLU B CA 1
ATOM 2349 C C . GLU B 2 110 ? -20.259 13.293 -18.021 1.00 23.94 110 GLU B C 1
ATOM 2350 O O . GLU B 2 110 ? -19.569 12.635 -18.812 1.00 24.81 110 GLU B O 1
ATOM 2361 N N . VAL B 2 111 ? -19.887 14.480 -17.552 1.00 19.65 111 VAL B N 1
ATOM 2362 C CA . VAL B 2 111 ? -18.596 15.096 -17.916 1.00 20.01 111 VAL B CA 1
ATOM 2363 C C . VAL B 2 111 ? -17.610 14.984 -16.754 1.00 21.25 111 VAL B C 1
ATOM 2364 O O . VAL B 2 111 ? -17.861 15.516 -15.663 1.00 22.11 111 VAL B O 1
ATOM 2368 N N . VAL B 2 112 ? -16.492 14.291 -17.003 1.00 21.13 112 VAL B N 1
ATOM 2369 C CA . VAL B 2 112 ? -15.401 14.173 -16.035 1.00 22.45 112 VAL B CA 1
ATOM 2370 C C . VAL B 2 112 ? -14.295 15.107 -16.505 1.00 21.61 112 VAL B C 1
ATOM 2371 O O . VAL B 2 112 ? -13.892 15.053 -17.666 1.00 24.88 112 VAL B O 1
ATOM 2375 N N . VAL B 2 113 ? -13.844 15.990 -15.622 1.00 21.89 113 VAL B N 1
ATOM 2376 C CA . VAL B 2 113 ? -12.785 16.935 -15.970 1.00 22.34 113 VAL B CA 1
ATOM 2377 C C . VAL B 2 113 ? -11.457 16.410 -15.422 1.00 24.19 113 VAL B C 1
ATOM 2378 O O . VAL B 2 113 ? -11.320 16.194 -14.219 1.00 24.22 113 VAL B O 1
ATOM 2382 N N . LYS B 2 114 ? -10.477 16.219 -16.307 1.00 24.79 114 LYS B N 1
ATOM 2383 C CA . LYS B 2 114 ? -9.179 15.658 -15.900 1.00 24.13 114 LYS B CA 1
ATOM 2384 C C . LYS B 2 114 ? -8.197 16.731 -15.455 1.00 30.24 114 LYS B C 1
ATOM 2385 O O . LYS B 2 114 ? -7.700 17.518 -16.275 1.00 31.72 114 LYS B O 1
ATOM 2391 N N . GLY B 2 115 ? -7.932 16.767 -14.152 1.00 28.52 115 GLY B N 1
ATOM 2392 C CA . GLY B 2 115 ? -6.893 17.631 -13.584 1.00 30.53 115 GLY B CA 1
ATOM 2393 C C . GLY B 2 115 ? -5.607 16.839 -13.361 1.00 27.74 115 GLY B C 1
ATOM 2394 O O . GLY B 2 115 ? -5.430 15.763 -13.934 1.00 27.83 115 GLY B O 1
ATOM 2395 N N . ASP B 2 116 ? -4.726 17.362 -12.514 1.00 31.06 116 ASP B N 1
ATOM 2396 C CA . ASP B 2 116 ? -3.486 16.667 -12.154 1.00 31.57 116 ASP B CA 1
ATOM 2397 C C . ASP B 2 116 ? -3.802 15.406 -11.346 1.00 29.83 116 ASP B C 1
ATOM 2398 O O . ASP B 2 116 ? -4.675 15.441 -10.469 1.00 31.59 116 ASP B O 1
ATOM 2403 N N . PRO B 2 117 ? -3.097 14.295 -11.625 1.00 32.28 117 PRO B N 1
ATOM 2404 C CA . PRO B 2 117 ? -3.234 13.125 -10.759 1.00 31.80 117 PRO B CA 1
ATOM 2405 C C . PRO B 2 117 ? -2.679 13.391 -9.360 1.00 34.30 117 PRO B C 1
ATOM 2406 O O . PRO B 2 117 ? -1.690 14.109 -9.209 1.00 29.58 117 PRO B O 1
ATOM 2410 N N . VAL B 2 118 ? -3.346 12.844 -8.348 1.00 24.96 118 VAL B N 1
ATOM 2411 C CA . VAL B 2 118 ? -2.962 13.006 -6.949 1.00 28.09 118 VAL B CA 1
ATOM 2412 C C . VAL B 2 118 ? -3.340 11.693 -6.261 1.00 26.39 118 VAL B C 1
ATOM 2413 O O . VAL B 2 118 ? -4.477 11.222 -6.413 1.00 24.31 118 VAL B O 1
ATOM 2417 N N . ALA B 2 119 ? -2.402 11.099 -5.523 1.00 25.88 119 ALA B N 1
ATOM 2418 C CA . ALA B 2 119 ? -2.702 9.900 -4.737 1.00 26.27 119 ALA B CA 1
ATOM 2419 C C . ALA B 2 119 ? -3.505 10.273 -3.496 1.00 24.08 119 ALA B C 1
ATOM 2420 O O . ALA B 2 119 ? -3.279 11.329 -2.906 1.00 21.95 119 ALA B O 1
ATOM 2422 N N . PRO B 2 120 ? -4.445 9.398 -3.083 1.00 23.15 120 PRO B N 1
ATOM 2423 C CA . PRO B 2 120 ? -5.258 9.700 -1.909 1.00 23.91 120 PRO B CA 1
ATOM 2424 C C . PRO B 2 120 ? -4.473 9.686 -0.598 1.00 24.36 120 PRO B C 1
ATOM 2425 O O . PRO B 2 120 ? -3.472 8.967 -0.480 1.00 26.36 120 PRO B O 1
ATOM 2429 N N . THR B 2 121 ? -4.929 10.490 0.358 1.00 22.76 121 THR B N 1
ATOM 2430 C CA . THR B 2 121 ? -4.558 10.331 1.761 1.00 23.96 121 THR B CA 1
ATOM 2431 C C . THR B 2 121 ? -5.663 9.486 2.384 1.00 25.12 121 THR B C 1
ATOM 2432 O O . THR B 2 121 ? -6.840 9.821 2.237 1.00 29.84 121 THR B O 1
ATOM 2436 N N . VAL B 2 122 ? -5.298 8.408 3.077 1.00 21.61 122 VAL B N 1
ATOM 2437 C CA . VAL B 2 122 ? -6.306 7.443 3.553 1.00 21.19 122 VAL B CA 1
ATOM 2438 C C . VAL B 2 122 ? -6.445 7.463 5.071 1.00 22.37 122 VAL B C 1
ATOM 2439 O O . VAL B 2 122 ? -5.441 7.428 5.799 1.00 22.05 122 VAL B O 1
ATOM 2443 N N . LEU B 2 123 ? -7.698 7.526 5.540 1.00 18.57 123 LEU B N 1
ATOM 2444 C CA . LEU B 2 123 ? -8.014 7.537 6.961 1.00 21.95 123 LEU B CA 1
ATOM 2445 C C . LEU B 2 123 ? -8.860 6.320 7.291 1.00 21.56 123 LEU B C 1
ATOM 2446 O O . LEU B 2 123 ? -9.710 5.908 6.492 1.00 22.39 123 LEU B O 1
ATOM 2451 N N . ILE B 2 124 ? -8.626 5.736 8.456 1.00 19.62 124 ILE B N 1
ATOM 2452 C CA . ILE B 2 124 ? -9.493 4.641 8.915 1.00 19.18 124 ILE B CA 1
ATOM 2453 C C . ILE B 2 124 ? -10.072 4.966 10.299 1.00 22.54 124 ILE B C 1
ATOM 2454 O O . ILE B 2 124 ? -9.373 5.513 11.162 1.00 23.15 124 ILE B O 1
ATOM 2459 N N . PHE B 2 125 ? -11.355 4.656 10.491 1.00 19.53 125 PHE B N 1
ATOM 2460 C CA . PHE B 2 125 ? -12.056 4.985 11.732 1.00 23.16 125 PHE B CA 1
ATOM 2461 C C . PHE B 2 125 ? -12.604 3.721 12.393 1.00 23.73 125 PHE B C 1
ATOM 2462 O O . PHE B 2 125 ? -13.584 3.138 11.918 1.00 24.38 125 PHE B O 1
ATOM 2470 N N . PRO B 2 126 ? -11.976 3.291 13.497 1.00 23.56 126 PRO B N 1
ATOM 2471 C CA . PRO B 2 126 ? -12.438 2.106 14.210 1.00 23.42 126 PRO B CA 1
ATOM 2472 C C . PRO B 2 126 ? -13.790 2.396 14.846 1.00 23.62 126 PRO B C 1
ATOM 2473 O O . PRO B 2 126 ? -14.079 3.551 15.139 1.00 27.60 126 PRO B O 1
ATOM 2477 N N . PRO B 2 127 ? -14.610 1.354 15.059 1.00 23.77 127 PRO B N 1
ATOM 2478 C CA . PRO B 2 127 ? -15.920 1.573 15.681 1.00 24.94 127 PRO B CA 1
ATOM 2479 C C . PRO B 2 127 ? -15.784 1.948 17.154 1.00 30.47 127 PRO B C 1
ATOM 2480 O O . PRO B 2 127 ? -14.991 1.340 17.874 1.00 33.68 127 PRO B O 1
ATOM 2484 N N . ALA B 2 128 ? -16.547 2.947 17.585 1.00 35.91 128 ALA B N 1
ATOM 2485 C CA . ALA B 2 128 ? -16.580 3.338 18.995 1.00 41.97 128 ALA B CA 1
ATOM 2486 C C . ALA B 2 128 ? -17.291 2.282 19.848 1.00 40.33 128 ALA B C 1
ATOM 2487 O O . ALA B 2 128 ? -18.041 1.457 19.322 1.00 30.86 128 ALA B O 1
ATOM 2489 N N . ALA B 2 129 ? -17.042 2.302 21.160 1.00 36.34 129 ALA B N 1
ATOM 2490 C CA . ALA B 2 129 ? -17.645 1.333 22.082 1.00 40.32 129 ALA B CA 1
ATOM 2491 C C . ALA B 2 129 ? -19.173 1.348 22.021 1.00 39.08 129 ALA B C 1
ATOM 2492 O O . ALA B 2 129 ? -19.816 0.297 22.172 1.00 35.25 129 ALA B O 1
ATOM 2494 N N . ASP B 2 130 ? -19.755 2.524 21.777 1.00 35.17 130 ASP B N 1
ATOM 2495 C CA . ASP B 2 130 ? -21.210 2.605 21.623 1.00 33.86 130 ASP B CA 1
ATOM 2496 C C . ASP B 2 130 ? -21.716 1.799 20.419 1.00 35.20 130 ASP B C 1
ATOM 2497 O O . ASP B 2 130 ? -22.812 1.244 20.475 1.00 29.80 130 ASP B O 1
ATOM 2502 N N . GLN B 2 131 ? -20.914 1.710 19.352 1.00 25.06 131 GLN B N 1
ATOM 2503 C CA . GLN B 2 131 ? -21.281 0.859 18.229 1.00 24.81 131 GLN B CA 1
ATOM 2504 C C . GLN B 2 131 ? -21.261 -0.610 18.621 1.00 22.44 131 GLN B C 1
ATOM 2505 O O . GLN B 2 131 ? -22.201 -1.345 18.321 1.00 22.33 131 GLN B O 1
ATOM 2511 N N . VAL B 2 132 ? -20.168 -1.042 19.246 1.00 22.07 132 VAL B N 1
ATOM 2512 C CA . VAL B 2 132 ? -20.007 -2.455 19.589 1.00 22.04 132 VAL B CA 1
ATOM 2513 C C . VAL B 2 132 ? -21.190 -2.928 20.437 1.00 21.51 132 VAL B C 1
ATOM 2514 O O . VAL B 2 132 ? -21.696 -4.035 20.227 1.00 21.71 132 VAL B O 1
ATOM 2518 N N . ALA B 2 133 ? -21.666 -2.075 21.352 1.00 21.66 133 ALA B N 1
ATOM 2519 C CA . ALA B 2 133 ? -22.805 -2.438 22.210 1.00 23.80 133 ALA B CA 1
ATOM 2520 C C . ALA B 2 133 ? -24.128 -2.661 21.461 1.00 23.19 133 ALA B C 1
ATOM 2521 O O . ALA B 2 133 ? -25.037 -3.287 22.003 1.00 24.01 133 ALA B O 1
ATOM 2523 N N . THR B 2 134 ? -24.244 -2.166 20.228 1.00 19.13 134 THR B N 1
ATOM 2524 C CA . THR B 2 134 ? -25.476 -2.367 19.452 1.00 19.19 134 THR B CA 1
ATOM 2525 C C . THR B 2 134 ? -25.495 -3.745 18.793 1.00 19.88 134 THR B C 1
ATOM 2526 O O . THR B 2 134 ? -26.518 -4.154 18.265 1.00 20.47 134 THR B O 1
ATOM 2530 N N . GLY B 2 135 ? -24.355 -4.444 18.794 1.00 19.46 135 GLY B N 1
ATOM 2531 C CA . GLY B 2 135 ? -24.280 -5.771 18.185 1.00 18.79 135 GLY B CA 1
ATOM 2532 C C . GLY B 2 135 ? -23.810 -5.792 16.741 1.00 20.27 135 GLY B C 1
ATOM 2533 O O . GLY B 2 135 ? -23.508 -6.855 16.195 1.00 20.77 135 GLY B O 1
ATOM 2534 N N . THR B 2 136 ? -23.784 -4.614 16.117 1.00 18.96 136 THR B N 1
ATOM 2535 C CA A THR B 2 136 ? -23.304 -4.466 14.753 0.50 21.17 136 THR B CA 1
ATOM 2536 C CA B THR B 2 136 ? -23.297 -4.463 14.746 0.50 19.92 136 THR B CA 1
ATOM 2537 C C . THR B 2 136 ? -22.260 -3.344 14.686 1.00 19.86 136 THR B C 1
ATOM 2538 O O . THR B 2 136 ? -22.413 -2.310 15.334 1.00 19.18 136 THR B O 1
ATOM 2545 N N . VAL B 2 137 ? -21.197 -3.552 13.916 1.00 20.45 137 VAL B N 1
ATOM 2546 C CA . VAL B 2 137 ? -20.159 -2.506 13.800 1.00 21.86 137 VAL B CA 1
ATOM 2547 C C . VAL B 2 137 ? -19.922 -2.138 12.350 1.00 20.35 137 VAL B C 1
ATOM 2548 O O . VAL B 2 137 ? -19.942 -2.995 11.471 1.00 20.20 137 VAL B O 1
ATOM 2552 N N . THR B 2 138 ? -19.693 -0.854 12.116 1.00 20.63 138 THR B N 1
ATOM 2553 C CA . THR B 2 138 ? -19.353 -0.376 10.785 1.00 20.20 138 THR B CA 1
ATOM 2554 C C . THR B 2 138 ? -18.040 0.383 10.890 1.00 20.54 138 THR B C 1
ATOM 2555 O O . THR B 2 138 ? -17.954 1.384 11.611 1.00 22.68 138 THR B O 1
ATOM 2559 N N . ILE B 2 139 ? -17.034 -0.114 10.174 1.00 19.96 139 ILE B N 1
ATOM 2560 C CA . ILE B 2 139 ? -15.704 0.494 10.120 1.00 20.90 139 ILE B CA 1
ATOM 2561 C C . ILE B 2 139 ? -15.686 1.400 8.886 1.00 20.34 139 ILE B C 1
ATOM 2562 O O . ILE B 2 139 ? -16.172 1.010 7.837 1.00 20.91 139 ILE B O 1
ATOM 2567 N N . VAL B 2 140 ? -15.138 2.603 9.025 1.00 19.78 140 VAL B N 1
ATOM 2568 C CA . VAL B 2 140 ? -15.189 3.579 7.943 1.00 18.87 140 VAL B CA 1
ATOM 2569 C C . VAL B 2 140 ? -13.766 3.884 7.472 1.00 21.42 140 VAL B C 1
ATOM 2570 O O . VAL B 2 140 ? -12.873 4.137 8.280 1.00 21.93 140 VAL B O 1
ATOM 2574 N N . CYS B 2 141 ? -13.573 3.831 6.162 1.00 19.73 141 CYS B N 1
ATOM 2575 C CA . CYS B 2 141 ? -12.312 4.207 5.534 1.00 19.29 141 CYS B CA 1
ATOM 2576 C C . CYS B 2 141 ? -12.612 5.380 4.601 1.00 21.70 141 CYS B C 1
ATOM 2577 O O . CYS B 2 141 ? -13.611 5.354 3.873 1.00 21.81 141 CYS B O 1
ATOM 2580 N N . VAL B 2 142 ? -11.775 6.421 4.634 1.00 19.24 142 VAL B N 1
ATOM 2581 C CA . VAL B 2 142 ? -11.989 7.591 3.760 1.00 18.22 142 VAL B CA 1
ATOM 2582 C C . VAL B 2 142 ? -10.726 7.821 2.935 1.00 20.58 142 VAL B C 1
ATOM 2583 O O . VAL B 2 142 ? -9.622 7.881 3.494 1.00 22.21 142 VAL B O 1
ATOM 2587 N N . ALA B 2 143 ? -10.903 7.915 1.619 1.00 19.12 143 ALA B N 1
ATOM 2588 C CA . ALA B 2 143 ? -9.801 8.254 0.711 1.00 19.16 143 ALA B CA 1
ATOM 2589 C C . ALA B 2 143 ? -10.013 9.702 0.302 1.00 22.27 143 ALA B C 1
ATOM 2590 O O . ALA B 2 143 ? -11.005 10.038 -0.367 1.00 20.72 143 ALA B O 1
ATOM 2592 N N . ASN B 2 144 ? -9.097 10.567 0.734 1.00 21.21 144 ASN B N 1
ATOM 2593 C CA . ASN B 2 144 ? -9.234 12.004 0.516 1.00 21.43 144 ASN B CA 1
ATOM 2594 C C . ASN B 2 144 ? -8.441 12.561 -0.646 1.00 23.98 144 ASN B C 1
ATOM 2595 O O . ASN B 2 144 ? -7.291 12.162 -0.879 1.00 25.44 144 ASN B O 1
ATOM 2600 N N . LYS B 2 145 ? -9.079 13.482 -1.374 1.00 21.10 145 LYS B N 1
ATOM 2601 C CA . LYS B 2 145 ? -8.424 14.352 -2.362 1.00 20.84 145 LYS B CA 1
ATOM 2602 C C . LYS B 2 145 ? -7.560 13.575 -3.357 1.00 26.73 145 LYS B C 1
ATOM 2603 O O . LYS B 2 145 ? -6.319 13.594 -3.301 1.00 26.80 145 LYS B O 1
ATOM 2609 N N . TYR B 2 146 ? -8.222 12.887 -4.275 1.00 20.66 146 TYR B N 1
ATOM 2610 C CA . TYR B 2 146 ? -7.511 12.029 -5.214 1.00 20.16 146 TYR B CA 1
ATOM 2611 C C . TYR B 2 146 ? -8.060 12.130 -6.632 1.00 22.81 146 TYR B C 1
ATOM 2612 O O . TYR B 2 146 ? -9.217 12.506 -6.853 1.00 22.13 146 TYR B O 1
ATOM 2621 N N . PHE B 2 147 ? -7.211 11.780 -7.592 1.00 21.57 147 PHE B N 1
ATOM 2622 C CA . PHE B 2 147 ? -7.606 11.648 -8.982 1.00 23.15 147 PHE B CA 1
ATOM 2623 C C . PHE B 2 147 ? -6.489 10.891 -9.696 1.00 27.12 147 PHE B C 1
ATOM 2624 O O . PHE B 2 147 ? -5.323 11.152 -9.416 1.00 27.91 147 PHE B O 1
ATOM 2632 N N . PRO B 2 148 ? -6.828 9.942 -10.590 1.00 24.54 148 PRO B N 1
ATOM 2633 C CA . PRO B 2 148 ? -8.150 9.472 -11.039 1.00 23.40 148 PRO B CA 1
ATOM 2634 C C . PRO B 2 148 ? -8.817 8.499 -10.058 1.00 23.65 148 PRO B C 1
ATOM 2635 O O . PRO B 2 148 ? -8.377 8.384 -8.912 1.00 21.50 148 PRO B O 1
ATOM 2639 N N . ASP B 2 149 ? -9.877 7.828 -10.511 1.00 25.50 149 ASP B N 1
ATOM 2640 C CA . ASP B 2 149 ? -10.672 6.919 -9.666 1.00 24.72 149 ASP B CA 1
ATOM 2641 C C . ASP B 2 149 ? -9.853 5.817 -9.000 1.00 23.59 149 ASP B C 1
ATOM 2642 O O . ASP B 2 149 ? -8.821 5.367 -9.528 1.00 24.91 149 ASP B O 1
ATOM 2647 N N . VAL B 2 150 ? -10.347 5.369 -7.850 1.00 23.52 150 VAL B N 1
ATOM 2648 C CA . VAL B 2 150 ? -9.704 4.306 -7.079 1.00 24.02 150 VAL B CA 1
ATOM 2649 C C . VAL B 2 150 ? -10.617 3.092 -6.928 1.00 26.64 150 VAL B C 1
ATOM 2650 O O . VAL B 2 150 ? -11.843 3.188 -7.125 1.00 23.70 150 VAL B O 1
ATOM 2654 N N . THR B 2 151 ? -10.021 1.959 -6.565 1.00 21.83 151 THR B N 1
ATOM 2655 C CA . THR B 2 151 ? -10.771 0.785 -6.127 1.00 22.59 151 THR B CA 1
ATOM 2656 C C . THR B 2 151 ? -10.389 0.505 -4.674 1.00 25.12 151 THR B C 1
ATOM 2657 O O . THR B 2 151 ? -9.274 0.809 -4.251 1.00 26.83 151 THR B O 1
ATOM 2661 N N . VAL B 2 152 ? -11.326 -0.031 -3.897 1.00 22.49 152 VAL B N 1
ATOM 2662 C CA . VAL B 2 152 ? -11.074 -0.300 -2.477 1.00 23.11 152 VAL B CA 1
ATOM 2663 C C . VAL B 2 152 ? -11.186 -1.793 -2.188 1.00 25.01 152 VAL B C 1
ATOM 2664 O O . VAL B 2 152 ? -12.119 -2.457 -2.652 1.00 23.51 152 VAL B O 1
ATOM 2668 N N . THR B 2 153 ? -10.220 -2.307 -1.429 1.00 20.48 153 THR B N 1
ATOM 2669 C CA . THR B 2 153 ? -10.237 -3.681 -0.925 1.00 23.94 153 THR B CA 1
ATOM 2670 C C . THR B 2 153 ? -10.190 -3.647 0.600 1.00 25.58 153 THR B C 1
ATOM 2671 O O . THR B 2 153 ? -9.457 -2.853 1.181 1.00 23.44 153 THR B O 1
ATOM 2675 N N . TRP B 2 154 ? -10.968 -4.512 1.249 1.00 21.50 154 TRP B N 1
ATOM 2676 C CA . TRP B 2 154 ? -10.895 -4.659 2.697 1.00 23.27 154 TRP B CA 1
ATOM 2677 C C . TRP B 2 154 ? -10.297 -6.006 3.066 1.00 23.52 154 TRP B C 1
ATOM 2678 O O . TRP B 2 154 ? -10.616 -7.024 2.445 1.00 22.81 154 TRP B O 1
ATOM 2689 N N . GLU B 2 155 ? -9.427 -6.009 4.073 1.00 23.49 155 GLU B N 1
ATOM 2690 C CA . GLU B 2 155 ? -8.876 -7.259 4.608 1.00 25.96 155 GLU B CA 1
ATOM 2691 C C . GLU B 2 155 ? -9.051 -7.339 6.110 1.00 27.98 155 GLU B C 1
ATOM 2692 O O . GLU B 2 155 ? -8.923 -6.338 6.828 1.00 27.01 155 GLU B O 1
ATOM 2698 N N . VAL B 2 156 ? -9.324 -8.545 6.589 1.00 25.13 156 VAL B N 1
ATOM 2699 C CA . VAL B 2 156 ? -9.465 -8.773 8.016 1.00 27.07 156 VAL B CA 1
ATOM 2700 C C . VAL B 2 156 ? -8.560 -9.952 8.364 1.00 26.44 156 VAL B C 1
ATOM 2701 O O . VAL B 2 156 ? -8.750 -11.052 7.846 1.00 29.44 156 VAL B O 1
ATOM 2705 N N . ASP B 2 157 ? -7.572 -9.702 9.225 1.00 29.03 157 ASP B N 1
ATOM 2706 C CA . ASP B 2 157 ? -6.481 -10.661 9.480 1.00 34.04 157 ASP B CA 1
ATOM 2707 C C . ASP B 2 157 ? -5.986 -11.310 8.182 1.00 32.01 157 ASP B C 1
ATOM 2708 O O . ASP B 2 157 ? -5.798 -12.520 8.120 1.00 34.14 157 ASP B O 1
ATOM 2713 N N . GLY B 2 158 ? -5.811 -10.488 7.146 1.00 32.96 158 GLY B N 1
ATOM 2714 C CA . GLY B 2 158 ? -5.281 -10.939 5.860 1.00 38.32 158 GLY B CA 1
ATOM 2715 C C . GLY B 2 158 ? -6.288 -11.462 4.847 1.00 38.81 158 GLY B C 1
ATOM 2716 O O . GLY B 2 158 ? -5.950 -11.625 3.671 1.00 37.46 158 GLY B O 1
ATOM 2717 N N . THR B 2 159 ? -7.518 -11.724 5.290 1.00 31.99 159 THR B N 1
ATOM 2718 C CA . THR B 2 159 ? -8.564 -12.279 4.417 1.00 33.53 159 THR B CA 1
ATOM 2719 C C . THR B 2 159 ? -9.361 -11.169 3.733 1.00 29.76 159 THR B C 1
ATOM 2720 O O . THR B 2 159 ? -9.932 -10.305 4.407 1.00 28.86 159 THR B O 1
ATOM 2724 N N . THR B 2 160 ? -9.398 -11.213 2.402 1.00 28.85 160 THR B N 1
ATOM 2725 C CA . THR B 2 160 ? -10.123 -10.233 1.601 1.00 28.87 160 THR B CA 1
ATOM 2726 C C . THR B 2 160 ? -11.622 -10.403 1.834 1.00 29.33 160 THR B C 1
ATOM 2727 O O . THR B 2 160 ? -12.143 -11.522 1.765 1.00 29.53 160 THR B O 1
ATOM 2731 N N . GLN B 2 161 ? -12.296 -9.296 2.139 1.00 25.27 161 GLN B N 1
ATOM 2732 C CA . GLN B 2 161 ? -13.743 -9.299 2.391 1.00 25.04 161 GLN B CA 1
ATOM 2733 C C . GLN B 2 161 ? -14.502 -9.228 1.076 1.00 29.41 161 GLN B C 1
ATOM 2734 O O . GLN B 2 161 ? -14.113 -8.478 0.184 1.00 27.11 161 GLN B O 1
ATOM 2740 N N . THR B 2 162 ? -15.591 -9.993 0.964 1.00 30.70 162 THR B N 1
ATOM 2741 C CA . THR B 2 162 ? -16.385 -10.027 -0.279 1.00 31.91 162 THR B CA 1
ATOM 2742 C C . THR B 2 162 ? -17.830 -9.548 -0.111 1.00 30.35 162 THR B C 1
ATOM 2743 O O . THR B 2 162 ? -18.556 -9.397 -1.102 1.00 36.86 162 THR B O 1
ATOM 2747 N N . THR B 2 163 ? -18.244 -9.313 1.133 1.00 26.30 163 THR B N 1
ATOM 2748 C CA . THR B 2 163 ? -19.578 -8.790 1.419 1.00 27.45 163 THR B CA 1
ATOM 2749 C C . THR B 2 163 ? -19.498 -7.747 2.520 1.00 23.79 163 THR B C 1
ATOM 2750 O O . THR B 2 163 ? -18.456 -7.589 3.172 1.00 25.97 163 THR B O 1
ATOM 2754 N N . GLY B 2 164 ? -20.603 -7.041 2.720 1.00 22.74 164 GLY B N 1
ATOM 2755 C CA . GLY B 2 164 ? -20.711 -6.052 3.789 1.00 20.83 164 GLY B CA 1
ATOM 2756 C C . GLY B 2 164 ? -20.026 -4.726 3.510 1.00 21.91 164 GLY B C 1
ATOM 2757 O O . GLY B 2 164 ? -19.833 -3.938 4.433 1.00 20.85 164 GLY B O 1
ATOM 2758 N N . ILE B 2 165 ? -19.676 -4.473 2.245 1.00 22.45 165 ILE B N 1
ATOM 2759 C CA . ILE B 2 165 ? -18.942 -3.245 1.866 1.00 20.36 165 ILE B CA 1
ATOM 2760 C C . ILE B 2 165 ? -19.836 -2.278 1.082 1.00 22.92 165 ILE B C 1
ATOM 2761 O O . ILE B 2 165 ? -20.564 -2.697 0.172 1.00 23.51 165 ILE B O 1
ATOM 2766 N N . GLU B 2 166 ? -19.805 -0.997 1.452 1.00 19.55 166 GLU B N 1
ATOM 2767 C CA . GLU B 2 166 ? -20.534 0.043 0.715 1.00 22.53 166 GLU B CA 1
ATOM 2768 C C . GLU B 2 166 ? -19.609 1.220 0.424 1.00 22.47 166 GLU B C 1
ATOM 2769 O O . GLU B 2 166 ? -18.889 1.665 1.310 1.00 23.36 166 GLU B O 1
ATOM 2775 N N . ASN B 2 167 ? -19.655 1.729 -0.808 1.00 19.98 167 ASN B N 1
ATOM 2776 C CA . ASN B 2 167 ? -18.792 2.842 -1.239 1.00 21.95 167 ASN B CA 1
ATOM 2777 C C . ASN B 2 167 ? -19.601 4.028 -1.730 1.00 21.74 167 ASN B C 1
ATOM 2778 O O . ASN B 2 167 ? -20.633 3.845 -2.383 1.00 21.54 167 ASN B O 1
ATOM 2783 N N . SER B 2 168 ? -19.138 5.232 -1.408 1.00 19.61 168 SER B N 1
ATOM 2784 C CA A SER B 2 168 ? -19.784 6.466 -1.836 0.70 23.10 168 SER B CA 1
ATOM 2785 C CA B SER B 2 168 ? -19.776 6.454 -1.905 0.30 20.82 168 SER B CA 1
ATOM 2786 C C . SER B 2 168 ? -18.745 7.536 -2.173 1.00 21.31 168 SER B C 1
ATOM 2787 O O . SER B 2 168 ? -17.784 7.699 -1.441 1.00 20.83 168 SER B O 1
ATOM 2792 N N . LYS B 2 169 ? -18.967 8.287 -3.242 1.00 22.86 169 LYS B N 1
ATOM 2793 C CA . LYS B 2 169 ? -17.954 9.221 -3.739 1.00 23.83 169 LYS B CA 1
ATOM 2794 C C . LYS B 2 169 ? -18.535 10.629 -3.853 1.00 24.73 169 LYS B C 1
ATOM 2795 O O . LYS B 2 169 ? -19.685 10.793 -4.303 1.00 26.12 169 LYS B O 1
ATOM 2801 N N . THR B 2 170 ? -17.773 11.639 -3.415 1.00 20.83 170 THR B N 1
ATOM 2802 C CA . THR B 2 170 ? -18.171 13.046 -3.577 1.00 20.87 170 THR B CA 1
ATOM 2803 C C . THR B 2 170 ? -18.032 13.475 -5.050 1.00 26.10 170 THR B C 1
ATOM 2804 O O . THR B 2 170 ? -17.366 12.795 -5.828 1.00 25.66 170 THR B O 1
ATOM 2808 N N . PRO B 2 171 ? -18.671 14.595 -5.442 1.00 27.30 171 PRO B N 1
ATOM 2809 C CA . PRO B 2 171 ? -18.429 15.106 -6.794 1.00 25.50 171 PRO B CA 1
ATOM 2810 C C . PRO B 2 171 ? -16.995 15.614 -6.911 1.00 24.61 171 PRO B C 1
ATO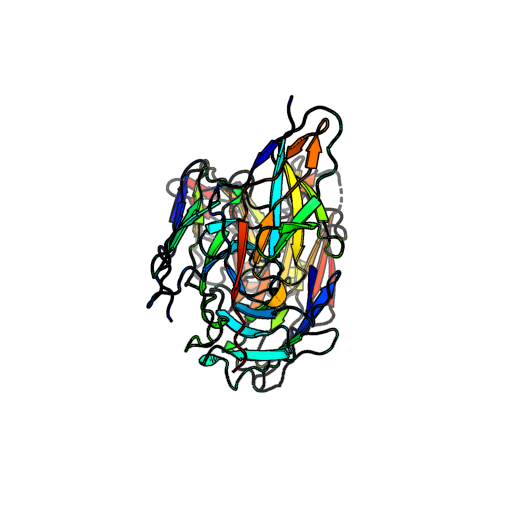M 2811 O O . PRO B 2 171 ? -16.334 15.836 -5.893 1.00 25.32 171 PRO B O 1
ATOM 2815 N N . GLN B 2 172 ? -16.521 15.813 -8.134 1.00 21.98 172 GLN B N 1
ATOM 2816 C CA . GLN B 2 172 ? -15.212 16.437 -8.336 1.00 22.04 172 GLN B CA 1
ATOM 2817 C C . GLN B 2 172 ? -15.158 17.826 -7.713 1.00 25.41 172 GLN B C 1
ATOM 2818 O O . GLN B 2 172 ? -16.104 18.624 -7.838 1.00 24.68 172 GLN B O 1
ATOM 2824 N N . ASN B 2 173 ? -14.044 18.124 -7.055 1.00 22.23 173 ASN B N 1
ATOM 2825 C CA . ASN B 2 173 ? -13.840 19.427 -6.432 1.00 24.07 173 ASN B CA 1
ATOM 2826 C C . ASN B 2 173 ? -13.779 20.533 -7.494 1.00 26.19 173 ASN B C 1
ATOM 2827 O O . ASN B 2 173 ? -13.186 20.351 -8.560 1.00 26.19 173 ASN B O 1
ATOM 2832 N N . SER B 2 174 ? -14.419 21.660 -7.201 1.00 29.62 174 SER B N 1
ATOM 2833 C CA . SER B 2 174 ? -14.531 22.752 -8.173 1.00 31.61 174 SER B CA 1
ATOM 2834 C C . SER B 2 174 ? -13.205 23.461 -8.437 1.00 34.58 174 SER B C 1
ATOM 2835 O O . SER B 2 174 ? -13.059 24.116 -9.464 1.00 40.68 174 SER B O 1
ATOM 2838 N N . ALA B 2 175 ? -12.242 23.319 -7.526 1.00 34.44 175 ALA B N 1
ATOM 2839 C CA . ALA B 2 175 ? -10.939 23.970 -7.670 1.00 34.83 175 ALA B CA 1
ATOM 2840 C C . ALA B 2 175 ? -9.856 23.071 -8.269 1.00 42.51 175 ALA B C 1
ATOM 2841 O O . ALA B 2 175 ? -9.053 23.539 -9.084 1.00 37.89 175 ALA B O 1
ATOM 2843 N N . ASP B 2 176 ? -9.823 21.794 -7.875 1.00 32.23 176 ASP B N 1
ATOM 2844 C CA . ASP B 2 176 ? -8.720 20.907 -8.290 1.00 30.07 176 ASP B CA 1
ATOM 2845 C C . ASP B 2 176 ? -9.125 19.552 -8.889 1.00 28.72 176 ASP B C 1
ATOM 2846 O O . ASP B 2 176 ? -8.263 18.700 -9.125 1.00 26.29 176 ASP B O 1
ATOM 2851 N N . CYS B 2 177 ? -10.429 19.361 -9.124 1.00 23.43 177 CYS B N 1
ATOM 2852 C CA . CYS B 2 177 ? -10.957 18.192 -9.840 1.00 22.71 177 CYS B CA 1
ATOM 2853 C C . CYS B 2 177 ? -10.936 16.881 -9.039 1.00 21.40 177 CYS B C 1
ATOM 2854 O O . CYS B 2 177 ? -11.349 15.847 -9.562 1.00 24.14 177 CYS B O 1
ATOM 2857 N N . THR B 2 178 ? -10.454 16.929 -7.791 1.00 21.63 178 THR B N 1
ATOM 2858 C CA . THR B 2 178 ? -10.292 15.708 -6.989 1.00 19.40 178 THR B CA 1
ATOM 2859 C C . THR B 2 178 ? -11.609 15.156 -6.433 1.00 20.79 178 THR B C 1
ATOM 2860 O O . THR B 2 178 ? -12.570 15.904 -6.219 1.00 21.87 178 THR B O 1
ATOM 2864 N N . TYR B 2 179 ? -11.619 13.839 -6.221 1.00 19.90 179 TYR B N 1
ATOM 2865 C CA . TYR B 2 179 ? -12.695 13.118 -5.507 1.00 19.25 179 TYR B CA 1
ATOM 2866 C C . TYR B 2 179 ? -12.336 12.862 -4.040 1.00 20.94 179 TYR B C 1
ATOM 2867 O O . TYR B 2 179 ? -11.170 12.937 -3.639 1.00 20.84 179 TYR B O 1
ATOM 2876 N N . ASN B 2 180 ? -13.358 12.549 -3.240 1.00 20.58 180 ASN B N 1
ATOM 2877 C CA . ASN B 2 180 ? -13.186 11.903 -1.939 1.00 17.97 180 ASN B CA 1
ATOM 2878 C C . ASN B 2 180 ? -14.091 10.687 -1.915 1.00 20.14 180 ASN B C 1
ATOM 2879 O O . ASN B 2 180 ? -15.146 10.691 -2.561 1.00 20.41 180 ASN B O 1
ATOM 2884 N N . LEU B 2 181 ? -13.686 9.652 -1.187 1.00 19.45 181 LEU B N 1
ATOM 2885 C CA . LEU B 2 181 ? -14.464 8.423 -1.139 1.00 21.08 181 LEU B CA 1
ATOM 2886 C C . LEU B 2 181 ? -14.606 7.924 0.283 1.00 20.48 181 LEU B C 1
ATOM 2887 O O . LEU B 2 181 ? -13.672 8.039 1.076 1.00 19.35 181 LEU B O 1
ATOM 2892 N N . SER B 2 182 ? -15.805 7.422 0.603 1.00 18.55 182 SER B N 1
ATOM 2893 C CA A SER B 2 182 ? -16.031 6.717 1.854 0.70 20.71 182 SER B CA 1
ATOM 2894 C CA B SER B 2 182 ? -16.051 6.722 1.858 0.30 19.45 182 SER B CA 1
ATOM 2895 C C . SER B 2 182 ? -16.341 5.258 1.546 1.00 22.03 182 SER B C 1
ATOM 2896 O O . SER B 2 182 ? -17.146 4.950 0.650 1.00 24.52 182 SER B O 1
ATOM 2901 N N . SER B 2 183 ? -15.678 4.354 2.258 1.00 19.02 183 SER B N 1
ATOM 2902 C CA . SER B 2 183 ? -15.936 2.932 2.102 1.00 18.39 183 SER B CA 1
ATOM 2903 C C . SER B 2 183 ? -16.218 2.396 3.490 1.00 22.22 183 SER B C 1
ATOM 2904 O O . SER B 2 183 ? -15.467 2.678 4.424 1.00 20.93 183 SER B O 1
ATOM 2907 N N . THR B 2 184 ? -17.320 1.667 3.641 1.00 20.01 184 THR B N 1
ATOM 2908 C CA . THR B 2 184 ? -17.634 1.083 4.947 1.00 18.75 184 THR B CA 1
ATOM 2909 C C . THR B 2 184 ? -17.649 -0.441 4.893 1.00 19.62 184 THR B C 1
ATOM 2910 O O . THR B 2 184 ? -18.038 -1.035 3.879 1.00 20.99 184 THR B O 1
ATOM 2914 N N . LEU B 2 185 ? -17.216 -1.073 5.982 1.00 17.50 185 LEU B N 1
ATOM 2915 C CA . LEU B 2 185 ? -17.297 -2.515 6.144 1.00 17.76 185 LEU B CA 1
ATOM 2916 C C . LEU B 2 185 ? -18.120 -2.790 7.403 1.00 18.07 185 LEU B C 1
ATOM 2917 O O . LEU B 2 185 ? -17.809 -2.268 8.495 1.00 19.16 185 LEU B O 1
ATOM 2922 N N . THR B 2 186 ? -19.181 -3.578 7.232 1.00 18.78 186 THR B N 1
ATOM 2923 C CA . THR B 2 186 ? -20.085 -3.891 8.338 1.00 17.59 186 THR B CA 1
ATOM 2924 C C . THR B 2 186 ? -19.978 -5.369 8.737 1.00 18.60 186 THR B C 1
ATOM 2925 O O . THR B 2 186 ? -20.032 -6.264 7.878 1.00 20.33 186 THR B O 1
ATOM 2929 N N . LEU B 2 187 ? -19.826 -5.596 10.043 1.00 18.37 187 LEU B N 1
ATOM 2930 C CA . LEU B 2 187 ? -19.687 -6.932 10.648 1.00 20.30 187 LEU B CA 1
ATOM 2931 C C . LEU B 2 187 ? -20.517 -7.023 11.920 1.00 18.38 187 LEU B C 1
ATOM 2932 O O . LEU B 2 187 ? -20.859 -6.004 12.524 1.00 19.86 187 LEU B O 1
ATOM 2937 N N . THR B 2 188 ? -20.793 -8.246 12.370 1.00 18.89 188 THR B N 1
ATOM 2938 C CA . THR B 2 188 ? -21.411 -8.411 13.693 1.00 18.02 188 THR B CA 1
ATOM 2939 C C . THR B 2 188 ? -20.364 -8.108 14.772 1.00 18.72 188 THR B C 1
ATOM 2940 O O . THR B 2 188 ? -19.154 -8.185 14.513 1.00 18.72 188 THR B O 1
ATOM 2944 N N . SER B 2 189 ? -20.823 -7.729 15.962 1.00 18.50 189 SER B N 1
ATOM 2945 C CA . SER B 2 189 ? -19.894 -7.504 17.068 1.00 20.23 189 SER B CA 1
ATOM 2946 C C . SER B 2 189 ? -19.103 -8.774 17.402 1.00 20.15 189 SER B C 1
ATOM 2947 O O . SER B 2 189 ? -17.915 -8.689 17.726 1.00 19.71 189 SER B O 1
ATOM 2950 N N . THR B 2 190 ? -19.744 -9.943 17.311 1.00 20.13 190 THR B N 1
ATOM 2951 C CA . THR B 2 190 ? -19.048 -11.225 17.550 1.00 21.08 190 THR B CA 1
ATOM 2952 C C . THR B 2 190 ? -17.893 -11.423 16.562 1.00 21.04 190 THR B C 1
ATOM 2953 O O . THR B 2 190 ? -16.770 -11.776 16.970 1.00 21.80 190 THR B O 1
ATOM 2957 N N . GLN B 2 191 ? -18.167 -11.161 15.280 1.00 20.29 191 GLN B N 1
ATOM 2958 C CA . GLN B 2 191 ? -17.148 -11.220 14.229 1.00 20.41 191 GLN B CA 1
ATOM 2959 C C . GLN B 2 191 ? -16.036 -10.195 14.464 1.00 21.80 191 GLN B C 1
ATOM 2960 O O . GLN B 2 191 ? -14.840 -10.536 14.381 1.00 24.25 191 GLN B O 1
ATOM 2966 N N . TYR B 2 192 ? -16.421 -8.952 14.763 1.00 20.11 192 TYR B N 1
ATOM 2967 C CA . TYR B 2 192 ? -15.447 -7.884 15.021 1.00 21.07 192 TYR B CA 1
ATOM 2968 C C . TYR B 2 192 ? -14.477 -8.274 16.139 1.00 22.79 192 TYR B C 1
ATOM 2969 O O . TYR B 2 192 ? -13.257 -8.135 15.996 1.00 24.41 192 TYR B O 1
ATOM 2978 N N . ASN B 2 193 ? -15.033 -8.798 17.228 1.00 22.84 193 ASN B N 1
ATOM 2979 C CA . ASN B 2 193 ? -14.256 -9.161 18.413 1.00 25.81 193 ASN B CA 1
ATOM 2980 C C . ASN B 2 193 ? -13.399 -10.414 18.235 1.00 27.50 193 ASN B C 1
ATOM 2981 O O . ASN B 2 193 ? -12.522 -10.696 19.060 1.00 31.13 193 ASN B O 1
ATOM 2986 N N . SER B 2 194 ? -13.632 -11.150 17.152 1.00 26.04 194 SER B N 1
ATOM 2987 C CA . SER B 2 194 ? -12.900 -12.388 16.894 1.00 27.81 194 SER B CA 1
ATOM 2988 C C . SER B 2 194 ? -11.668 -12.200 16.001 1.00 30.10 194 SER B C 1
ATOM 2989 O O . SER B 2 194 ? -10.937 -13.158 15.739 1.00 27.22 194 SER B O 1
ATOM 2992 N N . HIS B 2 195 ? -11.448 -10.973 15.527 1.00 27.43 195 HIS B N 1
ATOM 2993 C CA . HIS B 2 195 ? -10.318 -10.677 14.642 1.00 28.00 195 HIS B CA 1
ATOM 2994 C C . HIS B 2 195 ? -9.534 -9.479 15.154 1.00 24.60 195 HIS B C 1
ATOM 2995 O O . HIS B 2 195 ? -10.036 -8.701 15.963 1.00 28.42 195 HIS B O 1
ATOM 3002 N N . LYS B 2 196 ? -8.304 -9.318 14.662 1.00 25.63 196 LYS B N 1
ATOM 3003 C CA . LYS B 2 196 ? -7.411 -8.286 15.187 1.00 26.36 196 LYS B CA 1
ATOM 3004 C C . LYS B 2 196 ? -7.117 -7.141 14.215 1.00 21.60 196 LYS B C 1
ATOM 3005 O O . LYS B 2 196 ? -7.320 -5.979 14.560 1.00 26.28 196 LYS B O 1
ATOM 3007 N N . GLU B 2 197 ? -6.648 -7.477 13.014 1.00 24.74 197 GLU B N 1
ATOM 3008 C CA A GLU B 2 197 ? -6.172 -6.457 12.079 0.70 25.74 197 GLU B CA 1
ATOM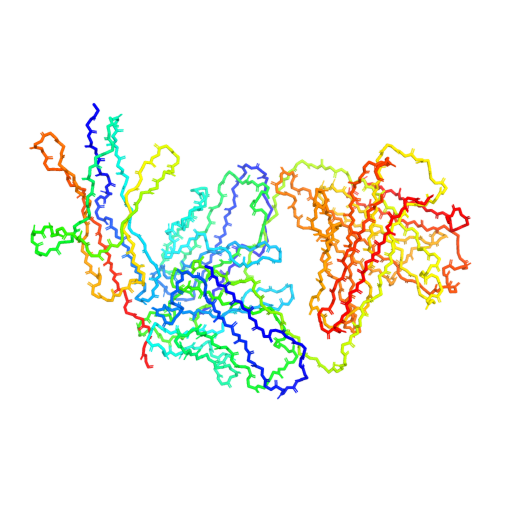 3009 C CA B GLU B 2 197 ? -6.157 -6.482 12.060 0.30 24.35 197 GLU B CA 1
ATOM 3010 C C . GLU B 2 197 ? -7.194 -6.143 10.993 1.00 23.30 197 GLU B C 1
ATOM 3011 O O . GLU B 2 197 ? -7.648 -7.032 10.274 1.00 26.67 197 GLU B O 1
ATOM 3022 N N . TYR B 2 198 ? -7.526 -4.859 10.889 1.00 22.11 198 TYR B N 1
ATOM 3023 C CA . TYR B 2 198 ? -8.490 -4.348 9.912 1.00 23.06 198 TYR B CA 1
ATOM 3024 C C . TYR B 2 198 ? -7.784 -3.399 8.951 1.00 22.30 198 TYR B C 1
ATOM 3025 O O . TYR B 2 198 ? -7.125 -2.438 9.376 1.00 24.60 198 TYR B O 1
ATOM 3034 N N . THR B 2 199 ? -7.922 -3.686 7.660 1.00 22.83 199 THR B N 1
ATOM 3035 C CA . THR B 2 199 ? -7.136 -3.019 6.636 1.00 23.46 199 THR B CA 1
ATOM 3036 C C . THR B 2 199 ? -7.999 -2.546 5.464 1.00 22.58 199 THR B C 1
ATOM 3037 O O . THR B 2 199 ? -8.776 -3.322 4.905 1.00 22.53 199 THR B O 1
ATOM 3041 N N . CYS B 2 200 ? -7.840 -1.273 5.108 1.00 19.51 200 CYS B N 1
ATOM 3042 C CA A CYS B 2 200 ? -8.431 -0.677 3.922 0.70 21.28 200 CYS B CA 1
ATOM 3043 C CA B CYS B 2 200 ? -8.432 -0.778 3.868 0.30 21.48 200 CYS B CA 1
ATOM 3044 C C . CYS B 2 200 ? -7.319 -0.392 2.905 1.00 21.13 200 CYS B C 1
ATOM 3045 O O . CYS B 2 200 ? -6.399 0.367 3.227 1.00 23.07 200 CYS B O 1
ATOM 3050 N N . LYS B 2 201 ? -7.394 -0.990 1.721 1.00 19.63 201 LYS B N 1
ATOM 3051 C CA . LYS B 2 201 ? -6.375 -0.775 0.690 1.00 21.33 201 LYS B CA 1
ATOM 3052 C C . LYS B 2 201 ? -7.037 -0.046 -0.467 1.00 21.25 201 LYS B C 1
ATOM 3053 O O . LYS B 2 201 ? -8.022 -0.533 -1.028 1.00 21.82 201 LYS B O 1
ATOM 3059 N N . VAL B 2 202 ? -6.511 1.129 -0.796 1.00 18.68 202 VAL B N 1
ATOM 3060 C CA . VAL B 2 202 ? -7.060 1.970 -1.852 1.00 19.92 202 VAL B CA 1
ATOM 3061 C C . VAL B 2 202 ? -6.099 1.938 -3.044 1.00 22.94 202 VAL B C 1
ATOM 3062 O O . VAL B 2 202 ? -4.947 2.369 -2.924 1.00 22.60 202 VAL B O 1
ATOM 3066 N N . THR B 2 203 ? -6.568 1.420 -4.182 1.00 19.45 203 THR B N 1
ATOM 3067 C CA . THR B 2 203 ? -5.699 1.233 -5.350 1.00 20.94 203 THR B CA 1
ATOM 3068 C C . THR B 2 203 ? -6.042 2.185 -6.486 1.00 24.76 203 THR B C 1
ATOM 3069 O O . THR B 2 203 ? -7.205 2.349 -6.858 1.00 22.48 203 THR B O 1
ATOM 3073 N N . GLN B 2 204 ? -4.998 2.799 -7.038 1.00 23.14 204 GLN B N 1
ATOM 3074 C CA . GLN B 2 204 ? -5.132 3.781 -8.098 1.00 23.89 204 GLN B CA 1
ATOM 3075 C C . GLN B 2 204 ? -4.114 3.421 -9.183 1.00 27.51 204 GLN B C 1
ATOM 3076 O O . GLN B 2 204 ? -2.965 3.857 -9.141 1.00 26.18 204 GLN B O 1
ATOM 3082 N N . GLY B 2 205 ? -4.529 2.589 -10.131 1.00 26.57 205 GLY B N 1
ATOM 3083 C CA . GLY B 2 205 ? -3.596 2.064 -11.141 1.00 33.21 205 GLY B CA 1
ATOM 3084 C C . GLY B 2 205 ? -2.421 1.338 -10.493 1.00 28.47 205 GLY B C 1
ATOM 3085 O O . GLY B 2 205 ? -2.609 0.361 -9.771 1.00 27.40 205 GLY B O 1
ATOM 3086 N N 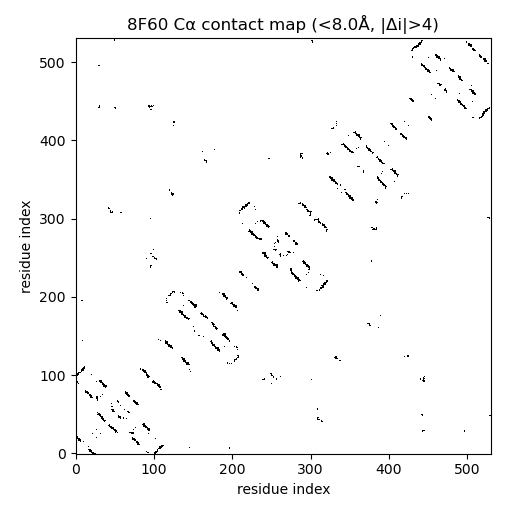. THR B 2 206 ? -1.208 1.834 -10.729 1.00 28.80 206 THR B N 1
ATOM 3087 C CA . THR B 2 206 ? -0.001 1.197 -10.173 1.00 30.40 206 THR B CA 1
ATOM 3088 C C . THR B 2 206 ? 0.364 1.671 -8.758 1.00 28.33 206 THR B C 1
ATOM 3089 O O . THR B 2 206 ? 1.381 1.242 -8.198 1.00 27.62 206 THR B O 1
ATOM 3093 N N . THR B 2 207 ? -0.478 2.529 -8.177 1.00 23.17 207 THR B N 1
ATOM 3094 C CA . THR B 2 207 ? -0.284 3.068 -6.831 1.00 22.17 207 THR B CA 1
ATOM 3095 C C . THR B 2 207 ? -1.289 2.440 -5.859 1.00 24.61 207 THR B C 1
ATOM 3096 O O . THR B 2 207 ? -2.457 2.276 -6.215 1.00 25.96 207 THR B O 1
ATOM 3100 N N . SER B 2 208 ? -0.846 2.085 -4.652 1.00 20.93 208 SER B N 1
ATOM 3101 C CA . SER B 2 208 ? -1.787 1.709 -3.586 1.00 22.27 208 SER B CA 1
ATOM 3102 C C . SER B 2 208 ? -1.454 2.431 -2.295 1.00 23.17 208 SER B C 1
ATOM 3103 O O . SER B 2 208 ? -0.288 2.680 -1.988 1.00 24.29 208 SER B O 1
ATOM 3106 N N . VAL B 2 209 ? -2.490 2.770 -1.532 1.00 19.40 209 VAL B N 1
ATOM 3107 C CA . VAL B 2 209 ? -2.304 3.403 -0.237 1.00 19.47 209 VAL B CA 1
ATOM 3108 C C . VAL B 2 209 ? -3.114 2.556 0.731 1.00 23.70 209 VAL B C 1
ATOM 3109 O O . VAL B 2 209 ? -4.301 2.307 0.495 1.00 23.31 209 VAL B O 1
ATOM 3113 N N . VAL B 2 210 ? -2.457 2.112 1.795 1.00 21.45 210 VAL B N 1
ATOM 3114 C CA . VAL B 2 210 ? -3.011 1.124 2.722 1.00 23.15 210 VAL B CA 1
ATOM 3115 C C . VAL B 2 210 ? -3.061 1.718 4.119 1.00 24.35 210 VAL B C 1
ATOM 3116 O O . VAL B 2 210 ? -2.085 2.323 4.585 1.00 23.43 210 VAL B O 1
ATOM 3120 N N . GLN B 2 211 ? -4.200 1.552 4.792 1.00 20.80 211 GLN B N 1
ATOM 3121 C CA . GLN B 2 211 ? -4.325 2.014 6.171 1.00 22.32 211 GLN B CA 1
ATOM 3122 C C . GLN B 2 211 ? -4.934 0.905 7.009 1.00 25.10 211 GLN B C 1
ATOM 3123 O O . GLN B 2 211 ? -5.888 0.252 6.583 1.00 24.62 211 GLN B O 1
ATOM 3129 N N . SER B 2 212 ? -4.375 0.708 8.195 1.00 22.67 212 SER B N 1
ATOM 3130 C CA . SER B 2 212 ? -4.790 -0.382 9.072 1.00 23.87 212 SER B CA 1
ATOM 3131 C C . SER B 2 212 ? -4.952 0.072 10.509 1.00 25.35 212 SER B C 1
ATOM 3132 O O . SER B 2 212 ? -4.487 1.149 10.898 1.00 24.81 212 SER B O 1
ATOM 3135 N N . PHE B 2 213 ? -5.635 -0.756 11.296 1.00 23.31 213 PHE B N 1
ATOM 3136 C CA . PHE B 2 213 ? -5.575 -0.642 12.757 1.00 24.17 213 PHE B CA 1
ATOM 3137 C C . PHE B 2 213 ? -5.719 -2.022 13.368 1.00 22.70 213 PHE B C 1
ATOM 3138 O O . PHE B 2 213 ? -6.205 -2.963 12.729 1.00 23.08 213 PHE B O 1
ATOM 3146 N N . ASN B 2 214 ? -5.269 -2.129 14.609 1.00 24.13 214 ASN B N 1
ATOM 3147 C CA A ASN B 2 214 ? -5.446 -3.347 15.369 0.50 24.99 214 ASN B CA 1
ATOM 3148 C CA B ASN B 2 214 ? -5.422 -3.347 15.394 0.50 26.06 214 ASN B CA 1
ATOM 3149 C C . ASN B 2 214 ? -6.468 -3.096 16.471 1.00 25.57 214 ASN B C 1
ATOM 3150 O O . ASN B 2 214 ? -6.353 -2.135 17.242 1.00 28.70 214 ASN B O 1
ATOM 3159 N N . ARG B 2 215 ? -7.499 -3.945 16.500 1.00 27.83 215 ARG B N 1
ATOM 3160 C CA . ARG B 2 215 ? -8.649 -3.765 17.403 1.00 29.86 215 ARG B CA 1
ATOM 3161 C C . ARG B 2 215 ? -8.257 -3.517 18.867 1.00 33.87 215 ARG B C 1
ATOM 3162 O O . ARG B 2 215 ? -8.851 -2.669 19.538 1.00 36.54 215 ARG B O 1
ATOM 3170 N N . GLY B 2 216 ? -7.250 -4.239 19.346 1.00 36.34 216 GLY B N 1
ATOM 3171 C CA . GLY B 2 216 ? -6.766 -4.058 20.722 1.00 43.24 216 GLY B CA 1
ATOM 3172 C C . GLY B 2 216 ? -6.121 -2.708 21.027 1.00 49.55 216 GLY B C 1
ATOM 3173 O O . GLY B 2 216 ? -6.057 -2.296 22.189 1.00 43.52 216 GLY B O 1
ATOM 3174 N N . ASP B 2 217 ? -5.655 -2.013 19.988 1.00 40.99 217 ASP B N 1
ATOM 3175 C CA . ASP B 2 217 ? -4.961 -0.727 20.146 1.00 39.12 217 ASP B CA 1
ATOM 3176 C C . ASP B 2 217 ? -5.872 0.500 20.124 1.00 45.92 217 ASP B C 1
ATOM 3177 O O . ASP B 2 217 ? -5.406 1.623 20.329 1.00 46.34 217 ASP B O 1
ATOM 3182 N N . CYS B 2 218 ? -7.162 0.294 19.864 1.00 53.08 218 CYS B N 1
ATOM 3183 C CA . CYS B 2 218 ? -8.099 1.413 19.752 1.00 67.54 218 CYS B CA 1
ATOM 3184 C C . CYS B 2 218 ? -9.274 1.256 20.709 1.00 75.30 218 CYS B C 1
ATOM 3185 O O . CYS B 2 218 ? -9.523 2.131 21.538 1.00 73.95 218 CYS B O 1
ATOM 3189 N N . CYS C 3 4 ? -15.454 60.349 -27.153 1.00 86.28 34 CYS C N 1
ATOM 3190 C CA . CYS C 3 4 ? -16.071 59.020 -26.871 1.00 73.46 34 CYS C CA 1
ATOM 3191 C C . CYS C 3 4 ? -17.585 59.051 -27.100 1.00 67.96 34 CYS C C 1
ATOM 3192 O O . CYS C 3 4 ? -18.368 59.289 -26.171 1.00 51.64 34 CYS C O 1
ATOM 3195 N N . ASP C 3 5 ? -17.980 58.807 -28.348 1.00 59.74 35 ASP C N 1
ATOM 3196 C CA . ASP C 3 5 ? -19.383 58.851 -28.761 1.00 61.95 35 ASP C CA 1
ATOM 3197 C C . ASP C 3 5 ? -20.200 57.707 -28.175 1.00 55.94 35 ASP C C 1
ATOM 3198 O O . ASP C 3 5 ? -19.705 56.584 -28.050 1.00 47.29 35 ASP C O 1
ATOM 3203 N N . VAL C 3 6 ? -21.450 58.004 -27.823 1.00 55.95 36 VAL C N 1
ATOM 3204 C CA . VAL C 3 6 ? -22.395 56.980 -27.369 1.00 46.68 36 VAL C CA 1
ATOM 3205 C C . VAL C 3 6 ? -22.766 56.077 -28.544 1.00 43.12 36 VAL C C 1
ATOM 3206 O O . VAL C 3 6 ? -23.098 56.557 -29.629 1.00 41.65 36 VAL C O 1
ATOM 3210 N N . GLN C 3 7 ? -22.673 54.767 -28.331 1.00 36.43 37 GLN C N 1
ATOM 3211 C CA . GLN C 3 7 ? -23.074 53.802 -29.343 1.00 33.92 37 GLN C CA 1
ATOM 3212 C C . GLN C 3 7 ? -23.980 52.729 -28.733 1.00 32.73 37 GLN C C 1
ATOM 3213 O O . GLN C 3 7 ? -23.786 52.339 -27.585 1.00 33.72 37 GLN C O 1
ATOM 3219 N N . LEU C 3 8 ? -24.971 52.294 -29.509 1.00 33.03 38 LEU C N 1
ATOM 3220 C CA . LEU C 3 8 ? -25.938 51.261 -29.101 1.00 35.67 38 LEU C CA 1
ATOM 3221 C C . LEU C 3 8 ? -25.952 50.149 -30.133 1.00 38.14 38 LEU C C 1
ATOM 3222 O O . LEU C 3 8 ? -26.470 50.346 -31.237 1.00 41.05 38 LEU C O 1
ATOM 3227 N N . TYR C 3 9 ? -25.420 48.979 -29.783 1.00 34.01 39 TYR C N 1
ATOM 3228 C CA . TYR C 3 9 ? -25.270 47.913 -30.778 1.00 34.42 39 TYR C CA 1
ATOM 3229 C C . TYR C 3 9 ? -26.307 46.791 -30.697 1.00 34.82 39 TYR C C 1
ATOM 3230 O O . TYR C 3 9 ? -26.421 46.104 -29.682 1.00 39.78 39 TYR C O 1
ATOM 3239 N N . ILE C 3 10 ? -27.062 46.626 -31.780 1.00 29.54 40 ILE C N 1
ATOM 3240 C CA . ILE C 3 10 ? -27.855 45.425 -32.024 1.00 25.65 40 ILE C CA 1
ATOM 3241 C C . ILE C 3 10 ? -27.518 44.980 -33.451 1.00 26.35 40 ILE C C 1
ATOM 3242 O O . ILE C 3 10 ? -27.606 45.780 -34.381 1.00 27.57 40 ILE C O 1
ATOM 3247 N N . LYS C 3 11 ? -27.110 43.720 -33.626 1.00 29.76 41 LYS C N 1
ATOM 3248 C CA . LYS C 3 11 ? -26.763 43.196 -34.962 1.00 32.26 41 LYS C CA 1
ATOM 3249 C C . LYS C 3 11 ? -27.967 43.255 -35.904 1.00 30.93 41 LYS C C 1
ATOM 3250 O O . LYS C 3 11 ? -29.094 43.001 -35.480 1.00 29.03 41 LYS C O 1
ATOM 3254 N N . ARG C 3 12 ? -27.740 43.605 -37.171 1.00 29.15 42 ARG C N 1
ATOM 3255 C CA . ARG C 3 12 ? -28.819 43.614 -38.164 1.00 28.93 42 ARG C CA 1
ATOM 3256 C C . ARG C 3 12 ? -29.516 42.258 -38.207 1.00 25.80 42 ARG C C 1
ATOM 3257 O O . ARG C 3 12 ? -28.862 41.227 -38.090 1.00 27.99 42 ARG C O 1
ATOM 3265 N N . GLN C 3 13 ? -30.838 42.287 -38.373 1.00 26.95 43 GLN C N 1
ATOM 3266 C CA . GLN C 3 13 ? -31.686 41.085 -38.451 1.00 29.37 43 GLN C CA 1
ATOM 3267 C C . GLN C 3 13 ? -31.730 40.268 -37.161 1.00 27.89 43 GLN C C 1
ATOM 3268 O O . GLN C 3 13 ? -32.073 39.084 -37.194 1.00 28.60 43 GLN C O 1
ATOM 3274 N N . SER C 3 14 ? -31.376 40.892 -36.043 1.00 24.79 44 SER C N 1
ATOM 3275 C CA A SER C 3 14 ? -31.479 40.257 -34.718 0.70 25.94 44 SER C CA 1
ATOM 3276 C CA B SER C 3 14 ? -31.471 40.225 -34.744 0.30 24.51 44 SER C CA 1
ATOM 3277 C C . SER C 3 14 ? -32.896 39.744 -34.489 1.00 24.25 44 SER C C 1
ATOM 3278 O O . SER C 3 14 ? -33.872 40.454 -34.759 1.00 23.43 44 SER C O 1
ATOM 3283 N N . GLU C 3 15 ? -33.017 38.523 -33.979 1.00 24.03 45 GLU C N 1
ATOM 3284 C CA . GLU C 3 15 ? -34.346 37.962 -33.755 1.00 25.14 45 GLU C CA 1
ATOM 3285 C C . GLU C 3 15 ? -34.344 36.913 -32.666 1.00 22.55 45 GLU C C 1
ATOM 3286 O O . GLU C 3 15 ? -33.323 36.257 -32.432 1.00 23.09 45 GLU C O 1
ATOM 3292 N N . HIS C 3 16 ? -35.491 36.796 -32.000 1.00 20.74 46 HIS C N 1
ATOM 3293 C CA A HIS C 3 16 ? -35.734 35.749 -31.001 0.50 21.98 46 HIS C CA 1
ATOM 3294 C CA B HIS C 3 16 ? -35.725 35.731 -31.021 0.50 21.39 46 HIS C CA 1
ATOM 3295 C C . HIS C 3 16 ? -37.134 35.185 -31.183 1.00 21.70 46 HIS C C 1
ATOM 3296 O O . HIS C 3 16 ? -38.058 35.927 -31.510 1.00 21.97 46 HIS C O 1
ATOM 3309 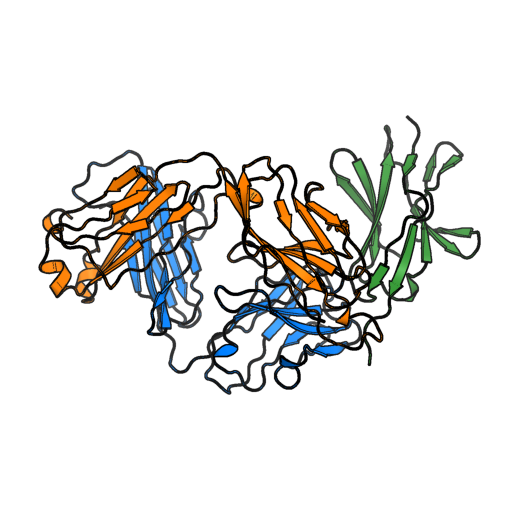N N . HIS C 3 17 ? -37.295 33.874 -30.957 1.00 18.84 47 HIS C N 1
ATOM 3310 C CA . HIS C 3 17 ? -38.617 33.253 -30.868 1.00 17.86 47 HIS C CA 1
ATOM 3311 C C . HIS C 3 17 ? -38.785 32.789 -29.434 1.00 21.24 47 HIS C C 1
ATOM 3312 O O . HIS C 3 17 ? -37.876 32.176 -28.886 1.00 24.76 47 HIS C O 1
ATOM 3319 N N . ILE C 3 18 ? -39.914 33.114 -28.810 1.00 18.40 48 ILE C N 1
ATOM 3320 C CA . ILE C 3 18 ? -40.116 32.741 -27.407 1.00 17.98 48 ILE C CA 1
ATOM 3321 C C . ILE C 3 18 ? -41.559 32.291 -27.235 1.00 18.56 48 ILE C C 1
ATOM 3322 O O . ILE C 3 18 ? -42.452 32.776 -27.912 1.00 19.83 48 ILE C O 1
ATOM 3327 N N . LEU C 3 19 ? -41.784 31.340 -26.333 1.00 17.08 49 LEU C N 1
ATOM 3328 C CA . LEU C 3 19 ? -43.134 30.898 -26.046 1.00 16.37 49 LEU C CA 1
ATOM 3329 C C . LEU C 3 19 ? -43.856 31.895 -25.125 1.00 17.77 49 LEU C C 1
ATOM 3330 O O . LEU C 3 19 ? -43.313 32.302 -24.086 1.00 18.09 49 LEU C O 1
ATOM 3335 N N . ALA C 3 20 ? -45.082 32.270 -25.497 1.00 16.32 50 ALA C N 1
ATOM 3336 C CA . ALA C 3 20 ? -45.931 33.095 -24.629 1.00 14.32 50 ALA C CA 1
ATOM 3337 C C . ALA C 3 20 ? -46.050 32.391 -23.275 1.00 14.83 50 ALA C C 1
ATOM 3338 O O . ALA C 3 20 ? -46.233 31.165 -23.223 1.00 16.27 50 ALA C O 1
ATOM 3340 N N . GLY C 3 21 ? -45.947 33.178 -22.208 1.00 14.49 51 GLY C N 1
ATOM 3341 C CA . GLY C 3 21 ? -45.998 32.639 -20.842 1.00 15.18 51 GLY C CA 1
ATOM 3342 C C . GLY C 3 21 ? -44.650 32.406 -20.192 1.00 15.01 51 GLY C C 1
ATOM 3343 O O . GLY C 3 21 ? -44.575 32.060 -19.004 1.00 15.63 51 GLY C O 1
ATOM 3344 N N . ASP C 3 22 ? -43.577 32.547 -20.968 1.00 15.01 52 ASP C N 1
ATOM 3345 C CA . ASP C 3 22 ? -42.220 32.388 -20.430 1.00 15.09 52 ASP C CA 1
ATOM 3346 C C . ASP C 3 22 ? -41.588 33.729 -20.086 1.00 16.55 52 ASP C C 1
ATOM 3347 O O . ASP C 3 22 ? -41.896 34.746 -20.712 1.00 16.98 52 ASP C O 1
ATOM 3352 N N . PRO C 3 23 ? -40.654 33.738 -19.114 1.00 15.71 53 PRO C N 1
ATOM 3353 C CA . PRO C 3 23 ? -39.886 34.953 -18.853 1.00 16.62 53 PRO C CA 1
ATOM 3354 C C . PRO C 3 23 ? -38.952 35.230 -20.030 1.00 17.59 53 PRO C C 1
ATOM 3355 O O . PRO C 3 23 ? -38.519 34.299 -20.724 1.00 18.47 53 PRO C O 1
ATOM 3359 N N . PHE C 3 24 ? -38.680 36.503 -20.271 1.00 17.22 54 PHE C N 1
ATOM 3360 C CA . PHE C 3 24 ? -37.767 36.882 -21.346 1.00 18.31 54 PHE C CA 1
ATOM 3361 C C . PHE C 3 24 ? -37.230 38.288 -21.118 1.00 16.75 54 PHE C C 1
ATOM 3362 O O . PHE C 3 24 ? -37.890 39.128 -20.483 1.00 18.84 54 PHE C O 1
ATOM 3370 N N . GLU C 3 25 ? -36.037 38.560 -21.653 1.00 17.30 55 GLU C N 1
ATOM 3371 C CA . GLU C 3 25 ? -35.525 39.928 -21.663 1.00 18.66 55 GLU C CA 1
ATOM 3372 C C . GLU C 3 25 ? -34.807 40.218 -22.971 1.00 21.64 55 GLU C C 1
ATOM 3373 O O . GLU C 3 25 ? -34.271 39.302 -23.608 1.00 22.47 55 GLU C O 1
ATOM 3379 N N . LEU C 3 26 ? -34.842 41.484 -23.377 1.00 20.23 56 LEU C N 1
ATOM 3380 C CA . LEU C 3 26 ? -34.021 41.971 -24.492 1.00 21.88 56 LEU C CA 1
ATOM 3381 C C . LEU C 3 26 ? -32.931 42.855 -23.905 1.00 19.97 56 LEU C C 1
ATOM 3382 O O . LEU C 3 26 ? -33.174 43.582 -22.940 1.00 22.12 56 LEU C O 1
ATOM 3387 N N . GLU C 3 27 ? -31.738 42.801 -24.498 1.00 22.24 57 GLU C N 1
ATOM 3388 C CA . GLU C 3 27 ? -30.590 43.543 -23.986 1.00 24.10 57 GLU C CA 1
ATOM 3389 C C . GLU C 3 27 ? -29.973 44.391 -25.081 1.00 26.94 57 GLU C C 1
ATOM 3390 O O . GLU C 3 27 ? -29.901 43.967 -26.233 1.00 25.51 57 GLU C O 1
ATOM 3396 N N . CYS C 3 28 ? -29.516 45.581 -24.720 1.00 27.09 58 CYS C N 1
ATOM 3397 C CA . CYS C 3 28 ? -28.623 46.288 -25.634 1.00 31.90 58 CYS C CA 1
ATOM 3398 C C . CYS C 3 28 ? -27.401 46.889 -24.963 1.00 26.37 58 CYS C C 1
ATOM 3399 O O . CYS C 3 28 ? -27.522 47.635 -23.980 1.00 26.58 58 CYS C O 1
ATOM 3402 N N . PRO C 3 29 ? -26.218 46.548 -25.496 1.00 30.55 59 PRO C N 1
ATOM 3403 C CA . PRO C 3 29 ? -24.936 47.066 -25.025 1.00 31.66 59 PRO C CA 1
ATOM 3404 C C . PRO C 3 29 ? -24.846 48.547 -25.348 1.00 31.52 59 PRO C C 1
ATOM 3405 O O . PRO C 3 29 ? -25.153 48.955 -26.479 1.00 30.07 59 PRO C O 1
ATOM 3409 N N . VAL C 3 30 ? -24.473 49.334 -24.341 1.00 31.14 60 VAL C N 1
ATOM 3410 C CA . VAL C 3 30 ? -24.342 50.779 -24.467 1.00 31.32 60 VAL C CA 1
ATOM 3411 C C . VAL C 3 30 ? -22.867 51.141 -24.247 1.00 38.74 60 VAL C C 1
ATOM 3412 O O . VAL C 3 30 ? -22.290 50.807 -23.208 1.00 34.47 60 VAL C O 1
ATOM 3416 N N . LYS C 3 31 ? -22.265 51.794 -25.239 1.00 35.23 61 LYS C N 1
ATOM 3417 C CA . LYS C 3 31 ? -20.898 52.302 -25.123 1.00 35.81 61 LYS C CA 1
ATOM 3418 C C . LYS C 3 31 ? -20.954 53.787 -24.759 1.00 40.54 61 LYS C C 1
ATOM 3419 O O . LYS C 3 31 ? -21.621 54.571 -25.434 1.00 36.28 61 LYS C O 1
ATOM 3421 N N . TYR C 3 32 ? -20.284 54.149 -23.666 1.00 47.38 62 TYR C N 1
ATOM 3422 C CA . TYR C 3 32 ? -20.207 55.535 -23.197 1.00 54.83 62 TYR C CA 1
ATOM 3423 C C . TYR C 3 32 ? -18.962 55.724 -22.326 1.00 61.78 62 TYR C C 1
ATOM 3424 O O . TYR C 3 32 ? -18.381 54.746 -21.847 1.00 59.96 62 TYR C O 1
ATOM 3433 N N . CYS C 3 33 ? -18.561 56.976 -22.107 1.00 66.66 63 CYS C N 1
ATOM 3434 C CA . CYS C 3 33 ? -17.390 57.254 -21.271 1.00 67.14 63 CYS C CA 1
ATOM 3435 C C . CYS C 3 33 ? -17.558 58.267 -20.144 1.00 66.27 63 CYS C C 1
ATOM 3436 O O . CYS C 3 33 ? -16.791 58.256 -19.182 1.00 77.45 63 CYS C O 1
ATOM 3439 N N . ALA C 3 34 ? -18.559 59.136 -20.265 1.00 62.36 64 ALA C N 1
ATOM 3440 C CA . ALA C 3 34 ? -18.800 60.186 -19.275 1.00 64.26 64 ALA C CA 1
ATOM 3441 C C . ALA C 3 34 ? -19.902 59.667 -18.352 1.00 54.39 64 ALA C C 1
ATOM 3442 O O . ALA C 3 34 ? -19.793 58.567 -17.807 1.00 61.15 64 ALA C O 1
ATOM 3444 N N . ASN C 3 35 ? -20.951 60.465 -18.169 1.00 53.59 65 ASN C N 1
ATOM 3445 C CA . ASN C 3 35 ? -22.138 60.022 -17.452 1.00 61.86 65 ASN C CA 1
ATOM 3446 C C . ASN C 3 35 ? -22.913 59.024 -18.312 1.00 58.32 65 ASN C C 1
ATOM 3447 O O . ASN C 3 35 ? -22.933 59.139 -19.542 1.00 52.57 65 ASN C O 1
ATOM 3449 N N . ARG C 3 36 ? -23.534 58.039 -17.669 1.00 57.21 66 ARG C N 1
ATOM 3450 C CA . ARG C 3 36 ? -24.378 57.084 -18.382 1.00 40.11 66 ARG C CA 1
ATOM 3451 C C . ARG C 3 36 ? -25.533 57.825 -19.050 1.00 40.46 66 ARG C C 1
ATOM 3452 O O . ARG C 3 36 ? -26.244 58.585 -18.387 1.00 42.46 66 ARG C O 1
ATOM 3460 N N . PRO C 3 37 ? -25.715 57.623 -20.372 1.00 40.61 67 PRO C N 1
ATOM 3461 C CA . PRO C 3 37 ? -26.801 58.306 -21.083 1.00 36.08 67 PRO C CA 1
ATOM 3462 C C . PRO C 3 37 ? -28.172 57.772 -20.675 1.00 34.15 67 PRO C C 1
ATOM 3463 O O . PRO C 3 37 ? -28.271 56.670 -20.135 1.00 39.21 67 PRO C O 1
ATOM 3467 N N . HIS C 3 38 ? -29.211 58.564 -20.910 1.00 34.36 68 HIS C N 1
ATOM 3468 C CA . HIS C 3 38 ? -30.566 58.131 -20.625 1.00 32.79 68 HIS C CA 1
ATOM 3469 C C . HIS C 3 38 ? -31.073 57.331 -21.827 1.00 33.28 68 HIS C C 1
ATOM 3470 O O . HIS C 3 38 ? -31.473 57.902 -22.844 1.00 29.89 68 HIS C O 1
ATOM 3477 N N . VAL C 3 39 ? -31.021 56.007 -21.701 1.00 28.12 69 VAL C N 1
ATOM 3478 C CA . VAL C 3 39 ? -31.450 55.101 -22.772 1.00 24.07 69 VAL C CA 1
ATOM 3479 C C . VAL C 3 39 ? -32.910 54.690 -22.557 1.00 25.22 69 VAL C C 1
ATOM 3480 O O . VAL C 3 39 ? -33.353 54.533 -21.409 1.00 24.03 69 VAL C O 1
ATOM 3484 N N . THR C 3 40 ? -33.663 54.554 -23.654 1.00 22.92 70 THR C N 1
ATOM 3485 C CA . THR C 3 40 ? -35.025 54.018 -23.600 1.00 22.96 70 THR C CA 1
ATOM 3486 C C . THR C 3 40 ? -35.188 52.912 -24.641 1.00 22.45 70 THR C C 1
ATOM 3487 O O . THR C 3 40 ? -34.414 52.829 -25.588 1.00 23.52 70 THR C O 1
ATOM 3491 N N . TRP C 3 41 ? -36.187 52.052 -24.440 1.00 20.76 71 TRP C N 1
ATOM 3492 C CA . TRP C 3 41 ? -36.603 51.102 -25.470 1.00 18.88 71 TRP C CA 1
ATOM 3493 C C . TRP C 3 41 ? -37.825 51.640 -26.183 1.00 22.64 71 TRP C C 1
ATOM 3494 O O . TRP C 3 41 ? -38.674 52.299 -25.577 1.00 24.06 71 TRP C O 1
ATOM 3505 N N . CYS C 3 42 ? -37.917 51.381 -27.482 1.00 22.26 72 CYS C N 1
ATOM 3506 C CA . CYS C 3 42 ? -39.106 51.711 -28.226 1.00 22.11 72 CYS C CA 1
ATOM 3507 C C . CYS C 3 42 ? -39.551 50.504 -29.045 1.00 20.91 72 CYS C C 1
ATOM 3508 O O . CYS C 3 42 ? -38.764 49.583 -29.311 1.00 22.02 72 CYS C O 1
ATOM 3511 N N . LYS C 3 43 ? -40.822 50.495 -29.410 1.00 19.82 73 LYS C N 1
ATOM 3512 C CA . LYS C 3 43 ? -41.377 49.418 -30.228 1.00 19.87 73 LYS C CA 1
ATOM 3513 C C . LYS C 3 43 ? -41.916 49.999 -31.534 1.00 22.06 73 LYS C C 1
ATOM 3514 O O . LYS C 3 43 ? -42.638 50.995 -31.519 1.00 23.32 73 LYS C O 1
ATOM 3520 N N . LEU C 3 44 ? -41.589 49.365 -32.659 1.00 20.37 74 LEU C N 1
ATOM 3521 C CA . LEU C 3 44 ? -42.057 49.849 -33.965 1.00 23.37 74 LEU C CA 1
ATOM 3522 C C . LEU C 3 44 ? -43.561 49.697 -34.149 1.00 27.92 74 LEU C C 1
ATOM 3523 O O . LEU C 3 44 ? -44.150 48.659 -33.823 1.00 23.00 74 LEU C O 1
ATOM 3528 N N . ASN C 3 45 ? -44.175 50.765 -34.652 1.00 26.56 75 ASN C N 1
ATOM 3529 C CA . ASN C 3 45 ? -45.540 50.739 -35.132 1.00 31.77 75 ASN C CA 1
ATOM 3530 C C . ASN C 3 45 ? -45.467 51.367 -36.524 1.00 31.14 75 ASN C C 1
ATOM 3531 O O . ASN C 3 45 ? -45.338 52.578 -36.648 1.00 34.37 75 ASN C O 1
ATOM 3536 N N . GLY C 3 46 ? -45.505 50.530 -37.558 1.00 33.48 76 GLY C N 1
ATOM 3537 C CA . GLY C 3 46 ? -45.220 50.980 -38.923 1.00 36.37 76 GLY C CA 1
ATOM 3538 C C . GLY C 3 46 ? -43.781 51.461 -38.988 1.00 38.95 76 GLY C C 1
ATOM 3539 O O . GLY C 3 46 ? -42.850 50.712 -38.664 1.00 41.85 76 GLY C O 1
ATOM 3540 N N . THR C 3 47 ? -43.595 52.723 -39.367 1.00 33.31 77 THR C N 1
ATOM 3541 C CA . THR C 3 47 ? -42.252 53.302 -39.488 1.00 30.89 77 THR C CA 1
ATOM 3542 C C . THR C 3 47 ? -41.803 54.075 -38.231 1.00 33.01 77 THR C C 1
ATOM 3543 O O . THR C 3 47 ? -40.673 54.558 -38.165 1.00 33.65 77 THR C O 1
ATOM 3547 N N . THR C 3 48 ? -42.683 54.177 -37.238 1.00 30.25 78 THR C N 1
ATOM 3548 C CA . THR C 3 48 ? -42.421 54.984 -36.043 1.00 27.23 78 THR C CA 1
ATOM 3549 C C . THR C 3 48 ? -41.991 54.100 -34.871 1.00 30.59 78 THR C C 1
ATOM 3550 O O . THR C 3 48 ? -42.691 53.140 -34.546 1.00 29.61 78 THR C O 1
ATOM 3554 N N . CYS C 3 49 ? -40.868 54.440 -34.232 1.00 26.03 79 CYS C N 1
ATOM 3555 C CA . CYS C 3 49 ? -40.434 53.706 -33.022 1.00 26.12 79 CYS C CA 1
ATOM 3556 C C . CYS C 3 49 ? -40.997 54.416 -31.787 1.00 28.49 79 CYS C C 1
ATOM 3557 O O . CYS C 3 49 ? -40.517 55.479 -31.388 1.00 32.85 79 CYS C O 1
ATOM 3560 N N . VAL C 3 50 ? -42.036 53.820 -31.203 1.00 26.26 80 VAL C N 1
ATOM 3561 C CA . VAL C 3 50 ? -42.806 54.434 -30.112 1.00 26.80 80 VAL C CA 1
ATOM 3562 C C . VAL C 3 50 ? -42.186 54.114 -28.750 1.00 28.17 80 VAL C C 1
ATOM 3563 O O . VAL C 3 50 ? -42.085 52.947 -28.371 1.00 27.06 80 VAL C O 1
ATOM 3567 N N . LYS C 3 51 ? -41.781 55.154 -28.016 1.00 27.97 81 LYS C N 1
ATOM 3568 C CA . LYS C 3 51 ? -41.163 54.988 -26.695 1.00 27.81 81 LYS C CA 1
ATOM 3569 C C . LYS C 3 51 ? -42.041 54.122 -25.780 1.00 25.95 81 LYS C C 1
ATOM 3570 O O . LYS C 3 51 ? -43.246 54.331 -25.702 1.00 30.27 81 LYS C O 1
ATOM 3576 N N . LEU C 3 52 ? -41.429 53.144 -25.115 1.00 24.22 82 LEU C N 1
ATOM 3577 C CA . LEU C 3 52 ? -42.140 52.300 -24.148 1.00 27.65 82 LEU C CA 1
ATOM 3578 C C . LEU C 3 52 ? -41.871 52.857 -22.763 1.00 27.53 82 LEU C C 1
ATOM 3579 O O . LEU C 3 52 ? -40.730 53.174 -22.447 1.00 31.47 82 LEU C O 1
ATOM 3584 N N . GLU C 3 53 ? -42.913 52.970 -21.943 1.00 27.50 83 GLU C N 1
ATOM 3585 C CA . GLU C 3 53 ? -42.767 53.547 -20.601 1.00 32.41 83 GLU C CA 1
ATOM 3586 C C . GLU C 3 53 ? -43.390 52.677 -19.515 1.00 29.23 83 GLU C C 1
ATOM 3587 O O . GLU C 3 53 ? -43.187 52.934 -18.330 1.00 32.38 83 GLU C O 1
ATOM 3593 N N . ASP C 3 54 ? -44.134 51.658 -19.922 1.00 26.05 84 ASP C N 1
ATOM 3594 C CA . ASP C 3 54 ? -44.884 50.815 -18.975 1.00 33.10 84 ASP C CA 1
ATOM 3595 C C . ASP C 3 54 ? -44.189 49.502 -18.627 1.00 38.75 84 ASP C C 1
ATOM 3596 O O . ASP C 3 54 ? -44.676 48.740 -17.791 1.00 40.19 84 ASP C O 1
ATOM 3601 N N . ARG C 3 55 ? -43.045 49.249 -19.257 1.00 28.25 85 ARG C N 1
ATOM 3602 C CA . ARG C 3 55 ? -42.351 47.980 -19.121 1.00 24.03 85 ARG C CA 1
ATOM 3603 C C . ARG C 3 55 ? -41.038 48.145 -18.348 1.00 21.80 85 ARG C C 1
ATOM 3604 O O . ARG C 3 55 ? -40.290 49.102 -18.571 1.00 24.67 85 ARG C O 1
ATOM 3612 N N . GLN C 3 56 ? -40.770 47.217 -17.427 1.00 20.62 86 GLN C N 1
ATOM 3613 C CA . GLN C 3 56 ? -39.627 47.327 -16.549 1.00 18.76 86 GLN C CA 1
ATOM 3614 C C . GLN C 3 56 ? -38.329 47.345 -17.347 1.00 22.63 86 GLN C C 1
ATOM 3615 O O . GLN C 3 56 ? -38.131 46.528 -18.252 1.00 20.77 86 GLN C O 1
ATOM 3621 N N . THR C 3 57 ? -37.472 48.311 -17.028 1.00 22.37 87 THR C N 1
ATOM 3622 C CA . THR C 3 57 ? -36.110 48.333 -17.553 1.00 23.92 87 THR C CA 1
ATOM 3623 C C . THR C 3 57 ? -35.106 48.346 -16.410 1.00 30.72 87 THR C C 1
ATOM 3624 O O . THR C 3 57 ? -35.410 48.817 -15.306 1.00 31.03 87 THR C O 1
ATOM 3628 N N . SER C 3 58 ? -33.919 47.813 -16.681 1.00 27.03 88 SER C N 1
ATOM 3629 C CA . SER C 3 58 ? -32.822 47.799 -15.719 1.00 31.23 88 SER C CA 1
ATOM 3630 C C . SER C 3 58 ? -31.472 47.881 -16.426 1.00 31.36 88 SER C C 1
ATOM 3631 O O . SER C 3 58 ? -31.369 47.712 -17.649 1.00 26.96 88 SER C O 1
ATOM 3634 N N . TRP C 3 59 ? -30.434 48.128 -15.637 1.00 28.59 89 TRP C N 1
ATOM 3635 C CA . TRP C 3 59 ? -29.070 48.161 -16.134 1.00 30.20 89 TRP C CA 1
ATOM 3636 C C . TRP C 3 59 ? -28.269 47.041 -15.504 1.00 36.12 89 TRP C C 1
ATOM 3637 O O . TRP C 3 59 ? -28.448 46.735 -14.317 1.00 35.21 89 TRP C O 1
ATOM 3648 N N . LYS C 3 60 ? -27.383 46.442 -16.292 1.00 30.96 90 LYS C N 1
ATOM 3649 C CA . LYS C 3 60 ? -26.451 45.432 -15.795 1.00 36.91 90 LYS C CA 1
ATOM 3650 C C . LYS C 3 60 ? -25.043 45.660 -16.344 1.00 46.90 90 LYS C C 1
ATOM 3651 O O . LYS C 3 60 ? -24.874 46.129 -17.475 1.00 40.63 90 LYS C O 1
ATOM 3653 N N . GLU C 3 61 ? -24.046 45.330 -15.526 1.00 43.24 91 GLU C N 1
ATOM 3654 C CA . GLU C 3 61 ? -22.638 45.361 -15.920 1.00 61.75 91 GLU C CA 1
ATOM 3655 C C . GLU C 3 61 ? -22.119 43.933 -16.111 1.00 61.28 91 GLU C C 1
ATOM 3656 O O . GLU C 3 61 ? -22.274 43.089 -15.227 1.00 65.46 91 GLU C O 1
ATOM 3662 N N . GLU C 3 62 ? -21.509 43.666 -17.263 1.00 61.96 92 GLU C N 1
ATOM 3663 C CA . GLU C 3 62 ? -20.960 42.341 -17.559 1.00 62.66 92 GLU C CA 1
ATOM 3664 C C . GLU C 3 62 ? -19.708 42.433 -18.433 1.00 69.31 92 GLU C C 1
ATOM 3665 O O . GLU C 3 62 ? -19.775 42.881 -19.582 1.00 67.89 92 GLU C O 1
ATOM 3667 N N . LYS C 3 63 ? -18.576 42.005 -17.871 1.00 70.95 93 LYS C N 1
ATOM 3668 C CA . LYS C 3 63 ? -17.264 42.032 -18.542 1.00 64.25 93 LYS C CA 1
ATOM 3669 C C . LYS C 3 63 ? -16.891 43.426 -19.076 1.00 69.06 93 LYS C C 1
ATOM 3670 O O . LYS C 3 63 ? -16.472 43.571 -20.229 1.00 65.17 93 LYS C O 1
ATOM 3672 N N . ASN C 3 64 ? -17.051 44.436 -18.218 1.00 71.29 94 ASN C N 1
ATOM 3673 C CA . ASN C 3 64 ? -16.803 45.850 -18.555 1.00 69.56 94 ASN C CA 1
ATOM 3674 C C . ASN C 3 64 ? -17.710 46.429 -19.656 1.00 68.77 94 ASN C C 1
ATOM 3675 O O . ASN C 3 64 ? -17.374 47.443 -20.278 1.00 63.09 94 ASN C O 1
ATOM 3677 N N . ILE C 3 65 ? -18.855 45.784 -19.886 1.00 61.88 95 ILE C N 1
ATOM 3678 C CA . ILE C 3 65 ? -19.870 46.276 -20.831 1.00 54.48 95 ILE C CA 1
ATOM 3679 C C . ILE C 3 65 ? -21.180 46.549 -20.088 1.00 49.84 95 ILE C C 1
ATOM 3680 O O . ILE C 3 65 ? -21.640 45.716 -19.303 1.00 53.40 95 ILE C O 1
ATOM 3685 N N . SER C 3 66 ? -21.764 47.721 -20.329 1.00 40.01 96 SER C N 1
ATOM 3686 C CA . SER C 3 66 ? -23.070 48.066 -19.762 1.00 40.46 96 SER C CA 1
ATOM 3687 C C . SER C 3 66 ? -24.197 47.632 -20.694 1.00 41.56 96 SER C C 1
ATOM 3688 O O . SER C 3 66 ? -24.119 47.845 -21.904 1.00 35.14 96 SER C O 1
ATOM 3691 N N . PHE C 3 67 ? -25.234 47.019 -20.119 1.00 31.95 97 PHE C N 1
ATOM 3692 C CA . PHE C 3 67 ? -26.400 46.553 -20.878 1.00 32.08 97 PHE C CA 1
ATOM 3693 C C . PHE C 3 67 ? -27.651 47.208 -20.328 1.00 29.07 97 PHE C C 1
ATOM 3694 O O . PHE C 3 67 ? -27.852 47.251 -19.111 1.00 29.09 97 PHE C O 1
ATOM 3702 N N . PHE C 3 68 ? -28.485 47.735 -21.223 1.00 25.29 98 PHE C N 1
ATOM 3703 C CA . PHE C 3 68 ? -29.791 48.251 -20.836 1.00 25.48 98 PHE C CA 1
ATOM 3704 C C . PHE C 3 68 ? -30.802 47.178 -21.211 1.00 27.69 98 PHE C C 1
ATOM 3705 O O . PHE C 3 68 ? -30.775 46.671 -22.339 1.00 25.72 98 PHE C O 1
ATOM 3713 N N . ILE C 3 69 ? -31.676 46.826 -20.264 1.00 24.05 99 ILE C N 1
ATOM 3714 C CA . ILE C 3 69 ? -32.461 45.584 -20.373 1.00 22.36 99 ILE C CA 1
ATOM 3715 C C . ILE C 3 69 ? -33.955 45.872 -20.321 1.00 21.22 99 ILE C C 1
ATOM 3716 O O . ILE C 3 69 ? -34.410 46.687 -19.514 1.00 24.48 99 ILE C O 1
ATOM 3721 N N . LEU C 3 70 ? -34.705 45.215 -21.204 1.00 19.58 100 LEU C N 1
ATOM 3722 C CA . LEU C 3 70 ? -36.167 45.304 -21.227 1.00 19.05 100 LEU C CA 1
ATOM 3723 C C . LEU C 3 70 ? -36.735 43.964 -20.762 1.00 18.18 100 LEU C C 1
ATOM 3724 O O . LEU C 3 70 ? -36.411 42.924 -21.329 1.00 19.32 100 LEU C O 1
ATOM 3729 N N . HIS C 3 71 ? -37.604 43.995 -19.755 1.00 18.97 101 HIS C N 1
ATOM 3730 C CA . HIS C 3 71 ? -38.072 42.773 -19.092 1.00 17.55 101 HIS C CA 1
ATOM 3731 C C . HIS C 3 71 ? -39.501 42.389 -19.471 1.00 19.30 101 HIS C C 1
ATOM 3732 O O . HIS C 3 71 ? -40.402 43.235 -19.478 1.00 21.78 101 HIS C O 1
ATOM 3739 N N . PHE C 3 72 ? -39.715 41.103 -19.744 1.00 17.56 102 PHE C N 1
ATOM 3740 C CA . PHE C 3 72 ? -41.056 40.579 -20.045 1.00 16.91 102 PHE C CA 1
ATOM 3741 C C . PHE C 3 72 ? -41.398 39.501 -19.012 1.00 18.61 102 PHE C C 1
ATOM 3742 O O . PHE C 3 72 ? -40.695 38.492 -18.903 1.00 18.29 102 PHE C O 1
ATOM 3750 N N . GLU C 3 73 ? -42.458 39.743 -18.239 1.00 17.45 103 GLU C N 1
ATOM 3751 C CA . GLU C 3 73 ? -42.698 38.965 -17.024 1.00 17.57 103 GLU C CA 1
ATOM 3752 C C . GLU C 3 73 ? -44.142 38.474 -16.893 1.00 17.59 103 GLU C C 1
ATOM 3753 O O . GLU C 3 73 ? -44.873 38.944 -16.015 1.00 20.74 103 GLU C O 1
ATOM 3759 N N . PRO C 3 74 ? -44.578 37.526 -17.736 1.00 16.41 104 PRO C N 1
ATOM 3760 C CA . PRO C 3 74 ? -43.875 36.891 -18.838 1.00 15.66 104 PRO C CA 1
ATOM 3761 C C . PRO C 3 74 ? -44.124 37.607 -20.158 1.00 17.76 104 PRO C C 1
ATOM 3762 O O . PRO C 3 74 ? -44.925 38.549 -20.226 1.00 18.71 104 PRO C O 1
ATOM 3766 N N . VAL C 3 75 ? -43.455 37.142 -21.211 1.00 15.73 105 VAL C N 1
ATOM 3767 C CA . VAL C 3 75 ? -43.849 37.542 -22.558 1.00 16.44 105 VAL C CA 1
ATOM 3768 C C . VAL C 3 75 ? -45.292 37.062 -22.856 1.00 18.75 105 VAL C C 1
ATOM 3769 O O . VAL C 3 75 ? -45.707 35.968 -22.431 1.00 18.56 105 VAL C O 1
ATOM 3773 N N . LEU C 3 76 ? -46.048 37.900 -23.565 1.00 17.35 106 LEU C N 1
ATOM 3774 C CA . LEU C 3 76 ? -47.418 37.599 -23.963 1.00 17.76 106 LEU C CA 1
ATOM 3775 C C . LEU C 3 76 ? -47.558 37.866 -25.459 1.00 18.32 106 LEU C C 1
ATOM 3776 O O . LEU C 3 76 ? -46.691 38.538 -26.032 1.00 17.92 106 LEU C O 1
ATOM 3781 N N . PRO C 3 77 ? -48.619 37.319 -26.105 1.00 18.95 107 PRO C N 1
ATOM 3782 C CA . PRO C 3 77 ? -48.752 37.440 -27.570 1.00 20.78 107 PRO C CA 1
ATOM 3783 C C . PRO C 3 77 ? -48.660 38.876 -28.083 1.00 20.18 107 PRO C C 1
ATOM 3784 O O . PRO C 3 77 ? -48.022 39.118 -29.115 1.00 21.77 107 PRO C O 1
ATOM 3788 N N . ASN C 3 78 ? -49.235 39.826 -27.360 1.00 21.48 108 ASN C N 1
ATOM 3789 C CA . ASN C 3 78 ? -49.172 41.235 -27.785 1.00 25.11 108 ASN C CA 1
ATOM 3790 C C . ASN C 3 78 ? -47.756 41.833 -27.816 1.00 28.54 108 ASN C C 1
ATOM 3791 O O . ASN C 3 78 ? -47.531 42.858 -28.466 1.00 23.17 108 ASN C O 1
ATOM 3796 N N . ASP C 3 79 ? -46.802 41.190 -27.133 1.00 20.85 109 ASP C N 1
ATOM 3797 C CA . ASP C 3 79 ? -45.410 41.675 -27.107 1.00 20.09 109 ASP C CA 1
ATOM 3798 C C . ASP C 3 79 ? -44.681 41.396 -28.426 1.00 21.26 109 ASP C C 1
ATOM 3799 O O . ASP C 3 79 ? -43.576 41.901 -28.668 1.00 20.67 109 ASP C O 1
ATOM 3804 N N . ASN C 3 80 ? -45.296 40.580 -29.284 1.00 18.95 110 ASN C N 1
ATOM 3805 C CA . ASN C 3 80 ? -44.759 40.350 -30.605 1.00 18.47 110 ASN C CA 1
ATOM 3806 C C . ASN C 3 80 ? -44.468 41.672 -31.321 1.00 20.01 110 ASN C C 1
ATOM 3807 O O . ASN C 3 80 ? -45.295 42.603 -31.278 1.00 21.03 110 ASN C O 1
ATOM 3812 N N . GLY C 3 81 ? -43.296 41.757 -31.954 1.00 18.53 111 GLY C N 1
ATOM 3813 C CA . GLY C 3 81 ? -42.947 42.944 -32.750 1.00 19.79 111 GLY C CA 1
ATOM 3814 C C . GLY C 3 81 ? -41.466 43.284 -32.773 1.00 22.35 111 GLY C C 1
ATOM 3815 O O . GLY C 3 81 ? -40.625 42.500 -32.318 1.00 21.06 111 GLY C O 1
ATOM 3816 N N . SER C 3 82 ? -41.144 44.473 -33.287 1.00 19.56 112 SER C N 1
ATOM 3817 C CA . SER C 3 82 ? -39.747 44.897 -33.387 1.00 17.42 112 SER C CA 1
ATOM 3818 C C . SER C 3 82 ? -39.423 46.023 -32.412 1.00 17.30 112 SER C C 1
ATOM 3819 O O . SER C 3 82 ? -40.222 46.939 -32.227 1.00 20.14 112 SER C O 1
ATOM 3822 N N . TYR C 3 83 ? -38.236 45.938 -31.812 1.00 17.92 113 TYR C N 1
ATOM 3823 C CA . TYR C 3 83 ? -37.828 46.837 -30.739 1.00 18.67 113 TYR C CA 1
ATOM 3824 C C . TYR C 3 83 ? -36.454 47.434 -31.027 1.00 19.75 113 TYR C C 1
ATOM 3825 O O . TYR C 3 83 ? -35.615 46.791 -31.661 1.00 20.52 113 TYR C O 1
ATOM 3834 N N . ARG C 3 84 ? -36.224 48.645 -30.516 1.00 19.14 114 ARG C N 1
ATOM 3835 C CA . ARG C 3 84 ? -34.897 49.258 -30.540 1.00 17.88 114 ARG C CA 1
ATOM 3836 C C . ARG C 3 84 ? -34.601 49.972 -29.232 1.00 19.95 114 ARG C C 1
ATOM 3837 O O . ARG C 3 84 ? -35.516 50.360 -28.504 1.00 22.16 114 ARG C O 1
ATOM 3845 N N . CYS C 3 85 ? -33.317 50.151 -28.940 1.00 20.77 115 CYS C N 1
ATOM 3846 C CA A CYS C 3 85 ? -32.847 51.048 -27.893 0.50 21.46 115 CYS C CA 1
ATOM 3847 C CA B CYS C 3 85 ? -32.979 51.087 -27.886 0.50 21.04 115 CYS C CA 1
ATOM 3848 C C . CYS C 3 85 ? -32.522 52.402 -28.487 1.00 22.75 115 CYS C C 1
ATOM 3849 O O . CYS C 3 85 ? -32.047 52.460 -29.628 1.00 23.61 115 CYS C O 1
ATOM 3854 N N . SER C 3 86 ? -32.700 53.461 -27.706 1.00 23.37 116 SER C N 1
ATOM 3855 C CA A SER C 3 86 ? -32.486 54.812 -28.214 0.50 25.58 116 SER C CA 1
ATOM 3856 C CA B SER C 3 86 ? -32.551 54.819 -28.203 0.50 24.13 116 SER C CA 1
ATOM 3857 C C . SER C 3 86 ? -31.967 55.754 -27.136 1.00 28.83 116 SER C C 1
ATOM 3858 O O . SER C 3 86 ? -32.236 55.581 -25.949 1.00 25.69 116 SER C O 1
ATOM 3863 N N . ALA C 3 87 ? -31.191 56.747 -27.564 1.00 25.64 117 ALA C N 1
ATOM 3864 C CA . ALA C 3 87 ? -30.663 57.768 -26.659 1.00 23.48 117 ALA C CA 1
ATOM 3865 C C . ALA C 3 87 ? -30.432 59.033 -27.474 1.00 31.63 117 ALA C C 1
ATOM 3866 O O . ALA C 3 87 ? -30.155 58.951 -28.668 1.00 28.89 117 ALA C O 1
ATOM 3868 N N . ASN C 3 88 ? -30.553 60.187 -26.824 1.00 36.12 118 ASN C N 1
ATOM 3869 C CA . ASN C 3 88 ? -30.181 61.468 -27.428 1.00 38.62 118 ASN C CA 1
ATOM 3870 C C . ASN C 3 88 ? -28.833 61.927 -26.898 1.00 45.79 118 ASN C C 1
ATOM 3871 O O . ASN C 3 88 ? -28.687 62.227 -25.710 1.00 52.80 118 ASN C O 1
ATOM 3876 N N . PHE C 3 89 ? -27.842 61.951 -27.781 1.00 37.22 119 PHE C N 1
ATOM 3877 C CA . PHE C 3 89 ? -26.485 62.321 -27.410 1.00 45.25 119 PHE C CA 1
ATOM 3878 C C . PHE C 3 89 ? -26.057 63.549 -28.209 1.00 46.21 119 PHE C C 1
ATOM 3879 O O . PHE C 3 89 ? -25.841 63.469 -29.423 1.00 37.83 119 PHE C O 1
ATOM 3887 N N . GLN C 3 90 ? -25.961 64.682 -27.514 1.00 47.54 120 GLN C N 1
ATOM 3888 C CA . GLN C 3 90 ? -25.540 65.955 -28.108 1.00 39.60 120 GLN C CA 1
ATOM 3889 C C . GLN C 3 90 ? -26.330 66.334 -29.372 1.00 34.60 120 GLN C C 1
ATOM 3890 O O . GLN C 3 90 ? -25.752 66.546 -30.443 1.00 38.09 120 GLN C O 1
ATOM 3896 N N . SER C 3 91 ? -27.652 66.407 -29.215 1.00 33.45 121 SER C N 1
ATOM 3897 C CA . SER C 3 91 ? -28.596 66.797 -30.273 1.00 36.15 121 SER C CA 1
ATOM 3898 C C . SER C 3 91 ? -28.680 65.798 -31.438 1.00 32.25 121 SER C C 1
ATOM 3899 O O . SER C 3 91 ? -29.132 66.153 -32.525 1.00 32.96 121 SER C O 1
ATOM 3902 N N . ASN C 3 92 ? -28.252 64.559 -31.202 1.00 28.16 122 ASN C N 1
ATOM 3903 C CA . ASN C 3 92 ? -28.356 63.503 -32.212 1.00 24.91 122 ASN C CA 1
ATOM 3904 C C . ASN C 3 92 ? -29.100 62.297 -31.659 1.00 27.23 122 ASN C C 1
ATOM 3905 O O . ASN C 3 92 ? -28.748 61.788 -30.590 1.00 28.66 122 ASN C O 1
ATOM 3910 N N . LEU C 3 93 ? -30.131 61.868 -32.381 1.00 23.91 123 LEU C N 1
ATOM 3911 C CA . LEU C 3 93 ? -30.883 60.664 -32.022 1.00 24.49 123 LEU C CA 1
ATOM 3912 C C . LEU C 3 93 ? -30.126 59.422 -32.463 1.00 27.23 123 LEU C C 1
ATOM 3913 O O . LEU C 3 93 ? -29.913 59.196 -33.657 1.00 26.95 123 LEU C O 1
ATOM 3918 N N . ILE C 3 94 ? -29.724 58.610 -31.492 1.00 24.98 124 ILE C N 1
ATOM 3919 C CA . ILE C 3 94 ? -28.957 57.412 -31.768 1.00 25.43 124 ILE C CA 1
ATOM 3920 C C . ILE C 3 94 ? -29.861 56.231 -31.435 1.00 26.47 124 ILE C C 1
ATOM 3921 O O . ILE C 3 94 ? -30.327 56.119 -30.306 1.00 25.87 124 ILE C O 1
ATOM 3926 N N . GLU C 3 95 ? -30.176 55.410 -32.436 1.00 23.13 125 GLU C N 1
ATOM 3927 C CA . GLU C 3 95 ? -31.002 54.209 -32.219 1.00 26.35 125 GLU C CA 1
ATOM 3928 C C . GLU C 3 95 ? -30.279 52.994 -32.754 1.00 26.45 125 GLU C C 1
ATOM 3929 O O . GLU C 3 95 ? -29.580 53.069 -33.778 1.00 24.58 125 GLU C O 1
ATOM 3935 N N . SER C 3 96 ? -30.452 51.871 -32.065 1.00 22.16 126 SER C N 1
ATOM 3936 C CA . SER C 3 96 ? -29.931 50.597 -32.518 1.00 18.99 126 SER C CA 1
ATOM 3937 C C . SER C 3 96 ? -30.730 50.090 -33.706 1.00 18.68 126 SER C C 1
ATOM 3938 O O . SER C 3 96 ? -31.838 50.571 -33.989 1.00 21.27 126 SER C O 1
ATOM 3941 N N . HIS C 3 97 ? -30.170 49.104 -34.400 1.00 20.96 127 HIS C N 1
ATOM 3942 C CA A HIS C 3 97 ? -30.936 48.330 -35.362 0.50 19.56 127 HIS C CA 1
ATOM 3943 C CA B HIS C 3 97 ? -30.944 48.338 -35.364 0.50 21.41 127 HIS C CA 1
ATOM 3944 C C . HIS C 3 97 ? -32.092 47.657 -34.615 1.00 22.14 127 HIS C C 1
ATOM 3945 O O . HIS C 3 97 ? -32.022 47.481 -33.394 1.00 22.63 127 HIS C O 1
ATOM 3958 N N . SER C 3 98 ? -33.140 47.290 -35.345 1.00 20.71 128 SER C N 1
ATOM 3959 C CA . SER C 3 98 ? -34.288 46.585 -34.746 1.00 22.08 128 SER C CA 1
ATOM 3960 C C . SER C 3 98 ? -33.934 45.157 -34.381 1.00 24.02 128 SER C C 1
ATOM 3961 O O . SER C 3 98 ? -33.211 44.470 -35.119 1.00 23.43 128 SER C O 1
ATOM 3964 N N . THR C 3 99 ? -34.447 44.716 -33.235 1.00 21.70 129 THR C N 1
ATOM 3965 C CA . THR C 3 99 ? -34.469 43.296 -32.895 1.00 20.89 129 THR C CA 1
ATOM 3966 C C . THR C 3 99 ? -35.929 42.868 -32.927 1.00 22.78 129 THR C C 1
ATOM 3967 O O . THR C 3 99 ? -36.808 43.607 -32.484 1.00 23.08 129 THR C O 1
ATOM 3971 N N . THR C 3 100 ? -36.201 41.706 -33.498 1.00 19.47 130 THR C N 1
ATOM 3972 C CA . THR C 3 100 ? -37.586 41.259 -33.610 1.00 21.81 130 THR C CA 1
ATOM 3973 C C . THR C 3 100 ? -37.877 40.122 -32.643 1.00 23.10 130 THR C C 1
ATOM 3974 O O . THR C 3 100 ? -37.169 39.123 -32.609 1.00 21.22 130 THR C O 1
ATOM 3978 N N . LEU C 3 101 ? -38.927 40.308 -31.858 1.00 21.45 131 LEU C N 1
ATOM 3979 C CA . LEU C 3 101 ? -39.396 39.305 -30.930 1.00 20.73 131 LEU C CA 1
ATOM 3980 C C . LEU C 3 101 ? -40.624 38.621 -31.532 1.00 22.39 131 LEU C C 1
ATOM 3981 O O . LEU C 3 101 ? -41.699 39.224 -31.629 1.00 22.52 131 LEU C O 1
ATOM 3986 N N . TYR C 3 102 ? -40.446 37.369 -31.962 1.00 20.01 132 TYR C N 1
ATOM 3987 C CA . TYR C 3 102 ? -41.556 36.566 -32.459 1.00 18.42 132 TYR C CA 1
ATOM 3988 C C . TYR C 3 102 ? -42.119 35.747 -31.313 1.00 19.02 132 TYR C C 1
ATOM 3989 O O . TYR C 3 102 ? -41.434 34.860 -30.793 1.00 20.33 132 TYR C O 1
ATOM 3998 N N . VAL C 3 103 ? -43.343 36.058 -30.905 1.00 18.32 133 VAL C N 1
ATOM 3999 C CA . VAL C 3 103 ? -43.963 35.320 -29.800 1.00 19.17 133 VAL C CA 1
ATOM 4000 C C . VAL C 3 103 ? -44.789 34.180 -30.365 1.00 20.71 133 VAL C C 1
ATOM 4001 O O . VAL C 3 103 ? -45.727 34.403 -31.141 1.00 22.87 133 VAL C O 1
ATOM 4005 N N . THR C 3 104 ? -44.445 32.958 -29.963 1.00 19.16 134 THR C N 1
ATOM 4006 C CA . THR C 3 104 ? -45.156 31.767 -30.398 1.00 18.86 134 THR C CA 1
ATOM 4007 C C . THR C 3 104 ? -46.226 31.472 -29.362 1.00 19.56 134 THR C C 1
ATOM 4008 O O . THR C 3 104 ? -45.930 31.452 -28.164 1.00 18.77 134 THR C O 1
ATOM 4012 N N . ASP C 3 105 ? -47.462 31.264 -29.808 1.00 19.87 135 ASP C N 1
ATOM 4013 C CA . ASP C 3 105 ? -48.543 30.929 -28.875 1.00 18.18 135 ASP C CA 1
ATOM 4014 C C . ASP C 3 105 ? -48.298 29.579 -28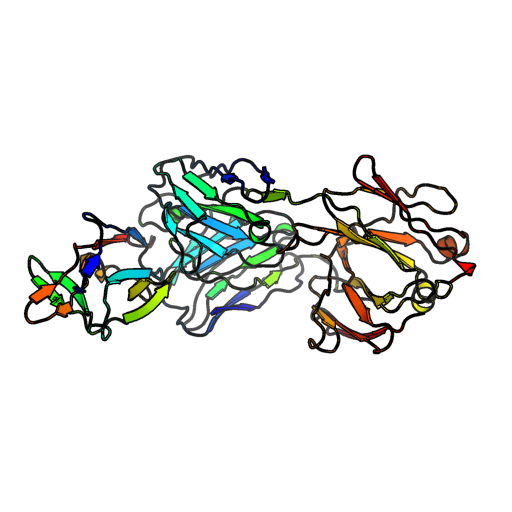.216 1.00 19.55 135 ASP C C 1
ATOM 4015 O O . ASP C 3 105 ? -47.726 28.670 -28.818 1.00 19.69 135 ASP C O 1
ATOM 4020 N N . VAL C 3 106 ? -48.732 29.476 -26.965 1.00 16.08 136 VAL C N 1
ATOM 4021 C CA . VAL C 3 106 ? -48.555 28.251 -26.183 1.00 20.22 136 VAL C CA 1
ATOM 4022 C C . VAL C 3 106 ? -49.643 27.228 -26.522 1.00 21.32 136 VAL C C 1
ATOM 4023 O O . VAL C 3 106 ? -50.761 27.594 -26.920 1.00 20.59 136 VAL C O 1
ATOM 4027 N N . LYS C 3 107 ? -49.303 25.946 -26.385 1.00 21.14 137 LYS C N 1
ATOM 4028 C CA . LYS C 3 107 ? -50.268 24.847 -26.454 1.00 25.41 137 LYS C CA 1
ATOM 4029 C C . LYS C 3 107 ? -51.479 25.227 -25.613 1.00 25.84 137 LYS C C 1
ATOM 4030 O O . LYS C 3 107 ? -51.330 25.630 -24.455 1.00 21.36 137 LYS C O 1
ATOM 4036 N N . SER C 3 108 ? -52.664 25.131 -26.206 1.00 25.31 138 SER C N 1
ATOM 4037 C CA . SER C 3 108 ? -53.894 25.494 -25.534 1.00 29.84 138 SER C CA 1
ATOM 4038 C C . SER C 3 108 ? -55.076 24.615 -25.983 1.00 32.95 138 SER C C 1
ATOM 4039 O O . SER C 3 108 ? -56.215 24.938 -25.688 1.00 37.26 138 SER C O 1
ATOM 4042 N N . ALA C 3 109 ? -54.778 23.490 -26.640 1.00 38.14 139 ALA C N 1
ATOM 4043 C CA . ALA C 3 109 ? -55.790 22.505 -27.073 1.00 49.90 139 ALA C CA 1
ATOM 4044 C C . ALA C 3 109 ? -56.800 22.151 -25.978 1.00 50.81 139 ALA C C 1
ATOM 4045 O O . ALA C 3 109 ? -56.431 21.945 -24.819 1.00 43.82 139 ALA C O 1
#

Organism: Homo sapiens (NCBI:txid9606)

CATH classification: 2.60.40.10 (+1 more: 2.60.40.10)

Radius of gyration: 27.26 Å; Cα contacts (8 Å, |Δi|>4): 1520; chains: 3; bounding box: 56×79×62 Å

Solvent-accessible surface area: 23851 Å² total

B-factor: mean 28.87, std 11.58, range [12.58, 101.56]

Secondary structure (DSSP, 8-state):
-EEEE---EE-TT--EEEEEEESSS-GGGS-EEEEEE-TTS-EEEEEEE-TTS-EEE-TTTBTTEEEEE-SS-EEEEESS--GGG-EEEEEEE-STT--EE---EEEEE-SS--B--EEEEE---TTSPP-SEEEEEEEEEEEBSS--EEEEGGGT--TT-EEPPPEE-TTS-EEEEEEEEEES---EEEEEEEGGGTEEEEEEE---/--EEEE-SEEEEETT--EEEEEEESS--TT-EEEEEE-TTS--EEEEETTTEEPTT--TTEEEEEETTEEEEEE-S--GGG-EEEEEEE-GGGBTT-S----PBP--EEEEEE---BPPEEEEEPPPHHHHTTTEEEEEEEEEEEBS--EEEEEETTEEP-SSEEEEEPPPPTTT--EEEEEEEEEEHHHHHT--EEEEEEEETTEEEEEEEEGGG-/---EE---TTEEEEEETTS-EEEEEEEE-SSSPP--EEEEEETTEEEEP-SS-EEEEEETTEEEEEEEETT--GGG-EEEEEEEEETTEEEEPPPEEEEEEPB---

Foldseek 3Di:
DKAKDFAAEDAFFDKTKIKIFDDPDFQLQFKKWKWWAAVPGDIGTAWIAHRNWRIDGDPVNPPQWDWGDDRTIIMIMGRGDDQVPFTWMKMFTHDVCGDGIYPTGTHGHHDDAWDAWDKDKAAPDLPDDDDQKGKIKMKTWWTDDDDKDKDKPVNPDDPPKDKDDWDADPVRTIITMIMDMDGLVDWMWMWMGDVSVRDIDIDIYHHD/DDKAKDDQEDEDEQQAKDKIKIFAPWWLFQQKWKWWAAPPDDTDTQDGSQAHGDPPHDPQWGWDDGIGIIMTMRGNDALQRQTKMKMWRRSLVPPPDPDVDTDIHPIYGYQYDFDFDFWDKDKAFFDPVQLVVFKGKIKMKTPWGDDDKDKWKDFQRHTDDDQKDKDKHAQDRHGGTIMMMMMHMDTSVVVVVTFKIKMWIGDPVDIDMDMGTPVVD/DDKAKEDDAAAEDEEEAPAKDKDKIWIDDDDDDFDKFKFFDDPNDTHTDDPWDWDWDADPNIIIIMTIPPHHHQVNFGWMWMWGQDPNDIHIYHIYGYHYDYDDDD

GO terms:
  GO:0042130 negative regulation of T cell proliferation (P, IDA)
  GO:0038023 signaling receptor activity (F, IDA)
  GO:0005886 plasma membrane (C, EXP)
  GO:0005886 plasma membrane (C, TAS)
  GO:0005515 protein binding (F, IPI)
  GO:0002846 regulation of T cell tolerance induction to tumor cell (P, IDA)
  GO:0005886 plasma membrane (C, IDA)
  GO:0070372 regulation of ERK1 and ERK2 cascade (P, IDA)

Nearest PDB structures (foldseek):
  8f60-assembly1_B  TM=1.005E+00  e=8.380E-48  Oryctolagus cuniculus
  4ztp-assembly1_L  TM=9.844E-01  e=1.472E-41  Oryctolagus cuniculus
  5v6l-assembly2_M  TM=9.764E-01  e=4.951E-41  Oryctolagus cuniculus
  6x1t-assembly6_K  TM=9.700E-01  e=1.980E-40  Oryctolagus cuniculus
  7nrh-assembly1_L  TM=9.690E-01  e=4.224E-39  Oryctolagus cuniculus

Sequence (531 aa):
SVEESGGRLVTPGTPLTLTCTASGFDISKYNIQWVRQSPGKGLEYIGFINYGGSAYYASRAKGRFTISKKTSTTVDLKKIASPTTGDTATYFCCARGLSNSDLWGPGTLVTVSLGQPKAPSVFPLAPCCGDTPSSTVTLGCLVKGYLPEPVTVTWNSGTLTNGVRTFPSVRQSSGLYSLSSSVVSVTSSSPVTCNVAHPATNNTKVDKTVAPSIDMTQTPSSSVSEPVGGTVTIKCCQASQSISSWLSWYQQKPGQPPKLLIYRASTLASGIPSRFKGSGSGTEYTLTISDDLECADAATYYCQCTYGGVVGSTSDDNPFGGGTEEVVVKGDPVAPTVLIFPPAADQVATGTTVTIVCVANKYFPDVTVTWEVDGTTQTTGIENSSKTPQNSADCTYNLSSSTLTLTSTQYNSHKEEYTCCKVTQGTTSVVQSFNNRGDCCDVQLYIKRQSSEHHHILAGDPFELECPVKYCANRPHVTWCKLNGTTCVKLEDRQTSWKEEKNISFFILHFEPVLPNDNGSYRCCSSANFQSNLIESHHSTTLYVTDVKSA

InterPro domains:
  IPR003599 Immunoglobulin domain subtype [SM00409] (43-134)
  IPR007110 Immunoglobulin-like domain [PS50835] (21-132)
  IPR013783 Immunoglobulin-like fold [G3DSA:2.60.40.10] (31-137)
  IPR036179 Immunoglobulin-like domain superfamily [SSF48726] (42-134)
  IPR039257 B- and T-lymphocyte attenuator [PTHR37996] (7-289)